Protein AF-A0A354HIW6-F1 (afdb_monomer)

pLDDT: mean 81.3, std 19.52, range [22.81, 98.44]

Structure (mmCIF, N/CA/C/O backbone):
data_AF-A0A354HIW6-F1
#
_entry.id   AF-A0A354HIW6-F1
#
loop_
_atom_site.group_PDB
_atom_site.id
_atom_site.type_symbol
_atom_site.label_atom_id
_atom_site.label_alt_id
_atom_site.label_comp_id
_atom_site.label_asym_id
_atom_site.label_entity_id
_atom_site.label_seq_id
_atom_site.pdbx_PDB_ins_code
_atom_site.Cartn_x
_atom_site.Cartn_y
_atom_site.Cartn_z
_atom_site.occupancy
_atom_site.B_iso_or_equiv
_atom_site.auth_seq_id
_atom_site.auth_comp_id
_atom_site.auth_asym_id
_atom_site.auth_atom_id
_atom_site.pdbx_PDB_model_num
ATOM 1 N N . MET A 1 1 ? -2.807 -27.601 -12.037 1.00 82.12 1 MET A N 1
ATOM 2 C CA . MET A 1 1 ? -4.104 -27.522 -11.342 1.00 82.12 1 MET A CA 1
ATOM 3 C C . MET A 1 1 ? -4.166 -28.672 -10.361 1.00 82.12 1 MET A C 1
ATOM 5 O O . MET A 1 1 ? -3.609 -29.729 -10.651 1.00 82.12 1 MET A O 1
ATOM 9 N N . TYR A 1 2 ? -4.798 -28.492 -9.203 1.00 88.25 2 TYR A N 1
ATOM 10 C CA . TYR A 1 2 ? -5.094 -29.610 -8.312 1.00 88.25 2 TYR A CA 1
ATOM 11 C C . TYR A 1 2 ? -6.017 -30.601 -9.028 1.00 88.25 2 TYR A C 1
ATOM 13 O O . TYR A 1 2 ? -6.973 -30.191 -9.684 1.00 88.25 2 TYR A O 1
ATOM 21 N N . ASN A 1 3 ? -5.717 -31.896 -8.933 1.00 87.88 3 ASN A N 1
ATOM 22 C CA . ASN A 1 3 ? -6.466 -32.913 -9.663 1.00 87.88 3 ASN A CA 1
ATOM 23 C C . ASN A 1 3 ? -7.862 -33.093 -9.043 1.00 87.88 3 ASN A C 1
ATOM 25 O O . ASN A 1 3 ? -7.980 -33.545 -7.904 1.00 87.88 3 ASN A O 1
ATOM 29 N N . VAL A 1 4 ? -8.900 -32.736 -9.797 1.00 88.31 4 VAL A N 1
ATOM 30 C CA . VAL A 1 4 ? -10.314 -32.773 -9.395 1.00 88.31 4 VAL A CA 1
ATOM 31 C C . VAL A 1 4 ? -11.139 -33.516 -10.446 1.00 88.31 4 VAL A C 1
ATOM 33 O O . VAL A 1 4 ? -10.808 -33.503 -11.631 1.00 88.31 4 VAL A O 1
ATOM 36 N N . GLY A 1 5 ? -12.213 -34.186 -10.026 1.00 86.19 5 GLY A N 1
ATOM 37 C CA . GLY A 1 5 ? -13.107 -34.899 -10.943 1.00 86.19 5 GLY A CA 1
ATOM 38 C C . GLY A 1 5 ? -13.992 -33.950 -11.758 1.00 86.19 5 GLY A C 1
ATOM 39 O O . GLY A 1 5 ? -14.263 -32.831 -11.327 1.00 86.19 5 GLY A O 1
ATOM 40 N N . GLN A 1 6 ? -14.518 -34.411 -12.898 1.00 86.62 6 GLN A N 1
ATOM 41 C CA . GLN A 1 6 ? -15.406 -33.597 -13.746 1.00 86.62 6 GLN A CA 1
ATOM 42 C C . GLN A 1 6 ? -16.621 -33.052 -12.970 1.00 86.62 6 GLN A C 1
ATOM 44 O O . GLN A 1 6 ? -16.954 -31.880 -13.116 1.00 86.62 6 GLN A O 1
ATOM 49 N N . ASP A 1 7 ? -17.195 -33.846 -12.058 1.00 88.44 7 ASP A N 1
ATOM 50 C CA . ASP A 1 7 ? -18.322 -33.434 -11.206 1.00 88.44 7 ASP A CA 1
ATOM 51 C C . ASP A 1 7 ? -18.025 -32.173 -10.365 1.00 88.44 7 ASP A C 1
ATOM 53 O O . ASP A 1 7 ? -18.939 -31.423 -10.033 1.00 88.44 7 ASP A O 1
ATOM 57 N N . TYR A 1 8 ? -16.755 -31.919 -10.014 1.00 90.38 8 TYR A N 1
ATOM 58 C CA . TYR A 1 8 ? -16.333 -30.703 -9.304 1.00 90.38 8 TYR A CA 1
ATOM 59 C C . TYR A 1 8 ? -16.372 -29.480 -10.225 1.00 90.38 8 TYR A C 1
ATOM 61 O O . TYR A 1 8 ? -16.868 -28.425 -9.834 1.00 90.38 8 TYR A O 1
ATOM 69 N N . ILE A 1 9 ? -15.886 -29.632 -11.460 1.00 86.12 9 ILE A N 1
ATOM 70 C CA . ILE A 1 9 ? -15.882 -28.575 -12.479 1.00 86.12 9 ILE A CA 1
ATOM 71 C C . ILE A 1 9 ? -17.327 -28.211 -12.851 1.00 86.12 9 ILE A C 1
ATOM 73 O O . ILE A 1 9 ? -17.685 -27.032 -12.878 1.00 86.12 9 ILE A O 1
ATOM 77 N N . ASP A 1 10 ? -18.182 -29.216 -13.038 1.00 84.94 10 ASP A N 1
ATOM 78 C CA . ASP A 1 10 ? -19.601 -29.027 -13.349 1.00 84.94 10 ASP A CA 1
ATOM 79 C C . ASP A 1 10 ? -20.354 -28.374 -12.172 1.00 84.94 10 ASP A C 1
ATOM 81 O O . ASP A 1 10 ? -21.164 -27.465 -12.373 1.00 84.94 10 ASP A O 1
ATOM 85 N N . ALA A 1 11 ? -20.043 -28.758 -10.926 1.00 87.12 11 ALA A N 1
ATOM 86 C CA . ALA A 1 11 ? -20.603 -28.127 -9.728 1.00 87.12 11 ALA A CA 1
ATOM 87 C C . ALA A 1 11 ? -20.135 -26.672 -9.534 1.00 87.12 11 ALA A C 1
ATOM 89 O O . ALA A 1 11 ? -20.919 -25.836 -9.079 1.00 87.12 11 ALA A O 1
ATOM 90 N N . LEU A 1 12 ? -18.896 -26.331 -9.916 1.00 85.38 12 LEU A N 1
ATOM 91 C CA . LEU A 1 12 ? -18.417 -24.945 -9.932 1.00 85.38 12 LEU A CA 1
ATOM 92 C C . LEU A 1 12 ? -19.183 -24.079 -10.944 1.00 85.38 12 LEU A C 1
ATOM 94 O O . LEU A 1 12 ? -19.452 -22.913 -10.646 1.00 85.38 12 LEU A O 1
ATOM 98 N N . ALA A 1 13 ? -19.547 -24.626 -12.106 1.00 78.69 13 ALA A N 1
ATOM 99 C CA . ALA A 1 13 ? -20.352 -23.936 -13.119 1.00 78.69 13 ALA A CA 1
ATOM 100 C C . ALA A 1 13 ? -21.853 -23.830 -12.753 1.00 78.69 13 ALA A C 1
ATOM 102 O O . ALA A 1 13 ? -22.614 -23.114 -13.411 1.00 78.69 13 ALA A O 1
ATOM 103 N N . GLY A 1 14 ? -22.296 -24.526 -11.700 1.00 77.88 14 GLY A N 1
ATOM 104 C CA . GLY A 1 14 ? -23.670 -24.495 -11.206 1.00 77.88 14 GLY A CA 1
ATOM 105 C C . GLY A 1 14 ? -24.097 -23.135 -10.636 1.00 77.88 14 GLY A C 1
ATOM 106 O O . GLY A 1 14 ? -23.315 -22.403 -10.032 1.00 77.88 14 GLY A O 1
ATOM 107 N N . LYS A 1 15 ? -25.394 -22.812 -10.758 1.00 75.56 15 LYS A N 1
ATOM 108 C CA . LYS A 1 15 ? -25.994 -21.572 -10.209 1.00 75.56 15 LYS A CA 1
ATOM 109 C C . LYS A 1 15 ? -25.964 -21.488 -8.678 1.00 75.56 15 LYS A C 1
ATOM 111 O O . LYS A 1 15 ? -26.132 -20.409 -8.118 1.00 75.56 15 LYS A O 1
ATOM 116 N N . THR A 1 16 ? -25.820 -22.628 -8.016 1.00 80.38 16 THR A N 1
ATOM 117 C CA . THR A 1 16 ? -25.779 -22.782 -6.562 1.00 80.38 16 THR A CA 1
ATOM 118 C C . THR A 1 16 ? -24.662 -23.751 -6.229 1.00 80.38 16 THR A C 1
ATOM 120 O O . THR A 1 16 ? -24.646 -24.862 -6.755 1.00 80.38 16 THR A O 1
ATOM 123 N N . ARG A 1 17 ? -23.753 -23.345 -5.344 1.00 86.50 17 ARG A N 1
ATOM 124 C CA . ARG A 1 17 ? -22.632 -24.166 -4.886 1.00 86.50 17 ARG A CA 1
ATOM 125 C C . ARG A 1 17 ? -22.911 -24.621 -3.460 1.00 86.50 17 ARG A C 1
ATOM 127 O O . ARG A 1 17 ? -23.225 -23.791 -2.611 1.00 86.50 17 ARG A O 1
ATOM 134 N N . ASN A 1 18 ? -22.811 -25.923 -3.211 1.00 91.06 18 ASN A N 1
ATOM 135 C CA . ASN A 1 18 ? -22.802 -26.470 -1.859 1.00 91.06 18 ASN A CA 1
ATOM 136 C C . ASN A 1 18 ? -21.343 -26.600 -1.415 1.00 91.06 18 ASN A C 1
ATOM 138 O O . ASN A 1 18 ? -20.736 -27.667 -1.542 1.00 91.06 18 ASN A O 1
ATOM 142 N N . ASP A 1 19 ? -20.764 -25.469 -1.013 1.00 93.31 19 ASP A N 1
ATOM 143 C CA . ASP A 1 19 ? -19.377 -25.377 -0.580 1.00 93.31 19 ASP A CA 1
ATOM 144 C C . ASP A 1 19 ? -19.242 -25.109 0.916 1.00 93.31 19 ASP A C 1
ATOM 146 O O . ASP A 1 19 ? -20.124 -24.530 1.553 1.00 93.31 19 ASP A O 1
ATOM 150 N N . ARG A 1 20 ? -18.120 -25.556 1.478 1.00 94.62 20 ARG A N 1
ATOM 151 C CA . ARG A 1 20 ? -17.728 -25.285 2.861 1.00 94.62 20 ARG A CA 1
ATOM 152 C C . ARG A 1 20 ? -16.213 -25.168 2.985 1.00 94.62 20 ARG A C 1
ATOM 154 O O . ARG A 1 20 ? -15.459 -25.685 2.157 1.00 94.62 20 ARG A O 1
ATOM 161 N N . ILE A 1 21 ? -15.760 -24.548 4.063 1.00 96.31 21 ILE A N 1
ATOM 162 C CA . ILE A 1 21 ? -14.355 -24.474 4.447 1.00 96.31 21 ILE A CA 1
ATOM 163 C C . ILE A 1 21 ? -14.143 -25.217 5.768 1.00 96.31 21 ILE A C 1
ATOM 165 O O . ILE A 1 21 ? -14.962 -25.147 6.687 1.00 96.31 21 ILE A O 1
ATOM 169 N N . ALA A 1 22 ? -13.027 -25.932 5.881 1.00 96.69 22 ALA A N 1
ATOM 170 C CA . ALA A 1 22 ? -12.549 -26.412 7.171 1.00 96.69 22 ALA A CA 1
ATOM 171 C C . ALA A 1 22 ? -11.024 -26.340 7.248 1.00 96.69 22 ALA A C 1
ATOM 173 O O . ALA A 1 22 ? -10.322 -26.461 6.242 1.00 96.69 22 ALA A O 1
ATOM 174 N N . GLY A 1 23 ? -10.512 -26.156 8.455 1.00 96.25 23 GLY A N 1
ATOM 175 C CA . GLY A 1 23 ? -9.087 -26.103 8.715 1.00 96.25 23 GLY A CA 1
ATOM 176 C C . GLY A 1 23 ? -8.765 -26.045 10.197 1.00 96.25 23 GLY A C 1
ATOM 177 O O . GLY A 1 23 ? -9.619 -26.264 11.060 1.00 96.25 23 GLY A O 1
ATOM 178 N N . THR A 1 24 ? -7.501 -25.798 10.506 1.00 96.88 24 THR A N 1
ATOM 179 C CA . THR A 1 24 ? -6.998 -25.794 11.879 1.00 96.88 24 THR A CA 1
ATOM 180 C C . THR A 1 24 ? -5.851 -24.805 12.022 1.00 96.88 24 THR A C 1
ATOM 182 O O . THR A 1 24 ? -4.907 -24.835 11.234 1.00 96.88 24 THR A O 1
ATOM 185 N N . LEU A 1 25 ? -5.932 -23.963 13.051 1.00 96.25 25 LEU A N 1
ATOM 186 C CA . LEU A 1 25 ? -4.812 -23.207 13.603 1.00 96.25 25 LEU A CA 1
ATOM 187 C C . LEU A 1 25 ? -4.129 -24.089 14.660 1.00 96.25 25 LEU A C 1
ATOM 189 O O . LEU A 1 25 ? -4.703 -24.352 15.716 1.00 96.25 25 LEU A O 1
ATOM 193 N N . ALA A 1 26 ? -2.929 -24.573 14.360 1.00 96.00 26 ALA A N 1
ATOM 194 C CA . ALA A 1 26 ? -2.064 -25.297 15.282 1.00 96.00 26 ALA A CA 1
ATOM 195 C C . ALA A 1 26 ? -1.118 -24.317 15.991 1.00 96.00 26 ALA A C 1
ATOM 197 O O . ALA A 1 26 ? -0.508 -23.460 15.349 1.00 96.00 26 ALA A O 1
ATOM 198 N N . LEU A 1 27 ? -0.996 -24.452 17.310 1.00 94.19 27 LEU A N 1
ATOM 199 C CA . LEU A 1 27 ? -0.186 -23.598 18.179 1.00 94.19 27 LEU A CA 1
ATOM 200 C C . LEU A 1 27 ? 1.089 -24.331 18.621 1.00 94.19 27 LEU A C 1
ATOM 202 O O . LEU A 1 27 ? 1.083 -25.552 18.791 1.00 94.19 27 LEU A O 1
ATOM 206 N N . ALA A 1 28 ? 2.166 -23.591 18.900 1.00 89.69 28 ALA A N 1
ATOM 207 C CA . ALA A 1 28 ? 3.450 -24.166 19.319 1.00 89.69 28 ALA A CA 1
ATOM 208 C C . ALA A 1 28 ? 3.383 -24.995 20.619 1.00 89.69 28 ALA A C 1
ATOM 210 O O . ALA A 1 28 ? 4.178 -25.911 20.821 1.00 89.69 28 ALA A O 1
ATOM 211 N N . ASN A 1 29 ? 2.403 -24.726 21.488 1.00 87.88 29 ASN A N 1
ATOM 212 C CA . ASN A 1 29 ? 2.159 -25.493 22.715 1.00 87.88 29 ASN A CA 1
ATOM 213 C C . ASN A 1 29 ? 1.439 -26.845 22.486 1.00 87.88 29 ASN A C 1
ATOM 215 O O . ASN A 1 29 ? 1.084 -27.515 23.455 1.00 87.88 29 ASN A O 1
ATOM 219 N N . GLY A 1 30 ? 1.196 -27.239 21.230 1.00 87.06 30 GLY A N 1
ATOM 220 C CA . GLY A 1 30 ? 0.445 -28.444 20.858 1.00 87.06 30 GLY A CA 1
ATOM 221 C C . GLY A 1 30 ? -1.079 -28.276 20.887 1.00 87.06 30 GLY A C 1
ATOM 222 O O . GLY A 1 30 ? -1.805 -29.217 20.569 1.00 87.06 30 GLY A O 1
ATOM 223 N N . GLY A 1 31 ? -1.580 -27.092 21.250 1.00 91.12 31 GLY A N 1
ATOM 224 C CA . GLY A 1 31 ? -2.989 -26.731 21.131 1.00 91.12 31 GLY A CA 1
ATOM 225 C C . GLY A 1 31 ? -3.427 -26.616 19.669 1.00 91.12 31 GLY A C 1
ATOM 226 O O . GLY A 1 31 ? -2.636 -26.288 18.785 1.00 91.12 31 GLY A O 1
ATOM 227 N N . SER A 1 32 ? -4.707 -26.875 19.407 1.00 93.31 32 SER A N 1
ATOM 228 C CA . SER A 1 32 ? -5.295 -26.750 18.072 1.00 93.31 32 SER A CA 1
ATOM 229 C C . SER A 1 32 ? -6.685 -26.130 18.142 1.00 93.31 32 SER A C 1
ATOM 231 O O . SER A 1 32 ? -7.466 -26.416 19.050 1.00 93.31 32 SER A O 1
ATOM 233 N N . ILE A 1 33 ? -6.976 -25.257 17.185 1.00 94.25 33 ILE A N 1
ATOM 234 C CA . ILE A 1 33 ? -8.216 -24.492 17.080 1.00 94.25 33 ILE A CA 1
ATOM 235 C C . ILE A 1 33 ? -8.831 -24.790 15.715 1.00 94.25 33 ILE A C 1
ATOM 237 O O . ILE A 1 33 ? -8.216 -24.523 14.682 1.00 94.25 33 ILE A O 1
ATOM 241 N N . ALA A 1 34 ? -10.042 -25.345 15.700 1.00 95.56 34 ALA A N 1
ATOM 242 C CA . ALA A 1 34 ? -10.767 -25.614 14.463 1.00 95.56 34 ALA A CA 1
ATOM 243 C C . ALA A 1 34 ? -11.278 -24.310 13.826 1.00 95.56 34 ALA A C 1
ATOM 245 O O . ALA A 1 34 ? -11.829 -23.446 14.511 1.00 95.56 34 ALA A O 1
ATOM 246 N N . ILE A 1 35 ? -11.133 -24.196 12.506 1.00 96.31 35 ILE A N 1
ATOM 247 C CA . ILE A 1 35 ? -11.689 -23.105 11.697 1.00 96.31 35 ILE A CA 1
ATOM 248 C C . ILE A 1 35 ? -12.720 -23.726 10.750 1.00 96.31 35 ILE A C 1
ATOM 250 O O . ILE A 1 35 ? -12.399 -24.669 10.024 1.00 96.31 35 ILE A O 1
ATOM 254 N N . THR A 1 36 ? -13.952 -23.223 10.769 1.00 96.00 36 THR A N 1
ATOM 255 C CA . THR A 1 36 ? -15.097 -23.721 9.987 1.00 96.00 36 THR A CA 1
ATOM 256 C C . THR A 1 36 ? -15.968 -22.552 9.520 1.00 96.00 36 THR A C 1
ATOM 258 O O . THR A 1 36 ? -15.803 -21.425 9.983 1.00 96.00 36 THR A O 1
ATOM 261 N N . ASP A 1 37 ? -16.942 -22.797 8.640 1.00 94.50 37 ASP A N 1
ATOM 262 C CA . ASP A 1 37 ? -17.950 -21.786 8.273 1.00 94.50 37 ASP A CA 1
ATOM 263 C C . ASP A 1 37 ? -18.703 -21.170 9.467 1.00 94.50 37 ASP A C 1
ATOM 265 O O . ASP A 1 37 ? -19.170 -20.039 9.364 1.00 94.50 37 ASP A O 1
ATOM 269 N N . GLU A 1 38 ? -18.835 -21.888 10.587 1.00 94.56 38 GLU A N 1
ATOM 270 C CA . GLU A 1 38 ? -19.590 -21.416 11.757 1.00 94.56 38 GLU A CA 1
ATOM 271 C C . GLU A 1 38 ? -18.852 -20.324 12.540 1.00 94.56 38 GLU A C 1
ATOM 273 O O . GLU A 1 38 ? -19.495 -19.449 13.122 1.00 94.56 38 GLU A O 1
ATOM 278 N N . ASN A 1 39 ? -17.513 -20.362 12.557 1.00 94.38 39 ASN A N 1
ATOM 279 C CA . ASN A 1 39 ? -16.692 -19.375 13.258 1.00 94.38 39 ASN A CA 1
ATOM 280 C C . ASN A 1 39 ? -15.923 -18.424 12.329 1.00 94.38 39 ASN A C 1
ATOM 282 O O . ASN A 1 39 ? -15.437 -17.400 12.807 1.00 94.38 39 ASN A O 1
ATOM 286 N N . LEU A 1 40 ? -15.841 -18.682 11.023 1.00 95.38 40 LEU A N 1
ATOM 287 C CA . LEU A 1 40 ? -15.231 -17.753 10.074 1.00 95.38 40 LEU A CA 1
ATOM 288 C C . LEU A 1 40 ? -16.047 -16.450 9.957 1.00 95.38 40 LEU A C 1
ATOM 290 O O . LEU A 1 40 ? -17.259 -16.453 9.743 1.00 95.38 40 LEU A O 1
ATOM 294 N N . VAL A 1 41 ? -15.370 -15.304 10.028 1.00 94.00 41 VAL A N 1
ATOM 295 C CA . VAL A 1 41 ? -15.965 -14.008 9.690 1.00 94.00 41 VAL A CA 1
ATOM 296 C C . VAL A 1 41 ? -16.218 -13.973 8.184 1.00 94.00 41 VAL A C 1
ATOM 298 O O . VAL A 1 41 ? -15.313 -14.197 7.377 1.00 94.00 41 VAL A O 1
ATOM 301 N N . ARG A 1 42 ? -17.458 -13.664 7.805 1.00 90.81 42 ARG A N 1
ATOM 302 C CA . ARG A 1 42 ? -17.892 -13.556 6.410 1.00 90.81 42 ARG A CA 1
ATOM 303 C C . ARG A 1 42 ? -16.961 -12.646 5.591 1.00 90.81 42 ARG A C 1
ATOM 305 O O . ARG A 1 42 ? -16.549 -11.593 6.071 1.00 90.81 42 ARG A O 1
ATOM 312 N N . ASP A 1 43 ? -16.669 -13.063 4.360 1.00 89.25 43 ASP A N 1
ATOM 313 C CA . ASP A 1 43 ? -15.872 -12.332 3.363 1.00 89.25 43 ASP A CA 1
ATOM 314 C C . ASP A 1 43 ? -14.421 -12.002 3.808 1.00 89.25 43 ASP A C 1
ATOM 316 O O . ASP A 1 43 ? -13.770 -11.152 3.206 1.00 89.25 43 ASP A O 1
ATOM 320 N N . SER A 1 44 ? -13.892 -12.684 4.840 1.00 93.94 44 SER A N 1
ATOM 321 C CA . SER A 1 44 ? -12.530 -12.456 5.368 1.00 93.94 44 SER A CA 1
ATOM 322 C C . SER A 1 44 ? -11.440 -13.382 4.814 1.00 93.94 44 SER A C 1
ATOM 324 O O . SER A 1 44 ? -10.267 -13.024 4.874 1.00 93.94 44 SER A O 1
ATOM 326 N N . LEU A 1 45 ? -11.803 -14.571 4.316 1.00 96.94 45 LEU A N 1
ATOM 327 C CA . LEU A 1 45 ? -10.845 -15.578 3.855 1.00 96.94 45 LEU A CA 1
ATOM 328 C C . LEU A 1 45 ? -10.396 -15.298 2.415 1.00 96.94 45 LEU A C 1
ATOM 330 O O . LEU A 1 45 ? -11.189 -15.435 1.477 1.00 96.94 45 LEU A O 1
ATOM 334 N N . SER A 1 46 ? -9.112 -14.983 2.248 1.00 97.19 46 SER A N 1
ATOM 335 C CA . SER A 1 46 ? -8.450 -14.856 0.951 1.00 97.19 46 SER A CA 1
ATOM 336 C C . SER A 1 46 ? -7.083 -15.544 0.906 1.00 97.19 46 SER A C 1
ATOM 338 O O . SER A 1 46 ? -6.393 -15.693 1.917 1.00 97.19 46 SER A O 1
ATOM 340 N N . LEU A 1 47 ? -6.705 -15.986 -0.294 1.00 97.00 47 LEU A N 1
ATOM 341 C CA . LEU A 1 47 ? -5.420 -16.594 -0.626 1.00 97.00 47 LEU A CA 1
ATOM 342 C C . LEU A 1 47 ? -4.855 -15.895 -1.865 1.00 97.00 47 LEU A C 1
ATOM 344 O O . LEU A 1 47 ? -5.438 -15.995 -2.944 1.00 97.00 47 LEU A O 1
ATOM 348 N N . SER A 1 48 ? -3.710 -15.232 -1.720 1.00 96.31 48 SER A N 1
ATOM 349 C CA . SER A 1 48 ? -2.993 -14.591 -2.825 1.00 96.31 48 SER A CA 1
ATOM 350 C C . SER A 1 48 ? -1.682 -15.310 -3.136 1.00 96.31 48 SER A C 1
ATOM 352 O O . SER A 1 48 ? -0.905 -15.591 -2.216 1.00 96.31 48 SER A O 1
ATOM 354 N N . LYS A 1 49 ? -1.409 -15.551 -4.422 1.00 94.25 49 LYS A N 1
ATOM 355 C CA . LYS A 1 49 ? -0.134 -16.083 -4.927 1.00 94.25 49 LYS A CA 1
ATOM 356 C C . LYS A 1 49 ? 0.360 -15.267 -6.125 1.00 94.25 49 LYS A C 1
ATOM 358 O O . LYS A 1 49 ? -0.446 -14.779 -6.914 1.00 94.25 49 LYS A O 1
ATOM 363 N N . GLU A 1 50 ? 1.677 -15.154 -6.273 1.00 93.88 50 GLU A N 1
ATOM 364 C CA . GLU A 1 50 ? 2.326 -14.420 -7.364 1.00 93.88 50 GLU A CA 1
ATOM 365 C C . GLU A 1 50 ? 3.633 -15.107 -7.785 1.00 93.88 50 GLU A C 1
ATOM 367 O O . GLU A 1 50 ? 4.533 -15.278 -6.969 1.00 93.88 50 GLU A O 1
ATOM 372 N N . LEU A 1 51 ? 3.774 -15.423 -9.070 1.00 89.31 51 LEU A N 1
ATOM 373 C CA . LEU A 1 51 ? 5.046 -15.710 -9.730 1.00 89.31 51 LEU A CA 1
ATOM 374 C C . LEU A 1 51 ? 5.768 -14.402 -10.040 1.00 89.31 51 LEU A C 1
ATOM 376 O O . LEU A 1 51 ? 6.828 -14.118 -9.491 1.00 89.31 51 LEU A O 1
ATOM 380 N N . CYS A 1 52 ? 5.169 -13.567 -10.880 1.00 81.81 52 CYS A N 1
ATOM 381 C CA . CYS A 1 52 ? 5.670 -12.247 -11.226 1.00 81.81 52 CYS A CA 1
ATOM 382 C C . CYS A 1 52 ? 4.538 -11.223 -11.123 1.00 81.81 52 CYS A C 1
ATOM 384 O O . CYS A 1 52 ? 3.366 -11.556 -11.313 1.00 81.81 52 CYS A O 1
ATOM 386 N N . GLY A 1 53 ? 4.904 -9.991 -10.769 1.00 73.56 53 GLY A N 1
ATOM 387 C CA . GLY A 1 53 ? 3.960 -8.907 -10.529 1.00 73.56 53 GLY A CA 1
ATOM 388 C C . GLY A 1 53 ? 3.427 -8.308 -11.830 1.00 73.56 53 GLY A C 1
ATOM 389 O O . GLY A 1 53 ? 2.980 -9.007 -12.742 1.00 73.56 53 GLY A O 1
ATOM 390 N N . GLU A 1 54 ? 3.462 -6.981 -11.924 1.00 72.38 54 GLU A N 1
ATOM 391 C CA . GLU A 1 54 ? 2.994 -6.272 -13.124 1.00 72.38 54 GLU A CA 1
ATOM 392 C C . GLU A 1 54 ? 3.953 -6.440 -14.312 1.00 72.38 54 GLU A C 1
ATOM 394 O O . GLU A 1 54 ? 3.506 -6.488 -15.453 1.00 72.38 54 GLU A O 1
ATOM 399 N N . GLN A 1 55 ? 5.253 -6.598 -14.040 1.00 81.06 55 GLN A N 1
ATOM 400 C CA . GLN A 1 55 ? 6.277 -6.878 -15.045 1.00 81.06 55 GLN A CA 1
ATOM 401 C C . GLN A 1 55 ? 6.560 -8.378 -15.136 1.00 81.06 55 GLN A C 1
ATOM 403 O O . GLN A 1 55 ? 6.760 -9.049 -14.118 1.00 81.06 55 GLN A O 1
ATOM 408 N N . TYR A 1 56 ? 6.614 -8.897 -16.364 1.00 86.94 56 TYR A N 1
ATOM 409 C CA . TYR A 1 56 ? 7.025 -10.274 -16.614 1.00 86.94 56 TYR A CA 1
ATOM 410 C C . TYR A 1 56 ? 8.493 -10.456 -16.228 1.00 86.94 56 TYR A C 1
ATOM 412 O O . TYR A 1 56 ? 9.376 -9.755 -16.717 1.00 86.94 56 TYR A O 1
ATOM 420 N N . ARG A 1 57 ? 8.744 -11.417 -15.346 1.00 88.38 57 ARG A N 1
ATOM 421 C CA . ARG A 1 57 ? 10.069 -11.785 -14.851 1.00 88.38 57 ARG A CA 1
ATOM 422 C C . ARG A 1 57 ? 10.066 -13.280 -14.568 1.00 88.38 57 ARG A C 1
ATOM 424 O O . ARG A 1 57 ? 9.044 -13.779 -14.104 1.00 88.38 57 ARG A O 1
ATOM 431 N N . VAL A 1 58 ? 11.171 -13.974 -14.824 1.00 89.62 58 VAL A N 1
ATOM 432 C CA . VAL A 1 58 ? 11.422 -15.356 -14.366 1.00 89.62 58 VAL A CA 1
ATOM 433 C C . VAL A 1 58 ? 12.369 -15.365 -13.161 1.00 89.62 58 VAL A C 1
ATOM 435 O O . VAL A 1 58 ? 12.937 -14.332 -12.798 1.00 89.62 58 VAL A O 1
ATOM 438 N N . GLY A 1 59 ? 12.566 -16.524 -12.536 1.00 89.94 59 GLY A N 1
ATOM 439 C CA . GLY A 1 59 ? 13.531 -16.695 -11.449 1.00 89.94 59 GLY A CA 1
ATOM 440 C C . GLY A 1 59 ? 13.114 -16.072 -10.123 1.00 89.94 59 GLY A C 1
ATOM 441 O O . GLY A 1 59 ? 13.950 -15.754 -9.280 1.00 89.94 59 GLY A O 1
ATOM 442 N N . THR A 1 60 ? 11.820 -15.843 -9.932 1.00 92.12 60 THR A N 1
ATOM 443 C CA . THR A 1 60 ? 11.276 -15.314 -8.684 1.00 92.12 60 THR A CA 1
ATOM 444 C C . THR A 1 60 ? 10.950 -16.437 -7.700 1.00 92.12 60 THR A C 1
ATOM 446 O O . THR A 1 60 ? 10.719 -17.591 -8.072 1.00 92.12 60 THR A O 1
ATOM 449 N N . PHE A 1 61 ? 10.918 -16.069 -6.420 1.00 93.25 61 PHE A N 1
ATOM 450 C CA . PHE A 1 61 ? 10.440 -16.908 -5.328 1.00 93.25 61 PHE A CA 1
ATOM 451 C C . PHE A 1 61 ? 9.684 -16.029 -4.328 1.00 93.25 61 PHE A C 1
ATOM 453 O O . PHE A 1 61 ? 10.233 -15.614 -3.305 1.00 93.25 61 PHE A O 1
ATOM 460 N N . ASN A 1 62 ? 8.438 -15.684 -4.651 1.00 91.62 62 ASN A N 1
ATOM 461 C CA . ASN A 1 62 ? 7.568 -14.938 -3.742 1.00 91.62 62 ASN A CA 1
ATOM 462 C C . ASN A 1 62 ? 6.883 -15.890 -2.745 1.00 91.62 62 ASN A C 1
ATOM 464 O O . ASN A 1 62 ? 6.778 -17.091 -2.989 1.00 91.62 62 ASN A O 1
ATOM 468 N N . THR A 1 63 ? 6.387 -15.348 -1.634 1.00 92.88 63 THR A N 1
ATOM 469 C CA . THR A 1 63 ? 5.592 -16.089 -0.645 1.00 92.88 63 THR A CA 1
ATOM 470 C C . THR A 1 63 ? 4.097 -15.912 -0.901 1.00 92.88 63 THR A C 1
ATOM 472 O O . THR A 1 63 ? 3.597 -14.794 -1.041 1.00 92.88 63 THR A O 1
ATOM 475 N N . ALA A 1 64 ? 3.351 -17.014 -0.921 1.00 93.75 64 ALA A N 1
ATOM 476 C CA . ALA A 1 64 ? 1.896 -16.985 -0.867 1.00 93.75 64 ALA A CA 1
ATOM 477 C C . ALA A 1 64 ? 1.420 -16.429 0.483 1.00 93.75 64 ALA A C 1
ATOM 479 O O . ALA A 1 64 ? 2.024 -16.707 1.522 1.00 93.75 64 ALA A O 1
ATOM 480 N N . CYS A 1 65 ? 0.309 -15.689 0.481 1.00 96.19 65 CYS A N 1
ATOM 481 C CA . CYS A 1 65 ? -0.294 -15.118 1.685 1.00 96.19 65 CYS A CA 1
ATOM 482 C C . CYS A 1 65 ? -1.737 -15.605 1.857 1.00 96.19 65 CYS A C 1
ATOM 484 O O . CYS A 1 65 ? -2.557 -15.485 0.946 1.00 96.19 65 CYS A O 1
ATOM 486 N N . LEU A 1 66 ? -2.039 -16.127 3.045 1.00 97.31 66 LEU A N 1
ATOM 487 C CA . LEU A 1 66 ? -3.373 -16.492 3.504 1.00 97.31 66 LEU A CA 1
ATOM 488 C C . LEU A 1 66 ? -3.826 -15.461 4.544 1.00 97.31 66 LEU A C 1
ATOM 490 O O . LEU A 1 66 ? -3.145 -15.241 5.549 1.00 97.31 66 LEU A O 1
ATOM 494 N N . LYS A 1 67 ? -4.990 -14.852 4.325 1.00 97.81 67 LYS A N 1
ATOM 495 C CA . LYS A 1 67 ? -5.635 -13.941 5.276 1.00 97.81 67 LYS A CA 1
ATOM 496 C C . LYS A 1 67 ? -6.995 -14.505 5.642 1.00 97.81 67 LYS A C 1
ATOM 498 O O . LYS A 1 67 ? -7.708 -14.986 4.767 1.00 97.81 67 LYS A O 1
ATOM 503 N N . LEU A 1 68 ? -7.343 -14.473 6.923 1.00 96.56 68 LEU A N 1
ATOM 504 C CA . LEU A 1 68 ? -8.669 -14.861 7.405 1.00 96.56 68 LEU A CA 1
ATOM 505 C C . LEU A 1 68 ? -8.957 -14.246 8.767 1.00 96.56 68 LEU A C 1
ATOM 507 O O . LEU A 1 68 ? -8.041 -13.973 9.541 1.00 96.56 68 LEU A O 1
ATOM 511 N N . SER A 1 69 ? -10.235 -14.092 9.089 1.00 95.62 69 SER A N 1
ATOM 512 C CA . SER A 1 69 ? -10.676 -13.673 10.416 1.00 95.62 69 SER A CA 1
ATOM 513 C C . SER A 1 69 ? -11.702 -14.659 10.949 1.00 95.62 69 SER A C 1
ATOM 515 O O . SER A 1 69 ? -12.595 -15.074 10.215 1.00 95.62 69 SER A O 1
ATOM 517 N N . PHE A 1 70 ? -11.614 -15.034 12.222 1.00 95.12 70 PHE A N 1
ATOM 518 C CA . PHE A 1 70 ? -12.577 -15.951 12.837 1.00 95.12 70 PHE A CA 1
ATOM 519 C C . PHE A 1 70 ? -12.857 -15.607 14.303 1.00 95.12 70 PHE A C 1
ATOM 521 O O . PHE A 1 70 ? -12.073 -14.923 14.970 1.00 95.12 70 PHE A O 1
ATOM 528 N N . PHE A 1 71 ? -14.018 -16.048 14.777 1.00 93.88 71 PHE A N 1
ATOM 529 C CA . PHE A 1 71 ? -14.486 -15.873 16.142 1.00 93.88 71 PHE A CA 1
ATOM 530 C C . PHE A 1 71 ? -13.874 -16.924 17.069 1.00 93.88 71 PHE A C 1
ATOM 532 O O . PHE A 1 71 ? -13.904 -18.118 16.772 1.00 93.88 71 PHE A O 1
ATOM 539 N N . ILE A 1 72 ? -13.350 -16.478 18.209 1.00 89.75 72 ILE A N 1
ATOM 540 C CA . ILE A 1 72 ? -12.798 -17.350 19.245 1.00 89.75 72 ILE A CA 1
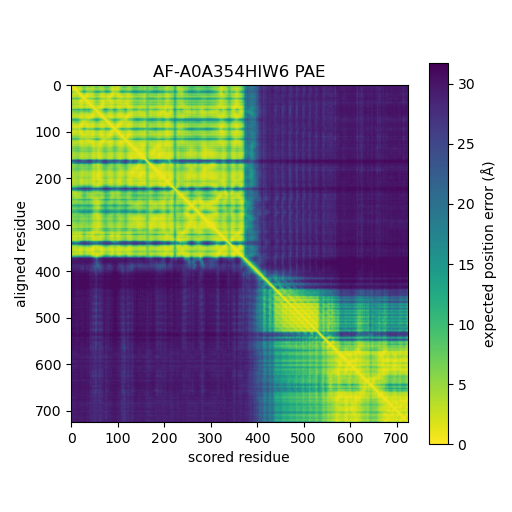ATOM 541 C C . ILE A 1 72 ? -12.938 -16.730 20.638 1.00 89.75 72 ILE A C 1
ATOM 543 O O . ILE A 1 72 ? -12.749 -15.524 20.831 1.00 89.75 72 ILE A O 1
ATOM 547 N N . ASP A 1 73 ? -13.270 -17.575 21.611 1.00 84.50 73 ASP A N 1
ATOM 548 C CA . ASP A 1 73 ? -13.266 -17.219 23.025 1.00 84.50 73 ASP A CA 1
ATOM 549 C C . ASP A 1 73 ? -11.828 -17.050 23.532 1.00 84.50 73 ASP A C 1
ATOM 551 O O . ASP A 1 73 ? -10.934 -17.806 23.167 1.00 84.50 73 ASP A O 1
ATOM 555 N N . ASP A 1 74 ? -11.610 -16.027 24.360 1.00 80.62 74 ASP A N 1
ATOM 556 C CA . ASP A 1 74 ? -10.289 -15.612 24.856 1.00 80.62 74 ASP A CA 1
ATOM 557 C C . ASP A 1 74 ? -9.204 -15.452 23.766 1.00 80.62 74 ASP A C 1
ATOM 559 O O . ASP A 1 74 ? -8.076 -15.933 23.872 1.00 80.62 74 ASP A O 1
ATOM 563 N N . ALA A 1 75 ? -9.521 -14.692 22.711 1.00 78.00 75 ALA A N 1
ATOM 564 C CA . ALA A 1 75 ? -8.565 -14.340 21.655 1.00 78.00 75 ALA A CA 1
ATOM 565 C C . ALA A 1 75 ? -7.257 -13.684 22.166 1.00 78.00 75 ALA A C 1
ATOM 567 O O . ALA A 1 75 ? -6.259 -13.665 21.442 1.00 78.00 75 ALA A O 1
ATOM 568 N N . LEU A 1 76 ? -7.256 -13.116 23.382 1.00 77.19 76 LEU A N 1
ATOM 569 C CA . LEU A 1 76 ? -6.093 -12.480 24.012 1.00 77.19 76 LEU A CA 1
ATOM 570 C C . LEU A 1 76 ? -5.154 -13.488 24.693 1.00 77.19 76 LEU A C 1
ATOM 572 O O . LEU A 1 76 ? -3.949 -13.253 24.684 1.00 77.19 76 LEU A O 1
ATOM 576 N N . GLY A 1 77 ? -5.670 -14.595 25.236 1.00 80.81 77 GLY A N 1
ATOM 577 C CA . GLY A 1 77 ? -4.869 -15.654 25.863 1.00 80.81 77 GLY A CA 1
ATOM 578 C C . GLY A 1 77 ? -4.091 -16.550 24.887 1.00 80.81 77 GLY A C 1
ATOM 579 O O . GLY A 1 77 ? -3.249 -17.339 25.313 1.00 80.81 77 GLY A O 1
ATOM 580 N N . ILE A 1 78 ? -4.350 -16.441 23.579 1.00 84.88 78 ILE A N 1
ATOM 581 C CA . ILE A 1 78 ? -3.727 -17.275 22.540 1.00 84.88 78 ILE A CA 1
ATOM 582 C C . ILE A 1 78 ? -2.386 -16.678 22.103 1.00 84.88 78 ILE A C 1
ATOM 584 O O . ILE A 1 78 ? -2.352 -15.618 21.472 1.00 84.88 78 ILE A O 1
ATOM 588 N N . ASP A 1 79 ? -1.293 -17.395 22.360 1.00 88.75 79 ASP A N 1
ATOM 589 C CA . ASP A 1 79 ? 0.009 -17.144 21.734 1.00 88.75 79 ASP A CA 1
ATOM 590 C C . ASP A 1 79 ? 0.012 -17.657 20.281 1.00 88.75 79 ASP A C 1
ATOM 592 O O . ASP A 1 79 ? -0.469 -18.755 20.002 1.00 88.75 79 ASP A O 1
ATOM 596 N N . LEU A 1 80 ? 0.533 -16.845 19.358 1.00 91.62 80 LEU A N 1
ATOM 597 C CA . LEU A 1 80 ? 0.656 -17.158 17.927 1.00 91.62 80 LEU A CA 1
ATOM 598 C C . LEU A 1 80 ? 2.108 -17.383 17.482 1.00 91.62 80 LEU A C 1
ATOM 600 O O . LEU A 1 80 ? 2.354 -17.599 16.296 1.00 91.62 80 LEU A O 1
ATOM 604 N N . THR A 1 81 ? 3.065 -17.337 18.409 1.00 89.50 81 THR A N 1
ATOM 605 C CA . THR A 1 81 ? 4.469 -17.660 18.137 1.00 89.50 81 THR A CA 1
ATOM 606 C C . THR A 1 81 ? 4.572 -19.082 17.578 1.00 89.50 81 THR A C 1
ATOM 608 O O . THR A 1 81 ? 3.983 -20.012 18.130 1.00 89.50 81 THR A O 1
ATOM 611 N N . ASP A 1 82 ? 5.265 -19.231 16.444 1.00 89.25 82 ASP A N 1
ATOM 612 C CA . ASP A 1 82 ? 5.409 -20.473 15.666 1.00 89.25 82 ASP A CA 1
ATOM 613 C C . ASP A 1 82 ? 4.087 -21.198 15.312 1.00 89.25 82 ASP A C 1
ATOM 615 O O . ASP A 1 82 ? 4.081 -22.388 14.985 1.00 89.25 82 ASP A O 1
ATOM 619 N N . ALA A 1 83 ? 2.950 -20.492 15.338 1.00 94.81 83 ALA A N 1
ATOM 620 C CA . ALA A 1 83 ? 1.664 -21.060 14.956 1.00 94.81 83 ALA A CA 1
ATOM 621 C C . ALA A 1 83 ? 1.555 -21.265 13.435 1.00 94.81 83 ALA A C 1
ATOM 623 O O . ALA A 1 83 ? 2.156 -20.550 12.628 1.00 94.81 83 ALA A O 1
ATOM 624 N N . SER A 1 84 ? 0.739 -22.234 13.021 1.00 95.25 84 SER A N 1
ATOM 625 C CA . SER A 1 84 ? 0.467 -22.513 11.608 1.00 95.25 84 SER A CA 1
ATOM 626 C C . SER A 1 84 ? -1.011 -22.781 11.356 1.00 95.25 84 SER A C 1
ATOM 628 O O . SER A 1 84 ? -1.726 -23.287 12.215 1.00 95.25 84 SER A O 1
ATOM 630 N N . VAL A 1 85 ? -1.480 -22.431 10.164 1.00 96.88 85 VAL A N 1
ATOM 631 C CA . VAL A 1 85 ? -2.854 -22.614 9.705 1.00 96.88 85 VAL A CA 1
ATOM 632 C C . VAL A 1 85 ? -2.851 -23.540 8.500 1.00 96.88 85 VAL A C 1
ATOM 634 O O . VAL A 1 85 ? -2.183 -23.269 7.506 1.00 96.88 85 VAL A O 1
ATOM 637 N N . THR A 1 86 ? -3.632 -24.615 8.573 1.00 96.94 86 THR A N 1
ATOM 638 C CA . THR A 1 86 ? -3.895 -25.514 7.439 1.00 96.94 86 THR A CA 1
ATOM 639 C C . THR A 1 86 ? -5.367 -25.415 7.065 1.00 96.94 86 THR A C 1
ATOM 641 O O . THR A 1 86 ? -6.218 -25.634 7.926 1.00 96.94 86 THR A O 1
ATOM 644 N N . MET A 1 87 ? -5.681 -25.106 5.804 1.00 95.94 87 MET A N 1
ATOM 645 C CA . MET A 1 87 ? -7.064 -24.961 5.321 1.00 95.94 87 MET A CA 1
ATOM 646 C C . MET A 1 87 ? -7.358 -25.888 4.135 1.00 95.94 87 MET A C 1
ATOM 648 O O . MET A 1 87 ? -6.480 -26.233 3.341 1.00 95.94 87 MET A O 1
ATOM 652 N N . SER A 1 88 ? -8.621 -26.273 3.981 1.00 96.75 88 SER A N 1
ATOM 653 C CA . SER A 1 88 ? -9.143 -27.002 2.824 1.00 96.75 88 SER A CA 1
ATOM 654 C C . SER A 1 88 ? -10.528 -26.491 2.440 1.00 96.75 88 SER A C 1
ATOM 656 O O . SER A 1 88 ? -11.384 -26.265 3.299 1.00 96.75 88 SER A O 1
ATOM 658 N N . TYR A 1 89 ? -10.736 -26.337 1.137 1.00 96.56 89 TYR A N 1
ATOM 659 C CA . TYR A 1 89 ? -12.034 -26.082 0.526 1.00 96.56 89 TYR A CA 1
ATOM 660 C C . TYR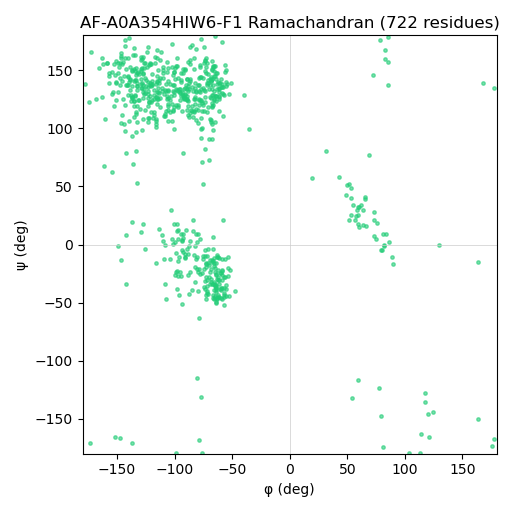 A 1 89 ? -12.709 -27.407 0.187 1.00 96.56 89 TYR A C 1
ATOM 662 O O . TYR A 1 89 ? -12.047 -28.350 -0.246 1.00 96.56 89 TYR A O 1
ATOM 670 N N . PHE A 1 90 ? -14.020 -27.475 0.371 1.00 95.62 90 PHE A N 1
ATOM 671 C CA . PHE A 1 90 ? -14.821 -28.646 0.052 1.00 95.62 90 PHE A CA 1
ATOM 672 C C . PHE A 1 90 ? -15.999 -28.216 -0.815 1.00 95.62 90 PHE A C 1
ATOM 674 O O . PHE A 1 90 ? -16.668 -27.229 -0.509 1.00 95.62 90 PHE A O 1
ATOM 681 N N . LEU A 1 91 ? -16.259 -28.972 -1.879 1.00 94.38 91 LEU A N 1
ATOM 682 C CA . LEU A 1 91 ? -17.418 -28.791 -2.748 1.00 94.38 91 LEU A CA 1
ATOM 683 C C . LEU A 1 91 ? -18.155 -30.122 -2.859 1.00 94.38 91 LEU A C 1
ATOM 685 O O . LEU A 1 91 ? -17.542 -31.144 -3.167 1.00 94.38 91 LEU A O 1
ATOM 689 N N . THR A 1 92 ? -19.466 -30.105 -2.632 1.00 93.50 92 THR A N 1
ATOM 690 C CA . THR A 1 92 ? -20.335 -31.275 -2.807 1.00 93.50 92 THR A CA 1
ATOM 691 C C . THR A 1 92 ? -21.168 -31.115 -4.083 1.00 93.50 92 THR A C 1
ATOM 693 O O . THR A 1 92 ? -22.102 -30.308 -4.086 1.00 93.50 92 THR A O 1
ATOM 696 N N . PRO A 1 93 ? -20.867 -31.853 -5.170 1.00 89.62 93 PRO A N 1
ATOM 697 C CA . PRO A 1 93 ? -21.721 -31.903 -6.355 1.00 89.62 93 PRO A CA 1
ATOM 698 C C . PRO A 1 93 ? -23.070 -32.565 -6.043 1.00 89.62 93 PRO A C 1
ATOM 700 O O . PRO A 1 93 ? -23.161 -33.418 -5.166 1.00 89.62 93 PRO A O 1
ATOM 703 N N . GLU A 1 94 ? -24.119 -32.223 -6.795 1.00 84.25 94 GLU A N 1
ATOM 704 C CA . GLU A 1 94 ? -25.498 -32.673 -6.518 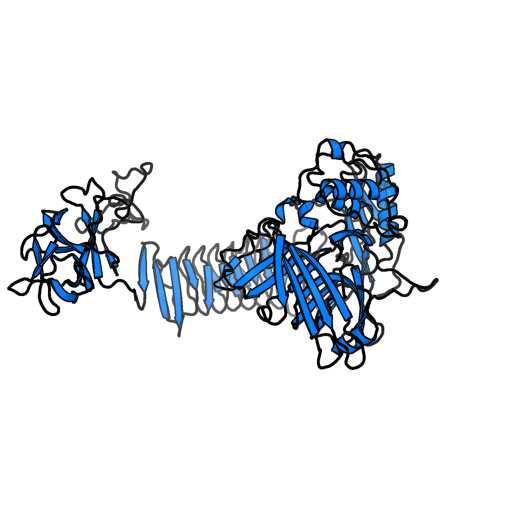1.00 84.25 94 GLU A CA 1
ATOM 705 C C . GLU A 1 94 ? -25.670 -34.206 -6.516 1.00 84.25 94 GLU A C 1
ATOM 707 O O . GLU A 1 94 ? -26.500 -34.731 -5.778 1.00 84.25 94 GLU A O 1
ATOM 712 N N . ASN A 1 95 ? -24.872 -34.926 -7.314 1.00 85.44 95 ASN A N 1
ATOM 713 C CA . ASN A 1 95 ? -24.964 -36.381 -7.489 1.00 85.44 95 ASN A CA 1
ATOM 714 C C . ASN A 1 95 ? -23.628 -37.122 -7.256 1.00 85.44 95 ASN A C 1
ATOM 716 O O . ASN A 1 95 ? -23.487 -38.268 -7.683 1.00 85.44 95 ASN A O 1
ATOM 720 N N . ALA A 1 96 ? -22.650 -36.496 -6.591 1.00 87.44 96 ALA A N 1
ATOM 721 C CA . ALA A 1 96 ? -21.341 -37.100 -6.324 1.00 87.44 96 ALA A CA 1
ATOM 722 C C . ALA A 1 96 ? -20.883 -36.876 -4.874 1.00 87.44 96 ALA A C 1
ATOM 724 O O . ALA A 1 96 ? -21.474 -36.103 -4.123 1.00 87.44 96 ALA A O 1
ATOM 725 N N . ALA A 1 97 ? -19.823 -37.578 -4.470 1.00 89.94 97 ALA A N 1
ATOM 726 C CA . ALA A 1 97 ? -19.207 -37.374 -3.164 1.00 89.94 97 ALA A CA 1
ATOM 727 C C . ALA A 1 97 ? -18.553 -35.985 -3.062 1.00 89.94 97 ALA A C 1
ATOM 729 O O . ALA A 1 97 ? -18.097 -35.422 -4.059 1.00 89.94 97 ALA A O 1
ATOM 730 N N . GLU A 1 98 ? -18.474 -35.459 -1.839 1.00 93.44 98 GLU A N 1
ATOM 731 C CA . GLU A 1 98 ? -17.740 -34.230 -1.540 1.00 93.44 98 GLU A CA 1
ATOM 732 C C . GLU A 1 98 ? -16.266 -34.362 -1.951 1.00 93.44 98 GLU A C 1
ATOM 734 O O . GLU A 1 98 ? -15.590 -35.325 -1.582 1.00 93.44 98 GLU A O 1
ATOM 739 N N . GLN A 1 99 ? -15.766 -33.386 -2.710 1.00 94.19 99 GLN A N 1
ATOM 740 C CA . GLN A 1 99 ? -14.370 -33.316 -3.131 1.00 94.19 99 GLN A CA 1
ATOM 741 C C . GLN A 1 99 ? -13.635 -32.238 -2.332 1.00 94.19 99 GLN A C 1
ATOM 743 O O . GLN A 1 99 ? -14.111 -31.109 -2.196 1.00 94.19 99 GLN A O 1
ATOM 748 N N . GLN A 1 100 ? -12.463 -32.603 -1.810 1.00 94.81 100 GLN A N 1
ATOM 749 C CA . GLN A 1 100 ? -11.591 -31.733 -1.026 1.00 94.81 100 GLN A CA 1
ATOM 750 C C . GLN A 1 100 ? -10.479 -31.155 -1.905 1.00 94.81 100 GLN A C 1
ATOM 752 O O . GLN A 1 100 ? -9.785 -31.892 -2.601 1.00 94.81 100 GLN A O 1
ATOM 757 N N . VAL A 1 101 ? -10.256 -29.848 -1.795 1.00 95.88 101 VAL A N 1
ATOM 758 C CA . VAL A 1 101 ? -9.115 -29.135 -2.373 1.00 95.88 101 VAL A CA 1
ATOM 759 C C . VAL A 1 101 ? -8.311 -28.507 -1.229 1.00 95.88 101 VAL A C 1
ATOM 761 O O . VAL A 1 101 ? -8.781 -27.551 -0.601 1.00 95.88 101 VAL A O 1
ATOM 764 N N . PRO A 1 102 ? -7.107 -29.017 -0.915 1.00 95.62 102 PRO A N 1
ATOM 765 C CA . PRO A 1 102 ? -6.218 -28.387 0.052 1.00 95.62 102 PRO A CA 1
ATOM 766 C C . PRO A 1 102 ? -5.815 -26.983 -0.414 1.00 95.62 102 PRO A C 1
ATOM 768 O O . PRO A 1 102 ? -5.415 -26.798 -1.564 1.00 95.62 102 PRO A O 1
ATOM 771 N N . LEU A 1 103 ? -5.883 -25.997 0.482 1.00 95.50 103 LEU A N 1
ATOM 772 C CA . LEU A 1 103 ? -5.337 -24.657 0.221 1.00 95.50 103 LEU A CA 1
ATOM 773 C C . LEU A 1 103 ? -3.846 -24.578 0.583 1.00 95.50 103 LEU A C 1
ATOM 775 O O . LEU A 1 103 ? -3.119 -23.754 0.034 1.00 95.50 103 LEU A O 1
ATOM 779 N N . GLY A 1 104 ? -3.399 -25.467 1.473 1.00 93.50 104 GLY A N 1
ATOM 780 C CA . GLY A 1 104 ? -2.027 -25.585 1.955 1.00 93.50 104 GLY A CA 1
ATOM 781 C C . GLY A 1 104 ? -1.876 -25.239 3.435 1.00 93.50 104 GLY A C 1
ATOM 782 O O . GLY A 1 104 ? -2.855 -24.908 4.116 1.00 93.50 104 GLY A O 1
ATOM 783 N N . THR A 1 105 ? -0.633 -25.319 3.911 1.00 95.06 105 THR A N 1
ATOM 784 C CA . THR A 1 105 ? -0.234 -24.937 5.271 1.00 95.06 105 THR A CA 1
ATOM 785 C C . THR A 1 105 ? 0.607 -23.665 5.243 1.00 95.06 105 THR A C 1
ATOM 787 O O . THR A 1 105 ? 1.585 -23.564 4.500 1.00 95.06 105 THR A O 1
ATOM 790 N N . PHE A 1 106 ? 0.221 -22.707 6.082 1.00 96.94 106 PHE A N 1
ATOM 791 C CA . PHE A 1 106 ? 0.792 -21.368 6.182 1.00 96.94 106 PHE A CA 1
ATOM 792 C C . PHE A 1 106 ? 1.245 -21.105 7.623 1.00 96.94 106 PHE A C 1
ATOM 794 O O . PHE A 1 106 ? 0.579 -21.508 8.572 1.00 96.94 106 PHE A O 1
ATOM 801 N N . PHE A 1 107 ? 2.366 -20.422 7.804 1.00 95.12 107 PHE A N 1
ATOM 802 C CA . PHE A 1 107 ? 2.941 -20.026 9.085 1.00 95.12 107 PHE A CA 1
ATOM 803 C C . PHE A 1 107 ? 2.445 -18.624 9.444 1.00 95.12 107 PHE A C 1
ATOM 805 O O . PHE A 1 107 ? 2.483 -17.715 8.613 1.00 95.12 107 PHE A O 1
ATOM 812 N N . VAL A 1 108 ? 1.920 -18.464 10.656 1.00 95.69 108 VAL A N 1
ATOM 813 C CA . VAL A 1 108 ? 1.281 -17.225 11.114 1.00 95.69 108 VAL A CA 1
ATOM 814 C C . VAL A 1 108 ? 2.340 -16.167 11.405 1.00 95.69 108 VAL A C 1
ATOM 816 O O . VAL A 1 108 ? 3.305 -16.436 12.114 1.00 95.69 108 VAL A O 1
ATOM 819 N N . ASP A 1 109 ? 2.134 -14.948 10.910 1.00 93.69 109 ASP A N 1
ATOM 820 C CA . ASP A 1 109 ? 2.917 -13.788 11.329 1.00 93.69 109 ASP A CA 1
ATOM 821 C C . ASP A 1 109 ? 2.265 -13.171 12.585 1.00 93.69 109 ASP A C 1
ATOM 823 O O . ASP A 1 109 ? 1.144 -12.652 12.498 1.00 93.69 109 ASP A O 1
ATOM 827 N N . PRO A 1 110 ? 2.910 -13.220 13.768 1.00 86.94 110 PRO A N 1
ATOM 828 C CA . PRO A 1 110 ? 2.320 -12.735 15.015 1.00 86.94 110 PRO A CA 1
ATOM 829 C C . PRO A 1 110 ? 2.303 -11.201 15.134 1.00 86.94 110 PRO A C 1
ATOM 831 O O . PRO A 1 110 ? 1.631 -10.684 16.026 1.00 86.94 110 PRO A O 1
ATOM 834 N N . ILE A 1 111 ? 3.020 -10.474 14.266 1.00 87.12 111 ILE A N 1
ATOM 835 C CA . ILE A 1 111 ? 3.066 -9.004 14.230 1.00 87.12 111 ILE A CA 1
ATOM 836 C C . ILE A 1 111 ? 1.929 -8.471 13.350 1.00 87.12 111 ILE A C 1
ATOM 838 O O . ILE A 1 111 ? 1.250 -7.515 13.724 1.00 87.12 111 ILE A O 1
ATOM 842 N N . LEU A 1 112 ? 1.693 -9.105 12.197 1.00 88.69 112 LEU A N 1
ATOM 843 C CA . LEU A 1 112 ? 0.607 -8.747 11.279 1.00 88.69 112 LEU A CA 1
ATOM 844 C C . LEU A 1 112 ? -0.761 -9.298 11.723 1.00 88.69 112 LEU A C 1
ATOM 846 O O . LEU A 1 112 ? -1.796 -8.741 11.349 1.00 88.69 112 LEU A O 1
ATOM 850 N N . SER A 1 113 ? -0.791 -10.364 12.531 1.00 88.69 113 SER A N 1
ATOM 851 C CA . SER A 1 113 ? -2.033 -10.963 13.039 1.00 88.69 113 SER A CA 1
ATOM 852 C C . SER A 1 113 ? -2.591 -10.212 14.256 1.00 88.69 113 SER A C 1
ATOM 854 O O . SER A 1 113 ? -2.079 -10.309 15.374 1.00 88.69 113 SER A O 1
ATOM 856 N N . ILE A 1 114 ? -3.690 -9.480 14.054 1.00 89.25 114 ILE A N 1
ATOM 857 C CA . ILE A 1 114 ? -4.273 -8.564 15.046 1.00 89.25 114 ILE A CA 1
ATOM 858 C C . ILE A 1 114 ? -5.570 -9.084 15.683 1.00 89.25 114 ILE A C 1
ATOM 860 O O . ILE A 1 114 ? -6.394 -9.758 15.061 1.00 89.25 114 ILE A O 1
ATOM 864 N N . ARG A 1 115 ? -5.795 -8.712 16.947 1.00 87.31 115 ARG A N 1
ATOM 865 C CA . ARG A 1 115 ? -6.946 -9.129 17.769 1.00 87.31 115 ARG A CA 1
ATOM 866 C C . ARG A 1 115 ? -7.933 -7.978 17.950 1.00 87.31 115 ARG A C 1
ATOM 868 O O . ARG A 1 115 ? -7.524 -6.850 18.217 1.00 87.31 115 ARG A O 1
ATOM 875 N N . ARG A 1 116 ? -9.240 -8.247 17.859 1.00 83.44 116 ARG A N 1
ATOM 876 C CA . ARG A 1 116 ? -10.294 -7.253 18.137 1.00 83.44 116 ARG A CA 1
ATOM 877 C C . ARG A 1 116 ? -11.499 -7.914 18.803 1.00 83.44 116 ARG A C 1
ATOM 879 O O . ARG A 1 116 ? -12.323 -8.522 18.127 1.00 83.44 116 ARG A O 1
ATOM 886 N N . LYS A 1 117 ? -11.647 -7.731 20.123 1.00 84.44 117 LYS A N 1
ATOM 887 C CA . LYS A 1 117 ? -12.625 -8.475 20.946 1.00 84.44 117 LYS A CA 1
ATOM 888 C C . LYS A 1 117 ? -12.415 -9.989 20.740 1.00 84.44 117 LYS A C 1
ATOM 890 O O . LYS A 1 117 ? -11.273 -10.429 20.744 1.00 84.44 117 LYS A O 1
ATOM 895 N N . ASN A 1 118 ? -13.480 -10.746 20.490 1.00 86.00 118 ASN A N 1
ATOM 896 C CA . ASN A 1 118 ? -13.462 -12.188 20.235 1.00 86.00 118 ASN A CA 1
ATOM 897 C C . ASN A 1 118 ? -13.151 -12.530 18.760 1.00 86.00 118 ASN A C 1
ATOM 899 O O . ASN A 1 118 ? -13.547 -13.591 18.295 1.00 86.00 118 ASN A O 1
ATOM 903 N N . ILE A 1 119 ? -12.523 -11.628 17.992 1.00 89.88 119 ILE A N 1
ATOM 904 C CA . ILE A 1 119 ? -12.107 -11.882 16.603 1.00 89.88 119 ILE A CA 1
ATOM 905 C C . ILE A 1 119 ? -10.585 -11.901 16.534 1.00 89.88 119 ILE A C 1
ATOM 907 O O . ILE A 1 119 ? -9.924 -10.922 16.905 1.00 89.88 119 ILE A O 1
ATOM 911 N N . LEU A 1 120 ? -10.052 -12.993 15.992 1.00 93.12 120 LEU A N 1
ATOM 912 C CA . LEU A 1 120 ? -8.652 -13.138 15.631 1.00 93.12 120 LEU A CA 1
ATOM 913 C C . LEU A 1 120 ? -8.515 -12.960 14.115 1.00 93.12 120 LEU A C 1
ATOM 915 O O . LEU A 1 120 ? -9.146 -13.689 13.352 1.00 93.12 120 LEU A O 1
ATOM 919 N N . ASN A 1 121 ? -7.727 -11.975 13.683 1.00 94.25 121 ASN A N 1
ATOM 920 C CA . ASN A 1 121 ? -7.404 -11.750 12.275 1.00 94.25 121 ASN A CA 1
ATOM 921 C C . ASN A 1 121 ? -6.007 -12.322 12.045 1.00 94.25 121 ASN A C 1
ATOM 923 O O . ASN A 1 121 ? -5.044 -11.836 12.637 1.00 94.25 121 ASN A O 1
ATOM 927 N N . ILE A 1 122 ? -5.915 -13.364 11.230 1.00 95.44 122 ILE A N 1
ATOM 928 C CA . ILE A 1 122 ? -4.672 -14.045 10.889 1.00 95.44 122 ILE A CA 1
ATOM 929 C C . ILE A 1 122 ? -4.157 -13.515 9.556 1.00 95.44 122 ILE A C 1
ATOM 931 O O . ILE A 1 122 ? -4.889 -13.473 8.565 1.00 95.44 122 ILE A O 1
ATOM 935 N N . VAL A 1 123 ? -2.870 -13.182 9.539 1.00 96.62 123 VAL A N 1
ATOM 936 C CA . VAL A 1 123 ? -2.061 -13.063 8.327 1.00 96.62 123 VAL A CA 1
ATOM 937 C C . VAL A 1 123 ? -0.991 -14.144 8.418 1.00 96.62 123 VAL A C 1
ATOM 939 O O . VAL A 1 123 ? -0.235 -14.194 9.388 1.00 96.62 123 VAL A O 1
ATOM 942 N N . ALA A 1 124 ? -0.959 -15.039 7.439 1.00 96.19 124 ALA A N 1
ATOM 943 C CA . ALA A 1 124 ? -0.034 -16.162 7.395 1.00 96.19 124 ALA A CA 1
ATOM 944 C C . ALA A 1 124 ? 0.599 -16.285 6.004 1.00 96.19 124 ALA A C 1
ATOM 946 O O . ALA A 1 124 ? -0.002 -15.903 4.999 1.00 96.19 124 ALA A O 1
ATOM 947 N N . PHE A 1 125 ? 1.808 -16.833 5.945 1.00 96.75 125 PHE A N 1
ATOM 948 C CA . PHE A 1 125 ? 2.580 -17.000 4.714 1.00 96.75 125 PHE A CA 1
ATOM 949 C C . PHE A 1 125 ? 3.007 -18.454 4.523 1.00 96.75 125 PHE A C 1
ATOM 951 O O . PHE A 1 125 ? 3.079 -19.209 5.486 1.00 96.75 125 PHE A O 1
ATOM 958 N N . ASP A 1 126 ? 3.282 -18.878 3.295 1.00 95.62 126 ASP A N 1
ATOM 959 C CA . ASP A 1 126 ? 3.748 -20.245 3.040 1.00 95.62 126 ASP A CA 1
ATOM 960 C C . ASP A 1 126 ? 5.137 -20.552 3.651 1.00 95.62 126 ASP A C 1
ATOM 962 O O . ASP A 1 126 ? 5.788 -19.712 4.278 1.00 95.62 126 ASP A O 1
ATOM 966 N N . ALA A 1 127 ? 5.622 -21.785 3.464 1.00 94.00 127 ALA A N 1
ATOM 967 C CA . ALA A 1 127 ? 6.941 -22.214 3.942 1.00 94.00 127 ALA A CA 1
ATOM 968 C C . ALA A 1 127 ? 8.117 -21.380 3.389 1.00 94.00 127 ALA A C 1
ATOM 970 O O . ALA A 1 127 ? 9.229 -21.476 3.913 1.00 94.00 127 ALA A O 1
ATOM 971 N N . GLY A 1 128 ? 7.888 -20.544 2.374 1.00 92.06 128 GLY A N 1
ATOM 972 C CA . GLY A 1 128 ? 8.883 -19.703 1.740 1.00 92.06 128 GLY A CA 1
ATOM 973 C C . GLY A 1 128 ? 9.482 -18.693 2.711 1.00 92.06 128 GLY A C 1
ATOM 974 O O . GLY A 1 128 ? 10.655 -18.366 2.562 1.00 92.06 128 GLY A O 1
ATOM 975 N N . VAL A 1 129 ? 8.768 -18.247 3.755 1.00 91.94 129 VAL A N 1
ATOM 976 C CA . VAL A 1 129 ? 9.338 -17.329 4.771 1.00 91.94 129 VAL A CA 1
ATOM 977 C C . VAL A 1 129 ? 10.565 -17.900 5.489 1.00 91.94 129 VAL A C 1
ATOM 979 O O . VAL A 1 129 ? 11.411 -17.145 5.958 1.00 91.94 129 VAL A O 1
ATOM 982 N N . LYS A 1 130 ? 10.725 -19.230 5.522 1.00 91.44 130 LYS A N 1
ATOM 983 C CA . LYS A 1 130 ? 11.889 -19.898 6.130 1.00 91.44 130 LYS A CA 1
ATOM 984 C C . LYS A 1 130 ? 13.193 -19.688 5.345 1.00 91.44 130 LYS A C 1
ATOM 986 O O . LYS A 1 130 ? 14.266 -19.966 5.883 1.00 91.44 130 LYS A O 1
ATOM 991 N N . PHE A 1 131 ? 13.107 -19.196 4.107 1.00 93.50 131 PHE A N 1
ATOM 992 C CA . PHE A 1 131 ? 14.246 -18.875 3.243 1.00 93.50 131 PHE A CA 1
ATOM 993 C C . PHE A 1 131 ? 14.779 -17.441 3.427 1.00 93.50 131 PHE A C 1
ATOM 995 O O . PHE A 1 131 ? 15.868 -17.145 2.935 1.00 93.50 131 PHE A O 1
ATOM 1002 N N . ASP A 1 132 ? 14.093 -16.585 4.201 1.00 91.88 132 ASP A N 1
ATOM 1003 C CA . ASP A 1 132 ? 14.552 -15.237 4.596 1.00 91.88 132 ASP A CA 1
ATOM 1004 C C . ASP A 1 132 ? 15.634 -15.311 5.697 1.00 91.88 132 ASP A C 1
ATOM 1006 O O . ASP A 1 132 ? 15.518 -14.726 6.775 1.00 91.88 132 ASP A O 1
ATOM 1010 N N . ARG A 1 133 ? 16.679 -16.107 5.462 1.00 89.50 133 ARG A N 1
ATOM 1011 C CA . ARG A 1 133 ? 17.778 -16.360 6.401 1.00 89.50 133 ARG A CA 1
ATOM 1012 C C . ARG A 1 133 ? 19.101 -16.282 5.659 1.00 89.50 133 ARG A C 1
ATOM 1014 O O . ARG A 1 133 ? 19.195 -16.770 4.534 1.00 89.50 133 ARG A O 1
ATOM 1021 N N . GLU A 1 134 ? 20.110 -15.703 6.302 1.00 93.81 134 GLU A N 1
ATOM 1022 C CA . GLU A 1 134 ? 21.455 -15.582 5.735 1.00 93.81 134 GLU A CA 1
ATOM 1023 C C . GLU A 1 134 ? 22.077 -16.958 5.448 1.00 93.81 134 GLU A C 1
ATOM 1025 O O . GLU A 1 134 ? 21.950 -17.895 6.248 1.00 93.81 134 GLU A O 1
ATOM 1030 N N . VAL A 1 135 ? 22.761 -17.081 4.307 1.00 92.31 135 VAL A N 1
ATOM 1031 C CA . VAL A 1 135 ? 23.470 -18.314 3.943 1.00 92.31 135 VAL A CA 1
ATOM 1032 C C . VAL A 1 135 ? 24.690 -18.526 4.839 1.00 92.31 135 VAL A C 1
ATOM 1034 O O . VAL A 1 135 ? 25.482 -17.615 5.072 1.00 92.31 135 VAL A O 1
ATOM 1037 N N . SER A 1 136 ? 24.857 -19.751 5.337 1.00 94.31 136 SER A N 1
ATOM 1038 C CA . SER A 1 136 ? 26.015 -20.113 6.163 1.00 94.31 136 SER A CA 1
ATOM 1039 C C . SER A 1 136 ? 27.295 -20.256 5.332 1.00 94.31 136 SER A C 1
ATOM 1041 O O . SER A 1 136 ? 27.239 -20.594 4.150 1.00 94.31 136 SER A O 1
ATOM 1043 N N . ASP A 1 137 ? 28.464 -20.101 5.961 1.00 92.75 137 ASP A N 1
ATOM 1044 C CA . ASP A 1 137 ? 29.761 -20.339 5.303 1.00 92.75 137 ASP A CA 1
ATOM 1045 C C . ASP A 1 137 ? 29.858 -21.751 4.696 1.00 92.75 137 ASP A C 1
ATOM 1047 O O . ASP A 1 137 ? 30.408 -21.928 3.614 1.00 92.75 137 ASP A O 1
ATOM 1051 N N . ASN A 1 138 ? 29.247 -22.752 5.342 1.00 94.00 138 ASN A N 1
ATOM 1052 C CA . ASN A 1 138 ? 29.164 -24.119 4.820 1.00 94.00 138 ASN A CA 1
ATOM 1053 C C . ASN A 1 138 ? 28.272 -24.235 3.574 1.00 94.00 138 ASN A C 1
ATOM 1055 O O . ASN A 1 138 ? 28.496 -25.113 2.751 1.00 94.00 138 ASN A O 1
ATOM 1059 N N . PHE A 1 139 ? 27.249 -23.390 3.425 1.00 93.81 139 PHE A N 1
ATOM 1060 C CA . PHE A 1 139 ? 26.453 -23.343 2.197 1.00 93.81 139 PHE A CA 1
ATOM 1061 C C . PHE A 1 139 ? 27.256 -22.711 1.050 1.00 93.81 139 PHE A C 1
ATOM 1063 O O . PHE A 1 139 ? 27.181 -23.178 -0.081 1.00 93.81 139 PHE A O 1
ATOM 1070 N N . ARG A 1 140 ? 28.099 -21.714 1.350 1.00 93.50 140 ARG A N 1
ATOM 1071 C CA . ARG A 1 140 ? 28.978 -21.057 0.365 1.00 93.50 140 ARG A CA 1
ATOM 1072 C C . ARG A 1 140 ? 30.064 -21.967 -0.218 1.00 93.50 140 ARG A C 1
ATOM 1074 O O . ARG A 1 140 ? 30.643 -21.621 -1.240 1.00 93.50 140 ARG A O 1
ATOM 1081 N N . THR A 1 141 ? 30.355 -23.117 0.393 1.00 94.12 141 THR A N 1
ATOM 1082 C CA . THR A 1 141 ? 31.288 -24.112 -0.173 1.00 94.12 141 THR A CA 1
ATOM 1083 C C . THR A 1 141 ? 30.617 -25.110 -1.120 1.00 94.12 141 THR A C 1
ATOM 1085 O O . THR A 1 141 ? 31.298 -25.983 -1.659 1.00 94.12 141 THR A O 1
ATOM 1088 N N . ILE A 1 142 ? 29.299 -25.011 -1.328 1.00 93.69 142 ILE A N 1
ATOM 1089 C CA . ILE A 1 142 ? 28.558 -25.919 -2.202 1.00 93.69 142 ILE A CA 1
ATOM 1090 C C . ILE A 1 142 ? 28.772 -25.522 -3.665 1.00 93.69 142 ILE A C 1
ATOM 1092 O O . ILE A 1 142 ? 28.470 -24.403 -4.082 1.00 93.69 142 ILE A O 1
ATOM 1096 N N . THR A 1 143 ? 29.234 -26.499 -4.441 1.00 95.50 143 THR A N 1
ATOM 1097 C CA . THR A 1 143 ? 29.281 -26.473 -5.903 1.00 95.50 143 THR A CA 1
ATOM 1098 C C . THR A 1 143 ? 28.511 -27.689 -6.413 1.00 95.50 143 THR A C 1
ATOM 1100 O O . THR A 1 143 ? 28.712 -28.796 -5.909 1.00 95.50 143 THR A O 1
ATOM 1103 N N . GLY A 1 144 ? 27.614 -27.492 -7.376 1.00 93.06 144 GLY A N 1
ATOM 1104 C CA . GLY A 1 144 ? 26.711 -28.533 -7.869 1.00 93.06 144 GLY A CA 1
ATOM 1105 C C . GLY A 1 144 ? 25.718 -28.004 -8.900 1.00 93.06 144 GLY A C 1
ATOM 1106 O O . GLY A 1 144 ? 25.814 -26.853 -9.317 1.00 93.06 144 GLY A O 1
ATOM 1107 N N . THR A 1 145 ? 24.760 -28.830 -9.313 1.00 92.25 145 THR A N 1
ATOM 1108 C CA . THR A 1 145 ? 23.679 -28.392 -10.214 1.00 92.25 145 THR A CA 1
ATOM 1109 C C . THR A 1 145 ? 22.664 -27.492 -9.491 1.00 92.25 145 THR A C 1
ATOM 1111 O O . THR A 1 145 ? 22.565 -27.561 -8.257 1.00 92.25 145 THR A O 1
ATOM 1114 N N . PRO A 1 146 ? 21.844 -26.690 -10.205 1.00 91.56 146 PRO A N 1
ATOM 1115 C CA . PRO A 1 146 ? 20.731 -25.941 -9.614 1.00 91.56 146 PRO A CA 1
ATOM 1116 C C . PRO A 1 146 ? 19.851 -26.799 -8.691 1.00 91.56 146 PRO A C 1
ATOM 1118 O O . PRO A 1 146 ? 19.496 -26.373 -7.591 1.00 91.56 146 PRO A O 1
ATOM 1121 N N . ALA A 1 147 ? 19.589 -28.055 -9.074 1.00 88.62 147 ALA A N 1
ATOM 1122 C CA . ALA A 1 147 ? 18.869 -29.029 -8.253 1.00 88.62 147 ALA A CA 1
ATOM 1123 C C . ALA A 1 147 ? 19.524 -29.268 -6.880 1.00 88.62 147 ALA A C 1
ATOM 1125 O O . ALA A 1 147 ? 18.853 -29.310 -5.844 1.00 88.62 147 ALA A O 1
ATOM 1126 N N . GLN A 1 148 ? 20.849 -29.427 -6.868 1.00 90.81 148 GLN A N 1
ATOM 1127 C CA . GLN A 1 148 ? 21.633 -29.711 -5.668 1.00 90.81 148 GLN A CA 1
ATOM 1128 C C . GLN A 1 148 ? 21.715 -28.484 -4.752 1.00 90.81 148 GLN A C 1
ATOM 1130 O O . GLN A 1 148 ? 21.555 -28.629 -3.539 1.00 90.81 148 GLN A O 1
ATOM 1135 N N . ILE A 1 149 ? 21.874 -27.280 -5.316 1.00 92.31 149 ILE A N 1
ATOM 1136 C CA . ILE A 1 149 ? 21.860 -26.021 -4.554 1.00 92.31 149 ILE A CA 1
ATOM 1137 C C . ILE A 1 149 ? 20.478 -25.778 -3.926 1.00 92.31 149 ILE A C 1
ATOM 1139 O O . ILE A 1 149 ? 20.398 -25.500 -2.727 1.00 92.31 149 ILE A O 1
ATOM 1143 N N . ILE A 1 150 ? 19.386 -25.960 -4.680 1.00 91.81 150 ILE A N 1
ATOM 1144 C CA . ILE A 1 150 ? 18.015 -25.835 -4.151 1.00 91.81 150 ILE A CA 1
ATOM 1145 C C . ILE A 1 150 ? 17.758 -26.868 -3.043 1.00 91.81 150 ILE A C 1
ATOM 1147 O O . ILE A 1 150 ? 17.238 -26.513 -1.982 1.00 91.81 150 ILE A O 1
ATOM 1151 N N . SER A 1 151 ? 18.148 -28.133 -3.236 1.00 90.81 151 SER A N 1
ATOM 1152 C CA . SER A 1 151 ? 17.960 -29.186 -2.226 1.00 90.81 151 SER A CA 1
ATOM 1153 C C . SER A 1 151 ? 18.763 -28.918 -0.944 1.00 90.81 151 SER A C 1
ATOM 1155 O O . SER A 1 151 ? 18.261 -29.116 0.169 1.00 90.81 151 SER A O 1
ATOM 1157 N N . ALA A 1 152 ? 19.979 -28.376 -1.075 1.00 92.44 152 ALA A N 1
ATOM 1158 C CA . ALA A 1 152 ? 20.755 -27.903 0.064 1.00 92.44 152 ALA A CA 1
ATOM 1159 C C . ALA A 1 152 ? 20.053 -26.736 0.781 1.00 92.44 152 ALA A C 1
ATOM 1161 O O . ALA A 1 152 ? 19.904 -26.782 2.002 1.00 92.44 152 ALA A O 1
ATOM 1162 N N . ALA A 1 153 ? 19.560 -25.731 0.050 1.00 93.12 153 ALA A N 1
ATOM 1163 C CA . ALA A 1 153 ? 18.855 -24.585 0.630 1.00 93.12 153 ALA A CA 1
ATOM 1164 C C . ALA A 1 153 ? 17.603 -25.027 1.410 1.00 93.12 153 ALA A C 1
ATOM 1166 O O . ALA A 1 153 ? 17.428 -24.647 2.567 1.00 93.12 153 ALA A O 1
ATOM 1167 N N . CYS A 1 154 ? 16.794 -25.923 0.833 1.00 92.94 154 CYS A N 1
ATOM 1168 C CA . CYS A 1 154 ? 15.644 -26.543 1.502 1.00 92.94 154 CYS A CA 1
ATOM 1169 C C . CYS A 1 154 ? 16.044 -27.231 2.821 1.00 92.94 154 CYS A C 1
ATOM 1171 O O . CYS A 1 154 ? 15.400 -27.027 3.854 1.00 92.94 154 CYS A O 1
ATOM 1173 N N . SER A 1 155 ? 17.155 -27.976 2.805 1.00 92.75 155 SER A N 1
ATOM 1174 C CA . SER A 1 155 ? 17.694 -28.672 3.981 1.00 92.75 155 SER A CA 1
ATOM 1175 C C . SER A 1 155 ? 18.105 -27.705 5.101 1.00 92.75 155 SER A C 1
ATOM 1177 O O . SER A 1 155 ? 17.764 -27.938 6.260 1.00 92.75 155 SER A O 1
ATOM 1179 N N . TYR A 1 156 ? 18.775 -26.590 4.778 1.00 93.69 156 TYR A N 1
ATOM 1180 C CA . TYR A 1 156 ? 19.126 -25.545 5.756 1.00 93.69 156 TYR A CA 1
ATOM 1181 C C . TYR A 1 156 ? 17.898 -24.785 6.292 1.00 93.69 156 TYR A C 1
ATOM 1183 O O . TYR A 1 156 ? 17.879 -24.370 7.455 1.00 93.69 156 TYR A O 1
ATOM 1191 N N . CYS A 1 157 ? 16.858 -24.621 5.472 1.00 92.44 157 CYS A N 1
ATOM 1192 C CA . CYS A 1 157 ? 15.618 -23.936 5.840 1.00 92.44 157 CYS A CA 1
ATOM 1193 C C . CYS A 1 157 ? 14.604 -24.816 6.591 1.00 92.44 157 CYS A C 1
ATOM 1195 O O . CYS A 1 157 ? 13.617 -24.289 7.106 1.00 92.44 157 CYS A O 1
ATOM 1197 N N . GLY A 1 158 ? 14.822 -26.133 6.686 1.00 90.69 158 GLY A N 1
ATOM 1198 C CA . GLY A 1 158 ? 13.853 -27.054 7.292 1.00 90.69 158 GLY A CA 1
ATOM 1199 C C . GLY A 1 158 ? 12.550 -27.133 6.488 1.00 90.69 158 GLY A C 1
ATOM 1200 O O . GLY A 1 158 ? 11.454 -27.114 7.059 1.00 90.69 158 GLY A O 1
ATOM 1201 N N . VAL A 1 159 ? 12.682 -27.158 5.161 1.00 90.56 159 VAL A N 1
ATOM 1202 C CA . VAL A 1 159 ? 11.597 -27.311 4.186 1.00 90.56 159 VAL A CA 1
ATOM 1203 C C . VAL A 1 159 ? 11.868 -28.569 3.372 1.00 90.56 159 VAL A C 1
ATOM 1205 O O . VAL A 1 159 ? 13.007 -28.838 2.999 1.00 90.56 159 VAL A O 1
ATOM 1208 N N . THR A 1 160 ? 10.832 -29.361 3.107 1.00 84.62 160 THR A N 1
ATOM 1209 C CA . THR A 1 160 ? 10.972 -30.574 2.299 1.00 84.62 160 THR A CA 1
ATOM 1210 C C . THR A 1 160 ? 11.324 -30.195 0.861 1.00 84.62 160 THR A C 1
ATOM 1212 O O . THR A 1 160 ? 10.540 -29.529 0.185 1.00 84.62 160 THR A O 1
ATOM 1215 N N . SER A 1 161 ? 12.471 -30.662 0.367 1.00 68.56 161 SER A N 1
ATOM 1216 C CA . SER A 1 161 ? 12.770 -30.707 -1.067 1.00 68.56 161 SER A CA 1
ATOM 1217 C C . SER A 1 161 ? 12.011 -31.874 -1.709 1.00 68.56 161 SER A C 1
ATOM 1219 O O . SER A 1 161 ? 12.588 -32.906 -2.052 1.00 68.56 161 SER A O 1
ATOM 1221 N N . ALA A 1 162 ? 10.685 -31.749 -1.824 1.00 53.88 162 ALA A N 1
ATOM 1222 C CA . ALA A 1 162 ? 9.898 -32.727 -2.566 1.00 53.88 162 ALA A CA 1
ATOM 1223 C C . ALA A 1 162 ? 10.040 -32.434 -4.056 1.00 53.88 162 ALA A C 1
ATOM 1225 O O . ALA A 1 162 ? 9.677 -31.352 -4.495 1.00 53.88 162 ALA A O 1
ATOM 1226 N N . VAL A 1 163 ? 10.561 -33.417 -4.795 1.00 51.97 163 VAL A N 1
ATOM 1227 C CA . VAL A 1 163 ? 10.463 -33.556 -6.256 1.00 51.97 163 VAL A CA 1
ATOM 1228 C C . VAL A 1 163 ? 10.407 -32.209 -6.989 1.00 51.97 163 VAL A C 1
ATOM 1230 O O . VAL A 1 163 ? 9.350 -31.777 -7.456 1.00 51.97 163 VAL A O 1
ATOM 1233 N N . LEU A 1 164 ? 11.591 -31.603 -7.168 1.00 52.97 164 LEU A N 1
ATOM 1234 C CA . LEU A 1 164 ? 11.869 -30.846 -8.396 1.00 52.97 164 LEU A CA 1
ATOM 1235 C C . LEU A 1 164 ? 11.261 -31.662 -9.545 1.00 52.97 164 LEU A C 1
ATOM 1237 O O . LEU A 1 164 ? 11.453 -32.886 -9.546 1.00 52.97 164 LEU A O 1
ATOM 1241 N N . PRO A 1 165 ? 10.435 -31.055 -10.413 1.00 51.72 165 PRO A N 1
ATOM 1242 C CA . PRO A 1 165 ? 9.555 -31.821 -11.278 1.00 51.72 165 PRO A CA 1
ATOM 1243 C C . PRO A 1 165 ? 10.377 -32.800 -12.115 1.00 51.72 165 PRO A C 1
ATOM 1245 O O . PRO A 1 165 ? 11.539 -32.541 -12.417 1.00 51.72 165 PRO A O 1
ATOM 1248 N N . ALA A 1 166 ? 9.759 -33.899 -12.553 1.00 46.62 166 ALA A N 1
ATOM 1249 C CA . ALA A 1 166 ? 10.404 -34.825 -13.491 1.00 46.62 166 ALA A CA 1
ATOM 1250 C C . ALA A 1 166 ? 10.876 -34.132 -14.794 1.00 46.62 166 ALA A C 1
ATOM 1252 O O . ALA A 1 166 ? 11.641 -34.716 -15.547 1.00 46.62 166 ALA A O 1
ATOM 1253 N N . SER A 1 167 ? 10.423 -32.894 -15.023 1.00 54.31 167 SER A N 1
ATOM 1254 C CA . SER A 1 167 ? 10.815 -31.984 -16.092 1.00 54.31 167 SER A CA 1
ATOM 1255 C C . SER A 1 167 ? 11.957 -31.014 -15.746 1.00 54.31 167 SER A C 1
ATOM 1257 O O . SER A 1 167 ? 12.176 -30.098 -16.527 1.00 54.31 167 SER A O 1
ATOM 1259 N N . LEU A 1 168 ? 12.671 -31.109 -14.610 1.00 62.69 168 LEU A N 1
ATOM 1260 C CA . LEU A 1 168 ? 13.855 -30.247 -14.417 1.00 62.69 168 LEU A CA 1
ATOM 1261 C C . LEU A 1 168 ? 14.926 -30.579 -15.464 1.00 62.69 168 LEU A C 1
ATOM 1263 O O . LEU A 1 168 ? 15.506 -29.670 -16.038 1.00 62.69 168 LEU A O 1
ATOM 1267 N N . ASP A 1 169 ? 15.093 -31.861 -15.783 1.00 65.50 169 ASP A N 1
ATOM 1268 C CA . ASP A 1 169 ? 15.940 -32.356 -16.876 1.00 65.50 169 ASP A CA 1
ATOM 1269 C C . ASP A 1 169 ? 15.442 -31.885 -18.271 1.00 65.50 169 ASP A C 1
ATOM 1271 O O . ASP A 1 169 ? 16.139 -32.041 -19.269 1.00 65.50 169 ASP A O 1
ATOM 1275 N N . GLU A 1 170 ? 14.234 -31.305 -18.354 1.00 74.12 170 GLU A N 1
ATOM 1276 C CA . GLU A 1 170 ? 13.644 -30.689 -19.557 1.00 74.12 170 GLU A CA 1
ATOM 1277 C C . GLU A 1 170 ? 13.744 -29.146 -19.542 1.00 74.12 170 GLU A C 1
ATOM 1279 O O . GLU A 1 170 ? 13.257 -28.491 -20.464 1.00 74.12 170 GLU A O 1
ATOM 1284 N N . MET A 1 171 ? 14.332 -28.552 -18.497 1.00 87.44 171 MET A N 1
ATOM 1285 C CA . MET A 1 171 ? 14.556 -27.109 -18.350 1.00 87.44 171 MET A CA 1
ATOM 1286 C C . MET A 1 171 ? 16.015 -26.760 -18.693 1.00 87.44 171 MET A C 1
ATOM 1288 O O . MET A 1 171 ? 16.906 -27.581 -18.452 1.00 87.44 171 MET A O 1
ATOM 1292 N N . PRO A 1 172 ? 16.284 -25.561 -19.245 1.00 91.06 172 PRO A N 1
ATOM 1293 C CA . PRO A 1 172 ? 17.618 -25.183 -19.696 1.00 91.06 172 PRO A CA 1
ATOM 1294 C C . PRO A 1 172 ? 18.569 -25.102 -18.508 1.00 91.06 172 PRO A C 1
ATOM 1296 O O . PRO A 1 172 ? 18.144 -24.823 -17.387 1.00 91.06 172 PRO A O 1
ATOM 1299 N N . ASN A 1 173 ? 19.861 -25.307 -18.735 1.00 92.69 173 ASN A N 1
ATOM 1300 C CA . ASN A 1 173 ? 20.907 -25.200 -17.720 1.00 92.69 173 ASN A CA 1
ATOM 1301 C C . ASN A 1 173 ? 20.692 -26.115 -16.492 1.00 92.69 173 ASN A C 1
ATOM 1303 O O . ASN A 1 173 ? 21.239 -25.852 -15.421 1.00 92.69 173 ASN A O 1
ATOM 1307 N N . SER A 1 174 ? 19.902 -27.187 -16.596 1.00 89.06 174 SER A N 1
ATOM 1308 C CA . SER A 1 174 ? 19.599 -28.094 -15.475 1.00 89.06 174 SER A CA 1
ATOM 1309 C C . SER A 1 174 ? 20.830 -28.844 -14.946 1.00 89.06 174 SER A C 1
ATOM 1311 O O . SER A 1 174 ? 20.982 -29.013 -13.732 1.00 89.06 174 SER A O 1
ATOM 1313 N N . ASP A 1 175 ? 21.739 -29.210 -15.852 1.00 89.56 175 ASP A N 1
ATOM 1314 C CA . ASP A 1 175 ? 22.969 -29.962 -15.581 1.00 89.56 175 ASP A CA 1
ATOM 1315 C C . ASP A 1 175 ? 24.211 -29.079 -15.345 1.00 89.56 175 ASP A C 1
ATOM 1317 O O . ASP A 1 175 ? 25.287 -29.591 -15.005 1.00 89.56 175 ASP A O 1
ATOM 1321 N N . ILE A 1 176 ? 24.106 -27.751 -15.494 1.00 92.00 176 ILE A N 1
ATOM 1322 C CA . ILE A 1 176 ? 25.261 -26.861 -15.320 1.00 92.00 176 ILE A CA 1
ATOM 1323 C C . ILE A 1 176 ? 25.766 -26.921 -13.873 1.00 92.00 176 ILE A C 1
ATOM 1325 O O . ILE A 1 176 ? 25.020 -26.750 -12.912 1.00 92.00 176 ILE A O 1
ATOM 1329 N N . THR A 1 177 ? 27.061 -27.163 -13.689 1.00 94.94 177 THR A N 1
ATOM 1330 C CA . THR A 1 177 ? 27.675 -27.135 -12.354 1.00 94.94 177 THR A CA 1
ATOM 1331 C C . THR A 1 177 ? 28.062 -25.703 -11.997 1.00 94.94 177 THR A C 1
ATOM 1333 O O . THR A 1 177 ? 28.890 -25.119 -12.694 1.00 94.94 177 THR A O 1
ATOM 1336 N N . VAL A 1 178 ? 27.488 -25.170 -10.918 1.00 94.38 178 VAL A N 1
ATOM 1337 C CA . VAL A 1 178 ? 27.610 -23.777 -10.447 1.00 94.38 178 VAL A CA 1
ATOM 1338 C C . VAL A 1 178 ? 27.995 -23.700 -8.968 1.00 94.38 178 VAL A C 1
ATOM 1340 O O . VAL A 1 178 ? 27.846 -24.680 -8.233 1.00 94.38 178 VAL A O 1
ATOM 1343 N N . SER A 1 179 ? 28.497 -22.544 -8.520 1.00 94.25 179 SER A N 1
ATOM 1344 C CA . SER A 1 179 ? 28.996 -22.341 -7.152 1.00 94.25 179 SER A CA 1
ATOM 1345 C C . SER A 1 179 ? 28.159 -21.347 -6.339 1.00 94.25 179 SER A C 1
ATOM 1347 O O . SER A 1 179 ? 27.864 -20.242 -6.786 1.00 94.25 179 SER A O 1
ATOM 1349 N N . ALA A 1 180 ? 27.838 -21.700 -5.090 1.00 93.31 180 ALA A N 1
ATOM 1350 C CA . ALA A 1 180 ? 27.146 -20.825 -4.137 1.00 93.31 180 ALA A CA 1
ATOM 1351 C C . ALA A 1 180 ? 28.085 -19.852 -3.380 1.00 93.31 180 ALA A C 1
ATOM 1353 O O . ALA A 1 180 ? 27.687 -19.248 -2.378 1.00 93.31 180 ALA A O 1
ATOM 1354 N N . ALA A 1 181 ? 29.344 -19.717 -3.812 1.00 93.00 181 ALA A N 1
ATOM 1355 C CA . ALA A 1 181 ? 30.378 -18.982 -3.081 1.00 93.00 181 ALA A CA 1
ATOM 1356 C C . ALA A 1 181 ? 30.216 -17.450 -3.100 1.00 93.00 181 ALA A C 1
ATOM 1358 O O . ALA A 1 181 ? 30.664 -16.779 -2.162 1.00 93.00 181 ALA A O 1
ATOM 1359 N N . ASP A 1 182 ? 29.592 -16.885 -4.139 1.00 92.31 182 ASP A N 1
ATOM 1360 C CA . ASP A 1 182 ? 29.531 -15.435 -4.351 1.00 92.31 182 ASP A CA 1
ATOM 1361 C C . ASP A 1 182 ? 28.767 -14.698 -3.228 1.00 92.31 182 ASP A C 1
ATOM 1363 O O . ASP A 1 182 ? 27.718 -15.123 -2.735 1.00 92.31 182 ASP A O 1
ATOM 1367 N N . LYS A 1 183 ? 29.310 -13.551 -2.805 1.00 90.06 183 LYS A N 1
ATOM 1368 C CA . LYS A 1 183 ? 28.796 -12.744 -1.687 1.00 90.06 183 LYS A CA 1
ATOM 1369 C C . LYS A 1 183 ? 27.478 -12.023 -1.991 1.00 90.06 183 LYS A C 1
ATOM 1371 O O . LYS A 1 183 ? 26.821 -11.583 -1.051 1.00 90.06 183 LYS A O 1
ATOM 1376 N N . GLN A 1 184 ? 27.089 -11.907 -3.259 1.00 90.25 184 GLN A N 1
ATOM 1377 C CA . GLN A 1 184 ? 25.789 -11.382 -3.685 1.00 90.25 184 GLN A CA 1
ATOM 1378 C C . GLN A 1 184 ? 24.638 -12.327 -3.326 1.00 90.25 184 GLN A C 1
ATOM 1380 O O . GLN A 1 184 ? 23.515 -11.869 -3.146 1.00 90.25 184 GLN A O 1
ATOM 1385 N N . ILE A 1 185 ? 24.913 -13.624 -3.154 1.00 91.81 185 ILE A N 1
ATOM 1386 C CA . ILE A 1 185 ? 23.970 -14.572 -2.558 1.00 91.81 185 ILE A CA 1
ATOM 1387 C C . ILE A 1 185 ? 23.982 -14.314 -1.047 1.00 91.81 185 ILE A C 1
ATOM 1389 O O . ILE A 1 185 ? 24.920 -14.721 -0.357 1.00 91.81 185 ILE A O 1
ATOM 1393 N N . GLN A 1 186 ? 22.991 -13.585 -0.528 1.00 93.81 186 GLN A N 1
ATOM 1394 C CA . GLN A 1 186 ? 22.920 -13.211 0.889 1.00 93.81 186 GLN A CA 1
ATOM 1395 C C . GLN A 1 186 ? 22.039 -14.189 1.665 1.00 93.81 186 GLN A C 1
ATOM 1397 O O . GLN A 1 186 ? 22.431 -14.642 2.740 1.00 93.81 186 GLN A O 1
ATOM 1402 N N . THR A 1 187 ? 20.890 -14.563 1.103 1.00 95.88 187 THR A N 1
ATOM 1403 C CA . THR A 1 187 ? 19.888 -15.441 1.715 1.00 95.88 187 THR A CA 1
ATOM 1404 C C . THR A 1 187 ? 19.687 -16.749 0.948 1.00 95.88 187 THR A C 1
ATOM 1406 O O . THR A 1 187 ? 20.014 -16.863 -0.236 1.00 95.88 187 THR A O 1
ATOM 1409 N N . TYR A 1 188 ? 19.107 -17.758 1.608 1.00 94.12 188 TYR A N 1
ATOM 1410 C CA . TYR A 1 188 ? 18.705 -18.992 0.920 1.00 94.12 188 TYR A CA 1
ATOM 1411 C C . TYR A 1 188 ? 17.608 -18.739 -0.130 1.00 94.12 188 TYR A C 1
ATOM 1413 O O . TYR A 1 188 ? 17.527 -19.493 -1.100 1.00 94.12 188 TYR A O 1
ATOM 1421 N N . ARG A 1 189 ? 16.793 -17.677 0.017 1.00 94.94 189 ARG A N 1
ATOM 1422 C CA . ARG A 1 189 ? 15.850 -17.242 -1.027 1.00 94.94 189 ARG A CA 1
ATOM 1423 C C . ARG A 1 189 ? 16.602 -16.805 -2.278 1.00 94.94 189 ARG A C 1
ATOM 1425 O O . ARG A 1 189 ? 16.238 -17.254 -3.360 1.00 94.94 189 ARG A O 1
ATOM 1432 N N . ASP A 1 190 ? 17.656 -16.003 -2.131 1.00 93.50 190 ASP A N 1
ATOM 1433 C CA . ASP A 1 190 ? 18.465 -15.533 -3.262 1.00 93.50 190 ASP A CA 1
ATOM 1434 C C . ASP A 1 190 ? 19.056 -16.729 -4.014 1.00 93.50 190 ASP A C 1
ATOM 1436 O O . ASP A 1 190 ? 18.933 -16.812 -5.229 1.00 93.50 190 ASP A O 1
ATOM 1440 N N . ALA A 1 191 ? 19.630 -17.703 -3.296 1.00 92.56 191 ALA A N 1
ATOM 1441 C CA . ALA A 1 191 ? 20.196 -18.909 -3.904 1.00 92.56 191 ALA A CA 1
ATOM 1442 C C . ALA A 1 191 ? 19.164 -19.679 -4.751 1.00 92.56 191 ALA A C 1
ATOM 1444 O O . ALA A 1 191 ? 19.464 -20.088 -5.873 1.00 92.56 191 ALA A O 1
ATOM 1445 N N . VAL A 1 192 ? 17.935 -19.834 -4.243 1.00 93.50 192 VAL A N 1
ATOM 1446 C CA . VAL A 1 192 ? 16.822 -20.454 -4.979 1.00 93.50 192 VAL A CA 1
ATOM 1447 C C . VAL A 1 192 ? 16.396 -19.605 -6.181 1.00 93.50 192 VAL A C 1
ATOM 1449 O O . VAL A 1 192 ? 16.191 -20.157 -7.258 1.00 93.50 192 VAL A O 1
ATOM 1452 N N . MET A 1 193 ? 16.285 -18.282 -6.028 1.00 94.19 193 MET A N 1
ATOM 1453 C CA . MET A 1 193 ? 15.917 -17.362 -7.113 1.00 94.19 193 MET A CA 1
ATOM 1454 C C . MET A 1 193 ? 16.941 -17.375 -8.250 1.00 94.19 193 MET A C 1
ATOM 1456 O O . MET A 1 193 ? 16.567 -17.496 -9.414 1.00 94.19 193 MET A O 1
ATOM 1460 N N . TRP A 1 194 ? 18.234 -17.331 -7.928 1.00 94.81 194 TRP A N 1
ATOM 1461 C CA . TRP A 1 194 ? 19.309 -17.405 -8.917 1.00 94.81 194 TRP A CA 1
ATOM 1462 C C . TRP A 1 194 ? 19.345 -18.752 -9.642 1.00 94.81 194 TRP A C 1
ATOM 1464 O O . TRP A 1 194 ? 19.584 -18.776 -10.851 1.00 94.81 194 TRP A O 1
ATOM 1474 N N . CYS A 1 195 ? 19.037 -19.856 -8.950 1.00 92.69 195 CYS A N 1
ATOM 1475 C CA . CYS A 1 195 ? 18.840 -21.154 -9.598 1.00 92.69 195 CYS A CA 1
ATOM 1476 C C . CYS A 1 195 ? 17.630 -21.117 -10.542 1.00 92.69 195 CYS A C 1
ATOM 1478 O O . CYS A 1 195 ? 17.765 -21.465 -11.709 1.00 92.69 195 CYS A O 1
ATOM 1480 N N . ALA A 1 196 ? 16.469 -20.648 -10.073 1.00 92.12 196 ALA A N 1
ATOM 1481 C CA . ALA A 1 196 ? 15.238 -20.573 -10.863 1.00 92.12 196 ALA A CA 1
ATOM 1482 C C . ALA A 1 196 ? 15.366 -19.656 -12.098 1.00 92.12 196 ALA A C 1
ATOM 1484 O O . ALA A 1 196 ? 14.788 -19.949 -13.142 1.00 92.12 196 ALA A O 1
ATOM 1485 N N . ALA A 1 197 ? 16.143 -18.571 -11.999 1.00 93.00 197 ALA A N 1
ATOM 1486 C CA . ALA A 1 197 ? 16.441 -17.675 -13.116 1.00 93.00 197 ALA A CA 1
ATOM 1487 C C . ALA A 1 197 ? 17.271 -18.381 -14.196 1.00 93.00 197 ALA A C 1
ATOM 1489 O O . ALA A 1 197 ? 16.926 -18.309 -15.376 1.00 93.00 197 ALA A O 1
ATOM 1490 N N . LEU A 1 198 ? 18.329 -19.086 -13.771 1.00 92.56 198 LEU A N 1
ATOM 1491 C CA . LEU A 1 198 ? 19.255 -19.821 -14.636 1.00 92.56 198 LEU A CA 1
ATOM 1492 C C . LEU A 1 198 ? 18.545 -20.894 -15.469 1.00 92.56 198 LEU A C 1
ATOM 1494 O O . LEU A 1 198 ? 18.867 -21.065 -16.641 1.00 92.56 198 LEU A O 1
ATOM 1498 N N . VAL A 1 199 ? 17.546 -21.557 -14.881 1.00 92.19 199 VAL A N 1
ATOM 1499 C CA . VAL A 1 199 ? 16.778 -22.628 -15.537 1.00 92.19 199 VAL A CA 1
ATOM 1500 C C . VAL A 1 199 ? 15.435 -22.180 -16.128 1.00 92.19 199 VAL A C 1
ATOM 1502 O O . VAL A 1 199 ? 14.568 -23.005 -16.394 1.00 92.19 199 VAL A O 1
ATOM 1505 N N . CYS A 1 200 ? 15.230 -20.873 -16.324 1.00 92.00 200 CYS A N 1
ATOM 1506 C CA . CYS A 1 200 ? 14.018 -20.311 -16.938 1.00 92.00 200 CYS A CA 1
ATOM 1507 C C . CYS A 1 200 ? 12.698 -20.800 -16.289 1.00 92.00 200 CYS A C 1
ATOM 1509 O O . CYS A 1 200 ? 11.776 -21.295 -16.944 1.00 92.00 200 CYS A O 1
ATOM 1511 N N . GLY A 1 201 ? 12.608 -20.676 -14.963 1.00 90.25 201 GLY A N 1
ATOM 1512 C CA . GLY A 1 201 ? 11.447 -21.117 -14.193 1.00 90.25 201 GLY A CA 1
ATOM 1513 C C . GLY A 1 201 ? 11.149 -20.265 -12.967 1.00 90.25 201 GLY A C 1
ATOM 1514 O O . GLY A 1 201 ? 11.676 -19.168 -12.783 1.00 90.25 201 GLY A O 1
ATOM 1515 N N . TYR A 1 202 ? 10.282 -20.795 -12.112 1.00 90.56 202 TYR A N 1
ATOM 1516 C CA . TYR A 1 202 ? 9.798 -20.147 -10.897 1.00 90.56 202 TYR A CA 1
ATOM 1517 C C . TYR A 1 202 ? 9.873 -21.095 -9.710 1.00 90.56 202 TYR A C 1
ATOM 1519 O O . TYR A 1 202 ? 9.494 -22.258 -9.840 1.00 90.56 202 TYR A O 1
ATOM 1527 N N . ALA A 1 203 ? 10.287 -20.602 -8.544 1.00 91.50 203 ALA A N 1
ATOM 1528 C CA . ALA A 1 203 ? 10.202 -21.368 -7.306 1.00 91.50 203 ALA A CA 1
ATOM 1529 C C . ALA A 1 203 ? 8.917 -21.012 -6.545 1.00 91.50 203 ALA A C 1
ATOM 1531 O O . ALA A 1 203 ? 8.611 -19.838 -6.330 1.00 91.50 203 ALA A O 1
ATOM 1532 N N . VAL A 1 204 ? 8.169 -22.031 -6.123 1.00 91.81 204 VAL A N 1
ATOM 1533 C CA . VAL A 1 204 ? 6.893 -21.892 -5.406 1.00 91.81 204 VAL A CA 1
ATOM 1534 C C . VAL A 1 204 ? 6.795 -22.898 -4.266 1.00 91.81 204 VAL A C 1
ATOM 1536 O O . VAL A 1 204 ? 7.364 -23.986 -4.337 1.00 91.81 204 VAL A O 1
ATOM 1539 N N . ILE A 1 205 ? 6.028 -22.572 -3.223 1.00 92.25 205 ILE A N 1
ATOM 1540 C CA . ILE A 1 205 ? 5.640 -23.562 -2.215 1.00 92.25 205 ILE A CA 1
ATOM 1541 C C . ILE A 1 205 ? 4.330 -24.242 -2.623 1.00 92.25 205 ILE A C 1
ATOM 1543 O O . ILE A 1 205 ? 3.318 -23.592 -2.910 1.00 92.25 205 ILE A O 1
ATOM 1547 N N . GLY A 1 206 ? 4.358 -25.573 -2.635 1.00 89.00 206 GLY A N 1
ATOM 1548 C CA . GLY A 1 206 ? 3.210 -26.425 -2.908 1.00 89.00 206 GLY A CA 1
ATOM 1549 C C . GLY A 1 206 ? 2.217 -26.498 -1.747 1.00 89.00 206 GLY A C 1
ATOM 1550 O O . GLY A 1 206 ? 2.473 -26.074 -0.618 1.00 89.00 206 GLY A O 1
ATOM 1551 N N . ARG A 1 207 ? 1.049 -27.090 -2.020 1.00 89.25 207 ARG A N 1
ATOM 1552 C CA . ARG A 1 207 ? -0.018 -27.318 -1.024 1.00 89.25 207 ARG A CA 1
ATOM 1553 C C . ARG A 1 207 ? 0.397 -28.277 0.108 1.00 89.25 207 ARG A C 1
ATOM 1555 O O . ARG A 1 207 ? -0.258 -28.317 1.140 1.00 89.25 207 ARG A O 1
ATOM 1562 N N . ASP A 1 208 ? 1.471 -29.032 -0.082 1.00 89.19 208 ASP A N 1
ATOM 1563 C CA . ASP A 1 208 ? 2.114 -29.939 0.876 1.00 89.19 208 ASP A CA 1
ATOM 1564 C C . ASP A 1 208 ? 3.260 -29.278 1.678 1.00 89.19 208 ASP A C 1
ATOM 1566 O O . ASP A 1 208 ? 3.956 -29.951 2.439 1.00 89.19 208 ASP A O 1
ATOM 1570 N N . SER A 1 209 ? 3.463 -27.965 1.507 1.00 90.31 209 SER A N 1
ATOM 1571 C CA . SER A 1 209 ? 4.572 -27.182 2.068 1.00 90.31 209 SER A CA 1
ATOM 1572 C C . SER A 1 209 ? 5.977 -27.566 1.585 1.00 90.31 209 SER A C 1
ATOM 1574 O O . SER A 1 209 ? 6.959 -27.150 2.208 1.00 90.31 209 SER A O 1
ATOM 1576 N N . ALA A 1 210 ? 6.102 -28.299 0.477 1.00 90.69 210 ALA A N 1
ATOM 1577 C CA . ALA A 1 210 ? 7.379 -28.506 -0.195 1.00 90.69 210 ALA A CA 1
ATOM 1578 C C . ALA A 1 210 ? 7.690 -27.387 -1.201 1.00 90.69 210 ALA A C 1
ATOM 1580 O O . ALA A 1 210 ? 6.791 -26.680 -1.662 1.00 90.69 210 ALA A O 1
ATOM 1581 N N . LEU A 1 211 ? 8.970 -27.225 -1.545 1.00 91.12 211 LEU A N 1
ATOM 1582 C CA . LEU A 1 211 ? 9.399 -26.308 -2.601 1.00 91.12 211 LEU A CA 1
ATOM 1583 C C . LEU A 1 211 ? 9.398 -27.024 -3.952 1.00 91.12 211 LEU A C 1
ATOM 1585 O O . LEU A 1 211 ? 10.108 -28.012 -4.127 1.00 91.12 211 LEU A O 1
ATOM 1589 N N . TYR A 1 212 ? 8.660 -26.464 -4.905 1.00 87.75 212 TYR A N 1
ATOM 1590 C CA . TYR A 1 212 ? 8.644 -26.880 -6.301 1.00 87.75 212 TYR A CA 1
ATOM 1591 C C . TYR A 1 212 ? 9.304 -25.830 -7.180 1.00 87.75 212 TYR A C 1
ATOM 1593 O O . TYR A 1 212 ? 9.215 -24.629 -6.916 1.00 87.75 212 TYR A O 1
ATOM 1601 N N . LEU A 1 213 ? 9.900 -26.300 -8.269 1.00 87.06 213 LEU A N 1
ATOM 1602 C CA . LEU A 1 213 ? 10.198 -25.462 -9.415 1.00 87.06 213 LEU A CA 1
ATOM 1603 C C . LEU A 1 213 ? 9.133 -25.716 -10.488 1.00 87.06 213 LEU A C 1
ATOM 1605 O O . LEU A 1 213 ? 8.774 -26.868 -10.721 1.00 87.06 213 LEU A O 1
ATOM 1609 N N . ILE A 1 214 ? 8.634 -24.666 -11.133 1.00 85.75 214 ILE A N 1
ATOM 1610 C CA . ILE A 1 214 ? 7.738 -24.778 -12.289 1.00 85.75 214 ILE A CA 1
ATOM 1611 C C . ILE A 1 214 ? 8.373 -24.100 -13.517 1.00 85.75 214 ILE A C 1
ATOM 1613 O O . ILE A 1 214 ? 9.000 -23.045 -13.361 1.00 85.75 214 ILE A O 1
ATOM 1617 N N . PRO A 1 215 ? 8.234 -24.675 -14.726 1.00 87.75 215 PRO A N 1
ATOM 1618 C CA . PRO A 1 215 ? 8.647 -24.037 -15.975 1.00 87.75 215 PRO A CA 1
ATOM 1619 C C . PRO A 1 215 ? 8.019 -22.657 -16.190 1.00 87.75 215 PRO A C 1
ATOM 1621 O O . PRO A 1 215 ? 6.882 -22.417 -15.780 1.00 87.75 215 PRO A O 1
ATOM 1624 N N . ALA A 1 216 ? 8.720 -21.766 -16.898 1.00 87.12 216 ALA A N 1
ATOM 1625 C CA . ALA A 1 216 ? 8.118 -20.526 -17.394 1.00 87.12 216 ALA A CA 1
ATOM 1626 C C . ALA A 1 216 ? 7.154 -20.751 -18.578 1.00 87.12 216 ALA A C 1
ATOM 1628 O O . ALA A 1 216 ? 6.315 -19.893 -18.853 1.00 87.12 216 ALA A O 1
ATOM 1629 N N . ILE A 1 217 ? 7.259 -21.900 -19.259 1.00 85.81 217 ILE A N 1
ATOM 1630 C CA . ILE A 1 217 ? 6.478 -22.252 -20.451 1.00 85.81 217 ILE A CA 1
ATOM 1631 C C . ILE A 1 217 ? 5.284 -23.167 -20.131 1.00 85.81 217 ILE A C 1
ATOM 1633 O O . ILE A 1 217 ? 5.315 -23.952 -19.184 1.00 85.81 217 ILE A O 1
ATOM 1637 N N . TYR A 1 218 ? 4.235 -23.120 -20.959 1.00 83.12 218 TYR A N 1
ATOM 1638 C CA . TYR A 1 218 ? 3.160 -24.121 -20.930 1.00 83.12 218 TYR A CA 1
ATOM 1639 C C . TYR A 1 218 ? 3.589 -25.418 -21.637 1.00 83.12 218 TYR A C 1
ATOM 1641 O O . TYR A 1 218 ? 4.369 -25.400 -22.589 1.00 83.12 218 TYR A O 1
ATOM 1649 N N . SER A 1 219 ? 3.017 -26.554 -21.237 1.00 78.25 219 SER A N 1
ATOM 1650 C CA . SER A 1 219 ? 3.190 -27.813 -21.971 1.00 78.25 219 SER A CA 1
ATOM 1651 C C . SER A 1 219 ? 2.407 -27.806 -23.292 1.00 78.25 219 SER A C 1
ATOM 1653 O O . SER A 1 219 ? 1.312 -27.245 -23.388 1.00 78.25 219 SER A O 1
ATOM 1655 N N . VAL A 1 220 ? 2.934 -28.485 -24.312 1.00 75.25 220 VAL A N 1
ATOM 1656 C CA . VAL A 1 220 ? 2.295 -28.639 -25.630 1.00 75.25 220 VAL A CA 1
ATOM 1657 C C . VAL A 1 220 ? 2.078 -30.108 -25.992 1.00 75.25 220 VAL A C 1
ATOM 1659 O O . VAL A 1 220 ? 2.763 -31.000 -25.502 1.00 75.25 220 VAL A O 1
ATOM 1662 N N . SER A 1 221 ? 1.100 -30.365 -26.859 1.00 69.12 221 SER A N 1
ATOM 1663 C CA . SER A 1 221 ? 0.700 -31.700 -27.309 1.00 69.12 221 SER A CA 1
ATOM 1664 C C . SER A 1 221 ? 0.625 -31.776 -28.835 1.00 69.12 221 SER A C 1
ATOM 1666 O O . SER A 1 221 ? 0.165 -30.845 -29.491 1.00 69.12 221 SER A O 1
ATOM 1668 N N . GLY A 1 222 ? 1.036 -32.910 -29.407 1.00 51.53 222 GLY A N 1
ATOM 1669 C CA . GLY A 1 222 ? 1.032 -33.130 -30.857 1.00 51.53 222 GLY A CA 1
ATOM 1670 C C . GLY A 1 222 ? 2.258 -32.559 -31.585 1.00 51.53 222 GLY A C 1
ATOM 1671 O O . GLY A 1 222 ? 2.976 -31.717 -31.064 1.00 51.53 222 GLY A O 1
ATOM 1672 N N . GLY A 1 223 ? 2.513 -33.078 -32.793 1.00 54.84 223 GLY A N 1
ATOM 1673 C CA . GLY A 1 223 ? 3.693 -32.748 -33.605 1.00 54.84 223 GLY A CA 1
ATOM 1674 C C . GLY A 1 223 ? 3.573 -31.425 -34.370 1.00 54.84 223 GLY A C 1
ATOM 1675 O O . GLY A 1 223 ? 3.490 -30.363 -33.777 1.00 54.84 223 GLY A O 1
ATOM 1676 N N . VAL A 1 224 ? 3.547 -31.487 -35.710 1.00 38.91 224 VAL A N 1
ATOM 1677 C CA . VAL A 1 224 ? 3.715 -30.352 -36.663 1.00 38.91 224 VAL A CA 1
ATOM 1678 C C . VAL A 1 224 ? 2.767 -29.143 -36.452 1.00 38.91 224 VAL A C 1
ATOM 1680 O O . VAL A 1 224 ? 2.965 -28.088 -37.050 1.00 38.91 224 VAL A O 1
ATOM 1683 N N . ARG A 1 225 ? 1.743 -29.263 -35.601 1.00 49.00 225 ARG A N 1
ATOM 1684 C CA . ARG A 1 225 ? 0.990 -28.136 -35.027 1.00 49.00 225 ARG A CA 1
ATOM 1685 C C . ARG A 1 225 ? 0.757 -28.405 -33.533 1.00 49.00 225 ARG A C 1
ATOM 1687 O O . ARG A 1 225 ? -0.219 -29.092 -33.227 1.00 49.00 225 ARG A O 1
ATOM 1694 N N . PRO A 1 226 ? 1.622 -27.917 -32.627 1.00 59.22 226 PRO A N 1
ATOM 1695 C CA . PRO A 1 226 ? 1.457 -28.145 -31.197 1.00 59.22 226 PRO A CA 1
ATOM 1696 C C . PRO A 1 226 ? 0.194 -27.449 -30.669 1.00 59.22 226 PRO A C 1
ATOM 1698 O O . PRO A 1 226 ? 0.025 -26.240 -30.830 1.00 59.22 226 PRO A O 1
ATOM 1701 N N . SER A 1 227 ? -0.693 -28.205 -30.024 1.00 61.97 227 SER A N 1
ATOM 1702 C CA . SER A 1 227 ? -1.812 -27.677 -29.238 1.00 61.97 227 SER A CA 1
ATOM 1703 C C . SER A 1 227 ? -1.395 -27.503 -27.780 1.00 61.97 227 SER A C 1
ATOM 1705 O O . SER A 1 227 ? -0.932 -28.454 -27.147 1.00 61.97 227 SER A O 1
ATOM 1707 N N . ILE A 1 228 ? -1.574 -26.297 -27.239 1.00 76.19 228 ILE A N 1
ATOM 1708 C CA . ILE A 1 228 ? -1.267 -25.986 -25.837 1.00 76.19 228 ILE A CA 1
ATOM 1709 C C . ILE A 1 228 ? -2.132 -26.858 -24.921 1.00 76.19 228 ILE A C 1
ATOM 1711 O O . ILE A 1 228 ? -3.345 -26.953 -25.113 1.00 76.19 228 ILE A O 1
ATOM 1715 N N . ILE A 1 229 ? -1.510 -27.493 -23.928 1.00 79.31 229 ILE A N 1
ATOM 1716 C CA . ILE A 1 229 ? -2.213 -28.274 -22.912 1.00 79.31 229 ILE A CA 1
ATOM 1717 C C . ILE A 1 229 ? -2.768 -27.292 -21.880 1.00 79.31 229 ILE A C 1
ATOM 1719 O O . ILE A 1 229 ? -2.036 -26.734 -21.068 1.00 79.31 229 ILE A O 1
ATOM 1723 N N . THR A 1 230 ? -4.075 -27.053 -21.937 1.00 82.31 230 THR A N 1
ATOM 1724 C CA . THR A 1 230 ? -4.769 -26.129 -21.035 1.00 82.31 230 THR A CA 1
ATOM 1725 C C . THR A 1 230 ? -5.252 -26.872 -19.795 1.00 82.31 230 THR A C 1
ATOM 1727 O O . THR A 1 230 ? -6.017 -27.829 -19.923 1.00 82.31 230 THR A O 1
ATOM 1730 N N . SER A 1 231 ? -4.883 -26.399 -18.607 1.00 85.56 231 SER A N 1
ATOM 1731 C CA . SER A 1 231 ? -5.353 -26.923 -17.323 1.00 85.56 231 SER A CA 1
ATOM 1732 C C . SER A 1 231 ? -6.874 -26.834 -17.171 1.00 85.56 231 SER A C 1
ATOM 1734 O O . SER A 1 231 ? -7.496 -27.752 -16.644 1.00 85.56 231 SER A O 1
ATOM 1736 N N . ARG A 1 232 ? -7.485 -25.734 -17.639 1.00 85.50 232 ARG A N 1
ATOM 1737 C CA . ARG A 1 232 ? -8.942 -25.526 -17.612 1.00 85.50 232 ARG A CA 1
ATOM 1738 C C . ARG A 1 232 ? -9.398 -24.563 -18.712 1.00 85.50 232 ARG A C 1
ATOM 1740 O O . ARG A 1 232 ? -8.690 -23.623 -19.072 1.00 85.50 232 ARG A O 1
ATOM 1747 N N . THR A 1 233 ? -10.616 -24.775 -19.213 1.00 87.12 233 THR A N 1
ATOM 1748 C CA . THR A 1 233 ? -11.344 -23.785 -20.024 1.00 87.12 233 THR A CA 1
ATOM 1749 C C . THR A 1 233 ? -12.257 -22.953 -19.126 1.00 87.12 233 THR A C 1
ATOM 1751 O O . THR A 1 233 ? -13.008 -23.512 -18.332 1.00 87.12 233 THR A O 1
ATOM 1754 N N . VAL A 1 234 ? -12.205 -21.631 -19.273 1.00 87.25 234 VAL A N 1
ATOM 1755 C CA . VAL A 1 234 ? -13.052 -20.655 -18.581 1.00 87.25 234 VAL A CA 1
ATOM 1756 C C . VAL A 1 234 ? -13.971 -19.994 -19.609 1.00 87.25 234 VAL A C 1
ATOM 1758 O O . VAL A 1 234 ? -13.524 -19.338 -20.556 1.00 87.25 234 VAL A O 1
ATOM 1761 N N . THR A 1 235 ? -15.275 -20.168 -19.441 1.00 85.81 235 THR A N 1
ATOM 1762 C CA . THR A 1 235 ? -16.296 -19.655 -20.364 1.00 85.81 235 THR A CA 1
ATOM 1763 C C . THR A 1 235 ? -16.666 -18.199 -20.067 1.00 85.81 235 THR A C 1
ATOM 1765 O O . THR A 1 235 ? -16.256 -17.605 -19.070 1.00 85.81 235 THR A O 1
ATOM 1768 N N . ALA A 1 236 ? -17.460 -17.573 -20.938 1.00 83.44 236 ALA A N 1
ATOM 1769 C CA . ALA A 1 236 ? -18.033 -16.249 -20.673 1.00 83.44 236 ALA A CA 1
ATOM 1770 C C . ALA A 1 236 ? -19.015 -16.227 -19.483 1.00 83.44 236 ALA A C 1
ATOM 1772 O O . ALA A 1 236 ? -19.166 -15.187 -18.858 1.00 83.44 236 ALA A O 1
ATOM 1773 N N . ALA A 1 237 ? -19.661 -17.351 -19.148 1.00 83.06 237 ALA A N 1
ATOM 1774 C CA . ALA A 1 237 ? -20.638 -17.416 -18.055 1.00 83.06 237 ALA A CA 1
ATOM 1775 C C . ALA A 1 237 ? -19.990 -17.429 -16.657 1.00 83.06 237 ALA A C 1
ATOM 1777 O O . ALA A 1 237 ? -20.620 -17.038 -15.678 1.00 83.06 237 ALA A O 1
ATOM 1778 N N . GLU A 1 238 ? -18.734 -17.869 -16.567 1.00 83.25 238 GLU A N 1
ATOM 1779 C CA . GLU A 1 238 ? -17.965 -17.963 -15.318 1.00 83.25 238 GLU A CA 1
ATOM 1780 C C . GLU A 1 238 ? -17.153 -16.689 -15.020 1.00 83.25 238 GLU A C 1
ATOM 1782 O O . GLU A 1 238 ? -16.578 -16.569 -13.937 1.00 83.25 238 GLU A O 1
ATOM 1787 N N . ARG A 1 239 ? -17.096 -15.749 -15.975 1.00 87.06 239 ARG A N 1
ATOM 1788 C CA . ARG A 1 239 ? -16.341 -14.490 -15.905 1.00 87.06 239 ARG A CA 1
ATOM 1789 C C . ARG A 1 239 ? -17.256 -13.322 -15.555 1.00 87.06 239 ARG A C 1
ATOM 1791 O O . ARG A 1 239 ? -18.274 -13.111 -16.204 1.00 87.06 239 ARG A O 1
ATOM 1798 N N . GLN A 1 240 ? -16.848 -12.518 -14.579 1.00 87.50 240 GLN A N 1
ATOM 1799 C CA . GLN A 1 240 ? -17.443 -11.206 -14.314 1.00 87.50 240 GLN A CA 1
ATOM 1800 C C . GLN A 1 240 ? -16.818 -10.126 -15.207 1.00 87.50 240 GLN A C 1
ATOM 1802 O O . GLN A 1 240 ? -17.510 -9.232 -15.688 1.00 87.50 240 GLN A O 1
ATOM 1807 N N . SER A 1 241 ? -15.505 -10.208 -15.420 1.00 89.12 241 SER A N 1
ATOM 1808 C CA . SER A 1 241 ? -14.726 -9.266 -16.221 1.00 89.12 241 SER A CA 1
ATOM 1809 C C . SER A 1 241 ? -13.602 -9.994 -16.948 1.00 89.12 241 SER A C 1
ATOM 1811 O O . SER A 1 241 ? -13.138 -11.051 -16.513 1.00 89.12 241 SER A O 1
ATOM 1813 N N . VAL A 1 242 ? -13.148 -9.430 -18.063 1.00 89.00 242 VAL A N 1
ATOM 1814 C CA . VAL A 1 242 ? -11.933 -9.863 -18.749 1.00 89.00 242 VAL A CA 1
ATOM 1815 C C . VAL A 1 242 ? -11.350 -8.689 -19.534 1.00 89.00 242 VAL A C 1
ATOM 1817 O O . VAL A 1 242 ? -12.056 -8.011 -20.276 1.00 89.00 242 VAL A O 1
ATOM 1820 N N . TYR A 1 243 ? -10.053 -8.476 -19.370 1.00 88.88 243 TYR A N 1
ATOM 1821 C CA . TYR A 1 243 ? -9.234 -7.528 -20.111 1.00 88.88 243 TYR A CA 1
ATOM 1822 C C . TYR A 1 243 ? -8.092 -8.318 -20.742 1.00 88.88 243 TYR A C 1
ATOM 1824 O O . TYR A 1 243 ? -7.509 -9.185 -20.086 1.00 88.88 243 TYR A O 1
ATOM 1832 N N . VAL A 1 244 ? -7.791 -8.050 -22.009 1.00 86.69 244 VAL A N 1
ATOM 1833 C CA . VAL A 1 244 ? -6.740 -8.746 -22.760 1.00 86.69 244 VAL A CA 1
ATOM 1834 C C . VAL A 1 244 ? -5.883 -7.739 -23.513 1.00 86.69 244 VAL A C 1
ATOM 1836 O O . VAL A 1 244 ? -6.401 -6.726 -23.974 1.00 86.69 244 VAL A O 1
ATOM 1839 N N . THR A 1 245 ? -4.586 -8.009 -23.647 1.00 84.88 245 THR A N 1
ATOM 1840 C CA . THR A 1 245 ? -3.711 -7.234 -24.538 1.00 84.88 245 THR A CA 1
ATOM 1841 C C . THR A 1 245 ? -3.989 -7.588 -25.997 1.00 84.88 245 THR A C 1
ATOM 1843 O O . THR A 1 245 ? -4.341 -8.731 -26.306 1.00 84.88 245 THR A O 1
ATOM 1846 N N . ASP A 1 246 ? -3.800 -6.635 -26.911 1.00 79.31 246 ASP A N 1
ATOM 1847 C CA . ASP A 1 246 ? -4.030 -6.841 -28.349 1.00 79.31 246 ASP A CA 1
ATOM 1848 C C . ASP A 1 246 ? -3.068 -7.871 -28.960 1.00 79.31 246 ASP A C 1
ATOM 1850 O O . ASP A 1 246 ? -3.464 -8.672 -29.815 1.00 79.31 246 ASP A O 1
ATOM 1854 N N . THR A 1 247 ? -1.826 -7.904 -28.472 1.00 82.25 247 THR A N 1
ATOM 1855 C CA . THR A 1 247 ? -0.759 -8.806 -28.919 1.00 82.25 247 THR A CA 1
ATOM 1856 C C . THR A 1 247 ? -0.454 -9.918 -27.910 1.00 82.25 247 THR A C 1
ATOM 1858 O O . THR A 1 247 ? -0.722 -9.813 -26.709 1.00 82.25 247 THR A O 1
ATOM 1861 N N . ARG A 1 248 ? 0.121 -11.011 -28.423 1.00 85.75 248 ARG A N 1
ATOM 1862 C CA . ARG A 1 248 ? 0.875 -12.033 -27.683 1.00 85.75 248 ARG A CA 1
ATOM 1863 C C . ARG A 1 248 ? 2.351 -11.646 -27.726 1.00 85.75 248 ARG A C 1
ATOM 1865 O O . ARG A 1 248 ? 2.874 -11.430 -28.815 1.00 85.75 248 ARG A O 1
ATOM 1872 N N . ALA A 1 249 ? 3.014 -11.587 -26.581 1.00 87.56 249 ALA A N 1
ATOM 1873 C CA . ALA A 1 249 ? 4.453 -11.379 -26.510 1.00 87.56 249 ALA A CA 1
ATOM 1874 C C . ALA A 1 249 ? 5.190 -12.721 -26.621 1.00 87.56 249 ALA A C 1
ATOM 1876 O O . ALA A 1 249 ? 4.752 -13.704 -26.019 1.00 87.56 249 ALA A O 1
ATOM 1877 N N . TYR A 1 250 ? 6.308 -12.745 -27.346 1.00 88.44 250 TYR A N 1
ATOM 1878 C CA . TYR A 1 250 ? 7.307 -13.819 -27.296 1.00 88.44 250 TYR A CA 1
ATOM 1879 C C . TYR A 1 250 ? 8.703 -13.209 -27.191 1.00 88.44 250 TYR A C 1
ATOM 1881 O O . TYR A 1 250 ? 8.970 -12.170 -27.801 1.00 88.44 250 TYR A O 1
ATOM 1889 N N . ILE A 1 251 ? 9.592 -13.815 -26.405 1.00 88.00 251 ILE A N 1
ATOM 1890 C CA . ILE A 1 251 ? 10.940 -13.275 -26.199 1.00 88.00 251 ILE A CA 1
ATOM 1891 C C . ILE A 1 251 ? 11.759 -13.541 -27.463 1.00 88.00 251 ILE A C 1
ATOM 1893 O O . ILE A 1 251 ? 12.012 -14.687 -27.818 1.00 88.00 251 ILE A O 1
ATOM 1897 N N . LYS A 1 252 ? 12.157 -12.470 -28.155 1.00 84.94 252 LYS A N 1
ATOM 1898 C CA . LYS A 1 252 ? 13.008 -12.547 -29.353 1.00 84.94 252 LYS A CA 1
ATOM 1899 C C . LYS A 1 252 ? 14.422 -12.047 -29.087 1.00 84.94 252 LYS A C 1
ATOM 1901 O O . LYS A 1 252 ? 15.367 -12.557 -29.684 1.00 84.94 252 LYS A O 1
ATOM 1906 N N . TYR A 1 253 ? 14.553 -11.049 -28.218 1.00 85.06 253 TYR A N 1
ATOM 1907 C CA . TYR A 1 253 ? 15.827 -10.444 -27.859 1.00 85.06 253 TYR A CA 1
ATOM 1908 C C . TYR A 1 253 ? 16.095 -10.699 -26.380 1.00 85.06 253 TYR A C 1
ATOM 1910 O O . TYR A 1 253 ? 15.254 -10.387 -25.536 1.00 85.06 253 TYR A O 1
ATOM 1918 N N . LEU A 1 254 ? 17.265 -11.246 -26.070 1.00 85.31 254 LEU A N 1
ATOM 1919 C CA . LEU A 1 254 ? 17.743 -11.424 -24.705 1.00 85.31 254 LEU A CA 1
ATOM 1920 C C . LEU A 1 254 ? 18.985 -10.560 -24.511 1.00 85.31 254 LEU A C 1
ATOM 1922 O O . LEU A 1 254 ? 19.945 -10.697 -25.260 1.00 85.31 254 LEU A O 1
ATOM 1926 N N . THR A 1 255 ? 19.000 -9.718 -23.486 1.00 88.44 255 THR A N 1
ATOM 1927 C CA . THR A 1 255 ? 20.214 -9.034 -23.031 1.00 88.44 255 THR A CA 1
ATOM 1928 C C . THR A 1 255 ? 20.670 -9.686 -21.731 1.00 88.44 255 THR A C 1
ATOM 1930 O O . THR A 1 255 ? 19.925 -9.704 -20.751 1.00 88.44 255 THR A O 1
ATOM 1933 N N . ALA A 1 256 ? 21.875 -10.251 -21.719 1.00 84.31 256 ALA A N 1
ATOM 1934 C CA . ALA A 1 256 ? 22.406 -11.001 -20.583 1.00 84.31 256 ALA A CA 1
ATOM 1935 C C . ALA A 1 256 ? 23.925 -10.821 -20.451 1.00 84.31 256 ALA A C 1
ATOM 1937 O O . ALA A 1 256 ? 24.596 -10.356 -21.375 1.00 84.31 256 ALA A O 1
ATOM 1938 N N . TYR A 1 257 ? 24.465 -11.184 -19.290 1.00 85.50 257 TYR A N 1
ATOM 1939 C CA . TYR A 1 257 ? 25.894 -11.075 -19.006 1.00 85.50 257 TYR A CA 1
ATOM 1940 C C . TYR A 1 257 ? 26.659 -12.327 -19.448 1.00 85.50 257 TYR A C 1
ATOM 1942 O O . TYR A 1 257 ? 26.214 -13.449 -19.194 1.00 85.50 257 TYR A O 1
ATOM 1950 N N . ALA A 1 258 ? 27.839 -12.125 -20.030 1.00 79.75 258 ALA A N 1
ATOM 1951 C CA . ALA A 1 258 ? 28.869 -13.143 -20.205 1.00 79.75 258 ALA A CA 1
ATOM 1952 C C . ALA A 1 258 ? 30.148 -12.652 -19.514 1.00 79.75 258 ALA A C 1
ATOM 1954 O O . ALA A 1 258 ? 30.755 -11.671 -19.935 1.00 79.75 258 ALA A O 1
ATOM 1955 N N . GLY A 1 259 ? 30.513 -13.268 -18.385 1.00 78.50 259 GLY A N 1
ATOM 1956 C CA . GLY A 1 259 ? 31.547 -12.710 -17.509 1.00 78.50 259 GLY A CA 1
ATOM 1957 C C . GLY A 1 259 ? 31.168 -11.309 -17.004 1.00 78.50 259 GLY A C 1
ATOM 1958 O O . GLY A 1 259 ? 30.195 -11.153 -16.259 1.00 78.50 259 GLY A O 1
ATOM 1959 N N . ASP A 1 260 ? 31.943 -10.288 -17.374 1.00 80.38 260 ASP A N 1
ATOM 1960 C CA . ASP A 1 260 ? 31.652 -8.870 -17.093 1.00 80.38 260 ASP A CA 1
ATOM 1961 C C . ASP A 1 260 ? 30.982 -8.126 -18.266 1.00 80.38 260 ASP A C 1
ATOM 1963 O O . ASP A 1 260 ? 30.410 -7.055 -18.045 1.00 80.38 260 ASP A O 1
ATOM 1967 N N . ASP A 1 261 ? 30.987 -8.694 -19.475 1.00 75.12 261 ASP A N 1
ATOM 1968 C CA . ASP A 1 261 ? 30.417 -8.071 -20.671 1.00 75.12 261 ASP A CA 1
ATOM 1969 C C . ASP A 1 261 ? 28.901 -8.298 -20.784 1.00 75.12 261 ASP A C 1
ATOM 1971 O O . ASP A 1 261 ? 28.350 -9.300 -20.320 1.00 75.12 261 ASP A O 1
ATOM 1975 N N . VAL A 1 262 ? 28.208 -7.347 -21.420 1.00 87.62 262 VAL A N 1
ATOM 1976 C CA . VAL A 1 262 ? 26.761 -7.402 -21.683 1.00 87.62 262 VAL A CA 1
ATOM 1977 C C . VAL A 1 262 ? 26.532 -7.696 -23.161 1.00 87.62 262 VAL A C 1
ATOM 1979 O O . VAL A 1 262 ? 26.859 -6.879 -24.022 1.00 87.62 262 VAL A O 1
ATOM 1982 N N . ILE A 1 263 ? 25.928 -8.847 -23.450 1.00 77.94 263 ILE A N 1
ATOM 1983 C CA . ILE A 1 263 ? 25.693 -9.351 -24.806 1.00 77.94 263 ILE A CA 1
ATOM 1984 C C . ILE A 1 263 ? 24.188 -9.362 -25.095 1.00 77.94 263 ILE A C 1
ATOM 1986 O O . ILE A 1 263 ? 23.368 -9.629 -24.214 1.00 77.94 263 ILE A O 1
ATOM 1990 N N . SER A 1 264 ? 23.818 -9.043 -26.339 1.00 84.38 264 SER A N 1
ATOM 1991 C CA . SER A 1 264 ? 22.443 -9.167 -26.834 1.00 84.38 264 SER A CA 1
ATOM 1992 C C . SER A 1 264 ? 22.326 -10.333 -27.813 1.00 84.38 264 SER A C 1
ATOM 1994 O O . SER A 1 264 ? 22.865 -10.285 -28.917 1.00 84.38 264 SER A O 1
ATOM 1996 N N . TYR A 1 265 ? 21.595 -11.360 -27.395 1.00 81.25 265 TYR A N 1
ATOM 1997 C CA . TYR A 1 265 ? 21.281 -12.574 -28.137 1.00 81.25 265 TYR A CA 1
ATOM 1998 C C . TYR A 1 265 ? 19.948 -12.385 -28.874 1.00 81.25 265 TYR A C 1
ATOM 2000 O O . TYR A 1 265 ? 19.051 -11.677 -28.400 1.00 81.25 265 TYR A O 1
ATOM 2008 N N . VAL A 1 266 ? 19.805 -13.006 -30.045 1.00 83.38 266 VAL A N 1
ATOM 2009 C CA . VAL A 1 266 ? 18.620 -12.858 -30.903 1.00 83.38 266 VAL A CA 1
ATOM 2010 C C . VAL A 1 266 ? 18.153 -14.228 -31.366 1.00 83.38 266 VAL A C 1
ATOM 2012 O O . VAL A 1 266 ? 18.876 -14.911 -32.088 1.00 83.38 266 VAL A O 1
ATOM 2015 N N . SER A 1 267 ? 16.927 -14.607 -31.009 1.00 83.75 267 SER A N 1
ATOM 2016 C CA . SER A 1 267 ? 16.358 -15.875 -31.457 1.00 83.75 267 SER A CA 1
ATOM 2017 C C . SER A 1 267 ? 16.095 -15.858 -32.970 1.00 83.75 267 SER A C 1
ATOM 2019 O O . SER A 1 267 ? 15.614 -14.874 -33.556 1.00 83.75 267 SER A O 1
ATOM 2021 N N . SER A 1 268 ? 16.369 -17.003 -33.600 1.00 78.25 268 SER A N 1
ATOM 2022 C CA . SER A 1 268 ? 16.019 -17.276 -34.997 1.00 78.25 268 SER A CA 1
ATOM 2023 C C . SER A 1 268 ? 14.506 -17.446 -35.219 1.00 78.25 268 SER A C 1
ATOM 2025 O O . SER A 1 268 ? 14.023 -17.299 -36.349 1.00 78.25 268 SER A O 1
ATOM 2027 N N . PHE A 1 269 ? 13.734 -17.694 -34.154 1.00 80.44 269 PHE A N 1
ATOM 2028 C CA . PHE A 1 269 ? 12.291 -17.877 -34.211 1.00 80.44 269 PHE A CA 1
ATOM 2029 C C . PHE A 1 269 ? 11.581 -16.635 -34.761 1.00 80.44 269 PHE A C 1
ATOM 2031 O O . PHE A 1 269 ? 11.904 -15.472 -34.485 1.00 80.44 269 PHE A O 1
ATOM 2038 N N . THR A 1 270 ? 10.584 -16.901 -35.600 1.00 76.31 270 THR A N 1
ATOM 2039 C CA . THR A 1 270 ? 9.724 -15.889 -36.206 1.00 76.31 270 THR A CA 1
ATOM 2040 C C . THR A 1 270 ? 8.298 -16.415 -36.208 1.00 76.31 270 THR A C 1
ATOM 2042 O O . THR A 1 270 ? 7.947 -17.304 -36.992 1.00 76.31 270 THR A O 1
ATOM 2045 N N . ALA A 1 271 ? 7.478 -15.856 -35.320 1.00 78.88 271 ALA A N 1
ATOM 2046 C CA . ALA A 1 271 ? 6.074 -16.211 -35.208 1.00 78.88 271 ALA A CA 1
ATOM 2047 C C . ALA A 1 271 ? 5.332 -15.985 -36.540 1.00 78.88 271 ALA A C 1
ATOM 2049 O O . ALA A 1 271 ? 5.491 -14.960 -37.200 1.00 78.88 271 ALA A O 1
ATOM 2050 N N . GLN A 1 272 ? 4.499 -16.955 -36.924 1.00 77.25 272 GLN A N 1
ATOM 2051 C CA . GLN A 1 272 ? 3.605 -16.866 -38.091 1.00 77.25 272 GLN A CA 1
ATOM 2052 C C . GLN A 1 272 ? 2.229 -16.268 -37.732 1.00 77.25 272 GLN A C 1
ATOM 2054 O O . GLN A 1 272 ? 1.375 -16.096 -38.600 1.00 77.25 272 GLN A O 1
ATOM 2059 N N . ASP A 1 273 ? 1.991 -15.998 -36.446 1.00 73.19 273 ASP A N 1
ATOM 2060 C CA . ASP A 1 273 ? 0.767 -15.390 -35.930 1.00 73.19 273 ASP A CA 1
ATOM 2061 C C . ASP A 1 273 ? 0.834 -13.864 -36.085 1.00 73.19 273 ASP A C 1
ATOM 2063 O O . ASP A 1 273 ? 1.711 -13.214 -35.522 1.00 73.19 273 ASP A O 1
ATOM 2067 N N . ALA A 1 274 ? -0.119 -13.284 -36.817 1.00 73.81 274 ALA A N 1
ATOM 2068 C CA . ALA A 1 274 ? -0.209 -11.840 -37.036 1.00 73.81 274 ALA A CA 1
ATOM 2069 C C . ALA A 1 274 ? -0.509 -11.030 -35.758 1.00 73.81 274 ALA A C 1
ATOM 2071 O O . ALA A 1 274 ? -0.409 -9.807 -35.783 1.00 73.81 274 ALA A O 1
ATOM 2072 N N . GLN A 1 275 ? -0.894 -11.687 -34.657 1.00 77.94 275 GLN A N 1
ATOM 2073 C CA . GLN A 1 275 ? -1.050 -11.066 -33.339 1.00 77.94 275 GLN A CA 1
ATOM 2074 C C . GLN A 1 275 ? 0.121 -11.359 -32.387 1.00 77.94 275 GLN A C 1
ATOM 2076 O O . GLN A 1 275 ? 0.050 -10.974 -31.220 1.00 77.94 275 GLN A O 1
ATOM 2081 N N . ALA A 1 276 ? 1.185 -12.028 -32.838 1.00 83.75 276 ALA A N 1
ATOM 2082 C CA . ALA A 1 276 ? 2.406 -12.191 -32.058 1.00 83.75 276 ALA A CA 1
ATOM 2083 C C . ALA A 1 276 ? 3.374 -11.028 -32.317 1.00 83.75 276 ALA A C 1
ATOM 2085 O O . ALA A 1 276 ? 3.636 -10.663 -33.462 1.00 83.75 276 ALA A O 1
ATOM 2086 N N . SER A 1 277 ? 3.930 -10.466 -31.247 1.00 88.44 277 SER A N 1
ATOM 2087 C CA . SER A 1 277 ? 4.885 -9.361 -31.281 1.00 88.44 277 SER A CA 1
ATOM 2088 C C . SER A 1 277 ? 6.161 -9.758 -30.535 1.00 88.44 277 SER A C 1
ATOM 2090 O O . SER A 1 277 ? 6.062 -10.352 -29.457 1.00 88.44 277 SER A O 1
ATOM 2092 N N . PRO A 1 278 ? 7.355 -9.454 -31.077 1.00 87.38 278 PRO A N 1
ATOM 2093 C CA . PRO A 1 278 ? 8.604 -9.717 -30.377 1.00 87.38 278 PRO A CA 1
ATOM 2094 C C . PRO A 1 278 ? 8.705 -8.852 -29.117 1.00 87.38 278 PRO A C 1
ATOM 2096 O O . PRO A 1 278 ? 8.265 -7.701 -29.103 1.00 87.38 278 PRO A O 1
ATOM 2099 N N . ALA A 1 279 ? 9.311 -9.413 -28.080 1.00 87.12 279 ALA A N 1
ATOM 2100 C CA . ALA A 1 279 ? 9.643 -8.763 -26.822 1.00 87.12 279 ALA A CA 1
ATOM 2101 C C . ALA A 1 279 ? 11.152 -8.848 -26.553 1.00 87.12 279 ALA A C 1
ATOM 2103 O O . ALA A 1 279 ? 11.829 -9.777 -27.014 1.00 87.12 279 ALA A O 1
ATOM 2104 N N . SER A 1 280 ? 11.648 -7.886 -25.778 1.00 85.69 280 SER A N 1
ATOM 2105 C CA . SER A 1 280 ? 12.994 -7.912 -25.205 1.00 85.69 280 SER A CA 1
ATOM 2106 C C . SER A 1 280 ? 12.923 -8.376 -23.756 1.00 85.69 280 SER A C 1
ATOM 2108 O O . SER A 1 280 ? 12.007 -8.002 -23.026 1.00 85.69 280 SER A O 1
ATOM 2110 N N . TYR A 1 281 ? 13.909 -9.153 -23.323 1.00 87.25 281 TYR A N 1
ATOM 2111 C CA . TYR A 1 281 ? 14.058 -9.571 -21.935 1.00 87.25 281 TYR A CA 1
ATOM 2112 C C . TYR A 1 281 ? 15.491 -9.333 -21.455 1.00 87.25 281 TYR A C 1
ATOM 2114 O O . TYR A 1 281 ? 16.436 -9.446 -22.236 1.00 87.25 281 TYR A O 1
ATOM 2122 N N . VAL A 1 282 ? 15.658 -8.995 -20.176 1.00 88.75 282 VAL A N 1
ATOM 2123 C CA . VAL A 1 282 ? 16.970 -8.727 -19.570 1.00 88.75 282 VAL A CA 1
ATOM 2124 C C . VAL A 1 282 ? 17.198 -9.698 -18.416 1.00 88.75 282 VAL A C 1
ATOM 2126 O O . VAL A 1 282 ? 16.412 -9.728 -17.467 1.00 88.75 282 VAL A O 1
ATOM 2129 N N . LEU A 1 283 ? 18.281 -10.474 -18.480 1.00 86.31 283 LEU A N 1
ATOM 2130 C CA . LEU A 1 283 ? 18.756 -11.277 -17.355 1.00 86.31 283 LEU A CA 1
ATOM 2131 C C . LEU A 1 283 ? 19.771 -10.474 -16.533 1.00 86.31 283 LEU A C 1
ATOM 2133 O O . LEU A 1 283 ? 20.780 -9.989 -17.046 1.00 86.31 283 LEU A O 1
ATOM 2137 N N . GLU A 1 284 ? 19.505 -10.354 -15.232 1.00 87.81 284 GLU A N 1
ATOM 2138 C CA . GLU A 1 284 ? 20.466 -9.828 -14.259 1.00 87.81 284 GLU A CA 1
ATOM 2139 C C . GLU A 1 284 ? 21.703 -10.742 -14.186 1.00 87.81 284 GLU A C 1
ATOM 2141 O O . GLU A 1 284 ? 21.590 -11.960 -14.345 1.00 87.81 284 GLU A O 1
ATOM 2146 N N . LYS A 1 285 ? 22.887 -10.168 -13.919 1.00 89.75 285 LYS A N 1
ATOM 2147 C CA . LYS A 1 285 ? 24.138 -10.931 -13.785 1.00 89.75 285 LYS A CA 1
ATOM 2148 C C . LYS A 1 285 ? 23.997 -11.986 -12.686 1.00 89.75 285 LYS A C 1
ATOM 2150 O O . LYS A 1 285 ? 23.928 -11.644 -11.508 1.00 89.75 285 LYS A O 1
ATOM 2155 N N . ASN A 1 286 ? 23.968 -13.259 -13.072 1.00 91.75 286 ASN A N 1
ATOM 2156 C CA . ASN A 1 286 ? 23.718 -14.350 -12.139 1.00 91.75 286 ASN A CA 1
ATOM 2157 C C . ASN A 1 286 ? 24.997 -14.692 -11.342 1.00 91.75 286 ASN A C 1
ATOM 2159 O O . ASN A 1 286 ? 25.966 -15.167 -11.938 1.00 91.75 286 ASN A O 1
ATOM 2163 N N . PRO A 1 287 ? 25.024 -14.506 -10.008 1.00 93.31 287 PRO A N 1
ATOM 2164 C CA . PRO A 1 287 ? 26.209 -14.761 -9.191 1.00 93.31 287 PRO A CA 1
ATOM 2165 C C . PRO A 1 287 ? 26.589 -16.249 -9.101 1.00 93.31 287 PRO A C 1
ATOM 2167 O O . PRO A 1 287 ? 27.716 -16.557 -8.728 1.00 93.31 287 PRO A O 1
ATOM 2170 N N . LEU A 1 288 ? 25.697 -17.175 -9.479 1.00 93.50 288 LEU A N 1
ATOM 2171 C CA . LEU A 1 288 ? 26.018 -18.606 -9.585 1.00 93.50 288 LEU A CA 1
ATOM 2172 C C . LEU A 1 288 ? 26.986 -18.924 -10.737 1.00 93.50 288 LEU A C 1
ATOM 2174 O O . LEU A 1 288 ? 27.635 -19.965 -10.703 1.00 93.50 288 LEU A O 1
ATOM 2178 N N . LEU A 1 289 ? 27.090 -18.036 -11.734 1.00 93.44 289 LEU A N 1
ATOM 2179 C CA . LEU A 1 289 ? 28.002 -18.155 -12.877 1.00 93.44 289 LEU A CA 1
ATOM 2180 C C . LEU A 1 289 ? 29.336 -17.413 -12.652 1.00 93.44 289 LEU A C 1
ATOM 2182 O O . LEU A 1 289 ? 30.124 -17.268 -13.580 1.00 93.44 289 LEU A O 1
ATOM 2186 N N . ALA A 1 290 ? 29.615 -16.916 -11.441 1.00 90.88 290 ALA A N 1
ATOM 2187 C CA . ALA A 1 290 ? 30.798 -16.090 -11.173 1.00 90.88 290 ALA A CA 1
ATOM 2188 C C . ALA A 1 290 ? 32.148 -16.826 -11.334 1.00 90.88 290 ALA A C 1
ATOM 2190 O O . ALA A 1 290 ? 33.183 -16.173 -11.463 1.00 90.88 290 ALA A O 1
ATOM 2191 N N . ASP A 1 291 ? 32.154 -18.163 -11.324 1.00 89.69 291 ASP A N 1
ATOM 2192 C CA . ASP A 1 291 ? 33.327 -19.010 -11.578 1.00 89.69 291 ASP A CA 1
ATOM 2193 C C . ASP A 1 291 ? 33.415 -19.527 -13.028 1.00 89.69 291 ASP A C 1
ATOM 2195 O O . ASP A 1 291 ? 34.313 -20.311 -13.351 1.00 89.69 291 ASP A O 1
ATOM 2199 N N . LYS A 1 292 ? 32.506 -19.082 -13.906 1.00 92.12 292 LYS A N 1
ATOM 2200 C CA . LYS A 1 292 ? 32.412 -19.502 -15.307 1.00 92.12 292 LYS A CA 1
ATOM 2201 C C . LYS A 1 292 ? 33.215 -18.632 -16.254 1.00 92.12 292 LYS A C 1
ATOM 2203 O O . LYS A 1 292 ? 33.402 -17.435 -16.049 1.00 92.12 292 LYS A O 1
ATOM 2208 N N . THR A 1 293 ? 33.675 -19.261 -17.330 1.00 92.56 293 THR A N 1
ATOM 2209 C CA . THR A 1 293 ? 34.232 -18.551 -18.482 1.00 92.56 293 THR A CA 1
ATOM 2210 C C . THR A 1 293 ? 33.132 -17.832 -19.265 1.00 92.56 293 THR A C 1
ATOM 2212 O O . THR A 1 293 ? 31.971 -18.239 -19.236 1.00 92.56 293 THR A O 1
ATOM 2215 N N . GLU A 1 294 ? 33.501 -16.787 -20.010 1.00 88.50 294 GLU A N 1
ATOM 2216 C CA . GLU A 1 294 ? 32.583 -16.049 -20.894 1.00 88.50 294 GLU A CA 1
ATOM 2217 C C . GLU A 1 294 ? 31.844 -17.000 -21.851 1.00 88.50 294 GLU A C 1
ATOM 2219 O O . GLU A 1 294 ? 30.621 -16.957 -21.924 1.00 88.50 294 GLU A O 1
ATOM 2224 N N . ALA A 1 295 ? 32.557 -17.953 -22.461 1.00 86.44 295 ALA A N 1
ATOM 2225 C CA . ALA A 1 295 ? 31.981 -18.956 -23.361 1.00 86.44 295 ALA A CA 1
ATOM 2226 C C . ALA A 1 295 ? 30.991 -19.928 -22.678 1.00 86.44 295 ALA A C 1
ATOM 2228 O O . ALA A 1 295 ? 30.018 -20.347 -23.300 1.00 86.44 295 ALA A O 1
ATOM 2229 N N . GLU A 1 296 ? 31.203 -20.290 -21.405 1.00 92.06 296 GLU A N 1
ATOM 2230 C CA . GLU A 1 296 ? 30.211 -21.061 -20.632 1.00 92.06 296 GLU A CA 1
ATOM 2231 C C . GLU A 1 296 ? 28.965 -20.221 -20.310 1.00 92.06 296 GLU A C 1
ATOM 2233 O O . GLU A 1 296 ? 27.859 -20.755 -20.283 1.00 92.06 296 GLU A O 1
ATOM 2238 N N . CYS A 1 297 ? 29.127 -18.913 -20.082 1.00 90.06 297 CYS A N 1
ATOM 2239 C CA . CYS A 1 297 ? 28.006 -17.998 -19.855 1.00 90.06 297 CYS A CA 1
ATOM 2240 C C . CYS A 1 297 ? 27.203 -17.758 -21.141 1.00 90.06 297 CYS A C 1
ATOM 2242 O O . CYS A 1 297 ? 25.977 -17.763 -21.097 1.00 90.06 297 CYS A O 1
ATOM 2244 N N . GLU A 1 298 ? 27.877 -17.571 -22.280 1.00 88.62 298 GLU A N 1
ATOM 2245 C CA . GLU A 1 298 ? 27.245 -17.451 -23.600 1.00 88.62 298 GLU A CA 1
ATOM 2246 C C . GLU A 1 298 ? 26.401 -18.688 -23.916 1.00 88.62 298 GLU A C 1
ATOM 2248 O O . GLU A 1 298 ? 25.206 -18.546 -24.164 1.00 88.62 298 GLU A O 1
ATOM 2253 N N . ALA A 1 299 ? 26.971 -19.892 -23.789 1.00 90.12 299 ALA A N 1
ATOM 2254 C CA . ALA A 1 299 ? 26.240 -21.141 -24.009 1.00 90.12 299 ALA A CA 1
ATOM 2255 C C . ALA A 1 299 ? 25.003 -21.270 -23.097 1.00 90.12 299 ALA A C 1
ATOM 2257 O O . ALA A 1 299 ? 23.931 -21.654 -23.562 1.00 90.12 299 ALA A O 1
ATOM 2258 N N . ALA A 1 300 ? 25.120 -20.886 -21.820 1.00 92.62 300 ALA A N 1
ATOM 2259 C CA . ALA A 1 300 ? 23.999 -20.910 -20.882 1.00 92.62 300 ALA A CA 1
ATOM 2260 C C . ALA A 1 300 ? 22.890 -19.895 -21.226 1.00 92.62 300 ALA A C 1
ATOM 2262 O O . ALA A 1 300 ? 21.707 -20.163 -20.999 1.00 92.62 300 ALA A O 1
ATOM 2263 N N . ASN A 1 301 ? 23.255 -18.732 -21.777 1.00 92.50 301 ASN A N 1
ATOM 2264 C CA . ASN A 1 301 ? 22.310 -17.713 -22.240 1.00 92.50 301 ASN A CA 1
ATOM 2265 C C . ASN A 1 301 ? 21.629 -18.116 -23.564 1.00 92.50 301 ASN A C 1
ATOM 2267 O O . ASN A 1 301 ? 20.441 -17.843 -23.738 1.00 92.50 301 ASN A O 1
ATOM 2271 N N . GLU A 1 302 ? 22.350 -18.778 -24.476 1.00 89.81 302 GLU A N 1
ATOM 2272 C CA . GLU A 1 302 ? 21.789 -19.341 -25.712 1.00 89.81 302 GLU A CA 1
ATOM 2273 C C . GLU A 1 302 ? 20.775 -20.451 -25.400 1.00 89.81 302 GLU A C 1
ATOM 2275 O O . GLU A 1 302 ? 19.634 -20.373 -25.852 1.00 89.81 302 GLU A O 1
ATOM 2280 N N . GLU A 1 303 ? 21.131 -21.416 -24.542 1.00 92.44 303 GLU A N 1
ATOM 2281 C CA . GLU A 1 303 ? 20.230 -22.499 -24.114 1.00 92.44 303 GLU A CA 1
ATOM 2282 C C . GLU A 1 303 ? 18.967 -21.959 -23.415 1.00 92.44 303 GLU A C 1
ATOM 2284 O O . GLU A 1 303 ? 17.857 -22.451 -23.632 1.00 92.44 303 GLU A O 1
ATOM 2289 N N . TRP A 1 304 ? 19.111 -20.895 -22.617 1.00 93.81 304 TRP A N 1
ATOM 2290 C CA . TRP A 1 304 ? 17.984 -20.208 -21.983 1.00 93.81 304 TRP A CA 1
ATOM 2291 C C . TRP A 1 304 ? 17.041 -19.558 -23.007 1.00 93.81 304 TRP A C 1
ATOM 2293 O O . TRP A 1 304 ? 15.821 -19.619 -22.837 1.00 93.81 304 TRP A O 1
ATOM 2303 N N . LEU A 1 305 ? 17.582 -18.934 -24.062 1.00 90.44 305 LEU A N 1
ATOM 2304 C CA . LEU A 1 305 ? 16.790 -18.262 -25.097 1.00 90.44 305 LEU A CA 1
ATOM 2305 C C . LEU A 1 305 ? 16.069 -19.269 -26.000 1.00 90.44 305 LEU A C 1
ATOM 2307 O O . LEU A 1 305 ? 14.862 -19.130 -26.204 1.00 90.44 305 LEU A O 1
ATOM 2311 N N . ASP A 1 306 ? 16.775 -20.297 -26.472 1.00 88.62 306 ASP A N 1
ATOM 2312 C CA . ASP A 1 306 ? 16.224 -21.372 -27.311 1.00 88.62 306 ASP A CA 1
ATOM 2313 C C . ASP A 1 306 ? 15.095 -22.151 -26.605 1.00 88.62 306 ASP A C 1
ATOM 2315 O O . ASP A 1 306 ? 14.216 -22.719 -27.253 1.00 88.62 306 ASP A O 1
ATOM 2319 N N . TYR A 1 307 ? 15.076 -22.162 -25.268 1.00 89.62 307 TYR A N 1
ATOM 2320 C CA . TYR A 1 307 ? 13.995 -22.765 -24.488 1.00 89.62 307 TYR A CA 1
ATOM 2321 C C . TYR A 1 307 ? 12.692 -21.946 -24.486 1.00 89.62 307 TYR A C 1
ATOM 2323 O O . TYR A 1 307 ? 11.598 -22.520 -24.497 1.00 89.62 307 TYR A O 1
ATOM 2331 N N . ILE A 1 308 ? 12.780 -20.611 -24.440 1.00 89.19 308 ILE A N 1
ATOM 2332 C CA . ILE A 1 308 ? 11.616 -19.726 -24.244 1.00 89.19 308 ILE A CA 1
ATOM 2333 C C . ILE A 1 308 ? 11.147 -19.013 -25.520 1.00 89.19 308 ILE A C 1
ATOM 2335 O O . ILE A 1 308 ? 10.052 -18.455 -25.534 1.00 89.19 308 ILE A O 1
ATOM 2339 N N . ASP A 1 309 ? 11.913 -19.026 -26.610 1.00 81.19 309 ASP A N 1
ATOM 2340 C CA . ASP A 1 309 ? 11.602 -18.224 -27.802 1.00 81.19 309 ASP A CA 1
ATOM 2341 C C . ASP A 1 309 ? 10.259 -18.563 -28.488 1.00 81.19 309 ASP A C 1
ATOM 2343 O O . ASP A 1 309 ? 9.587 -17.680 -29.029 1.00 81.19 309 ASP A O 1
ATOM 2347 N N . THR A 1 310 ? 9.820 -19.823 -28.409 1.00 82.12 310 THR A N 1
ATOM 2348 C CA . THR A 1 310 ? 8.519 -20.290 -28.920 1.00 82.12 310 THR A CA 1
ATOM 2349 C C . THR A 1 310 ? 7.340 -19.997 -27.983 1.00 82.12 310 THR A C 1
ATOM 2351 O O . THR A 1 310 ? 6.178 -20.157 -28.382 1.00 82.12 310 THR A O 1
ATOM 2354 N N . PHE A 1 311 ? 7.599 -19.566 -26.745 1.00 86.06 311 PHE A N 1
ATOM 2355 C CA . PHE A 1 311 ? 6.566 -19.280 -25.755 1.00 86.06 311 PHE A CA 1
ATOM 2356 C C . PHE A 1 311 ? 5.861 -17.955 -26.061 1.00 86.06 311 PHE A C 1
ATOM 2358 O O . PHE A 1 311 ? 6.469 -16.886 -26.087 1.00 86.06 311 PHE A O 1
ATOM 2365 N N . MET A 1 312 ? 4.545 -18.025 -26.272 1.00 85.94 312 MET A N 1
ATOM 2366 C CA . MET A 1 312 ? 3.705 -16.871 -26.591 1.00 85.94 312 MET A CA 1
ATOM 2367 C C . MET A 1 312 ? 2.678 -16.640 -25.487 1.00 85.94 312 MET A C 1
ATOM 2369 O O . MET A 1 312 ? 1.684 -17.364 -25.397 1.00 85.94 312 MET A O 1
ATOM 2373 N N . GLN A 1 313 ? 2.862 -15.587 -24.691 1.00 86.12 313 GLN A N 1
ATOM 2374 C CA . GLN A 1 313 ? 1.918 -15.212 -23.638 1.00 86.12 313 GLN A CA 1
ATOM 2375 C C . GLN A 1 313 ? 1.144 -13.942 -24.004 1.00 86.12 313 GLN A C 1
ATOM 2377 O O . GLN A 1 313 ? 1.712 -12.942 -24.441 1.00 86.12 313 GLN A O 1
ATOM 2382 N N . ARG A 1 314 ? -0.181 -13.967 -23.817 1.00 87.44 314 ARG A N 1
ATOM 2383 C CA . ARG A 1 314 ? -1.026 -12.766 -23.863 1.00 87.44 314 ARG A CA 1
ATOM 2384 C C . ARG A 1 314 ? -1.225 -12.225 -22.452 1.00 87.44 314 ARG A C 1
ATOM 2386 O O . ARG A 1 314 ? -1.426 -13.008 -21.524 1.00 87.44 314 ARG A O 1
ATOM 2393 N N . GLY A 1 315 ? -1.224 -10.902 -22.312 1.00 89.19 315 GLY A N 1
ATOM 2394 C CA . GLY A 1 315 ? -1.643 -10.250 -21.082 1.00 89.19 315 GLY A CA 1
ATOM 2395 C C . GLY A 1 315 ? -3.139 -10.472 -20.872 1.00 89.19 315 GLY A C 1
ATOM 2396 O O . GLY A 1 315 ? -3.931 -10.110 -21.741 1.00 89.19 315 GLY A O 1
ATOM 2397 N N . VAL A 1 316 ? -3.539 -11.070 -19.750 1.00 90.00 316 VAL A N 1
ATOM 2398 C CA . VAL A 1 316 ? -4.953 -11.271 -19.383 1.00 90.00 316 VAL A CA 1
ATOM 2399 C C . VAL A 1 316 ? -5.167 -10.841 -17.937 1.00 90.00 316 VAL A C 1
ATOM 2401 O O . VAL A 1 316 ? -4.365 -11.173 -17.069 1.00 90.00 316 VAL A O 1
ATOM 2404 N N . GLN A 1 317 ? -6.254 -10.123 -17.663 1.00 93.31 317 GLN A N 1
ATOM 2405 C CA . GLN A 1 317 ? -6.726 -9.820 -16.308 1.00 93.31 317 GLN A CA 1
ATOM 2406 C C . GLN A 1 317 ? -8.220 -10.140 -16.244 1.00 93.31 317 GLN A C 1
ATOM 2408 O O . GLN A 1 317 ? -8.986 -9.655 -17.076 1.00 93.31 317 GLN A O 1
ATOM 2413 N N . THR A 1 318 ? -8.658 -10.987 -15.316 1.00 92.19 318 THR A N 1
ATOM 2414 C CA . THR A 1 318 ? -10.046 -11.476 -15.282 1.00 92.19 318 THR A CA 1
ATOM 2415 C C . THR A 1 318 ? -10.493 -11.807 -13.864 1.00 92.19 318 THR A C 1
ATOM 2417 O O . THR A 1 318 ? -9.735 -12.391 -13.095 1.00 92.19 318 THR A O 1
ATOM 2420 N N . ALA A 1 319 ? -11.733 -11.455 -13.530 1.00 93.56 319 ALA A N 1
ATOM 2421 C CA . ALA A 1 319 ? -12.402 -11.923 -12.322 1.00 93.56 319 ALA A CA 1
ATOM 2422 C C . ALA A 1 319 ? -13.324 -13.095 -12.685 1.00 93.56 319 ALA A C 1
ATOM 2424 O O . ALA A 1 319 ? -14.249 -12.933 -13.493 1.00 93.56 319 ALA A O 1
ATOM 2425 N N . ILE A 1 320 ? -13.083 -14.269 -12.096 1.00 90.94 320 ILE A N 1
ATOM 2426 C CA . ILE A 1 320 ? -13.895 -15.480 -12.301 1.00 90.94 320 ILE A CA 1
ATOM 2427 C C . ILE A 1 320 ? -14.643 -15.868 -11.024 1.00 90.94 320 ILE A C 1
ATOM 2429 O O . ILE A 1 320 ? -14.235 -15.515 -9.916 1.00 90.94 320 ILE A O 1
ATOM 2433 N N . MET A 1 321 ? -15.724 -16.640 -11.144 1.00 86.25 321 MET A N 1
ATOM 2434 C CA . MET A 1 321 ? -16.340 -17.276 -9.974 1.00 86.25 321 MET A CA 1
ATOM 2435 C C . MET A 1 321 ? -15.343 -18.236 -9.308 1.00 86.25 321 MET A C 1
ATOM 2437 O O . MET A 1 321 ? -14.814 -19.125 -9.975 1.00 86.25 321 MET A O 1
ATOM 2441 N N . GLY A 1 322 ? -15.118 -18.093 -7.997 1.00 85.81 322 GLY A N 1
ATOM 2442 C CA . GLY A 1 322 ? -13.955 -18.680 -7.331 1.00 85.81 322 GLY A CA 1
ATOM 2443 C C . GLY A 1 322 ? -13.737 -20.181 -7.543 1.00 85.81 322 GLY A C 1
ATOM 2444 O O . GLY A 1 322 ? -14.643 -20.979 -7.324 1.00 85.81 322 GLY A O 1
ATOM 2445 N N . ASP A 1 323 ? -12.515 -20.546 -7.930 1.00 91.12 323 ASP A N 1
ATOM 2446 C CA . ASP A 1 323 ? -12.025 -21.924 -8.077 1.00 91.12 323 ASP A CA 1
ATOM 2447 C C . ASP A 1 323 ? -10.651 -22.051 -7.384 1.00 91.12 323 ASP A C 1
ATOM 2449 O O . ASP A 1 323 ? -9.670 -21.527 -7.916 1.00 91.12 323 ASP A O 1
ATOM 2453 N N . PRO A 1 324 ? -10.568 -22.692 -6.203 1.00 91.50 324 PRO A N 1
ATOM 2454 C CA . PRO A 1 324 ? -9.317 -22.901 -5.475 1.00 91.50 324 PRO A CA 1
ATOM 2455 C C . PRO A 1 324 ? -8.488 -24.105 -5.958 1.00 91.50 324 PRO A C 1
ATOM 2457 O O . PRO A 1 324 ? -7.428 -24.365 -5.384 1.00 91.50 324 PRO A O 1
ATOM 2460 N N . ALA A 1 325 ? -8.943 -24.871 -6.959 1.00 93.00 325 ALA A N 1
ATOM 2461 C CA . ALA A 1 325 ? -8.151 -25.951 -7.551 1.00 93.00 325 ALA A CA 1
ATOM 2462 C C . ALA A 1 325 ? -7.091 -25.420 -8.532 1.00 93.00 325 ALA A C 1
ATOM 2464 O O . ALA A 1 325 ? -6.036 -26.043 -8.684 1.00 93.00 325 ALA A O 1
ATOM 2465 N N . LEU A 1 326 ? -7.310 -24.244 -9.130 1.00 92.38 326 LEU A N 1
ATOM 2466 C CA . LEU A 1 326 ? -6.280 -23.512 -9.875 1.00 92.38 326 LEU A CA 1
ATOM 2467 C C . LEU A 1 326 ? -5.048 -23.239 -8.998 1.00 92.38 326 LEU A C 1
ATOM 2469 O O . LEU A 1 326 ? -5.156 -23.104 -7.778 1.00 92.38 326 LEU A O 1
ATOM 2473 N N . ASP A 1 327 ? -3.866 -23.198 -9.605 1.00 91.12 327 ASP A N 1
ATOM 2474 C CA . ASP A 1 327 ? -2.632 -22.769 -8.947 1.00 91.12 327 ASP A CA 1
ATOM 2475 C C . ASP A 1 327 ? -1.729 -21.972 -9.910 1.00 91.12 327 ASP A C 1
ATOM 2477 O O . ASP A 1 327 ? -2.031 -21.806 -11.093 1.00 91.12 327 ASP A O 1
ATOM 2481 N N . MET A 1 328 ? -0.615 -21.457 -9.396 1.00 90.44 328 MET A N 1
ATOM 2482 C CA . MET A 1 328 ? 0.419 -20.790 -10.189 1.00 90.44 328 MET A CA 1
ATOM 2483 C C . MET A 1 328 ? 0.936 -21.694 -11.321 1.00 90.44 328 MET A C 1
ATOM 2485 O O . MET A 1 328 ? 1.142 -22.890 -11.117 1.00 90.44 328 MET A O 1
ATOM 2489 N N . GLY A 1 329 ? 1.167 -21.117 -12.504 1.00 87.88 329 GLY A N 1
ATOM 2490 C CA . GLY A 1 329 ? 1.636 -21.854 -13.683 1.00 87.88 329 GLY A CA 1
ATOM 2491 C C . GLY A 1 329 ? 0.542 -22.592 -14.464 1.00 87.88 329 GLY A C 1
ATOM 2492 O O . GLY A 1 329 ? 0.837 -23.190 -15.496 1.00 87.88 329 GLY A O 1
ATOM 2493 N N . ASP A 1 330 ? -0.723 -22.547 -14.031 1.00 89.88 330 ASP A N 1
ATOM 2494 C CA . ASP A 1 330 ? -1.814 -23.152 -14.798 1.00 89.88 330 ASP A CA 1
ATOM 2495 C C . ASP A 1 330 ? -2.082 -22.423 -16.119 1.00 89.88 330 ASP A C 1
ATOM 2497 O O . ASP A 1 330 ? -2.212 -21.200 -16.158 1.00 89.88 330 ASP A O 1
ATOM 2501 N N . ALA A 1 331 ? -2.223 -23.181 -17.208 1.00 89.69 331 ALA A N 1
ATOM 2502 C CA . ALA A 1 331 ? -2.590 -22.647 -18.516 1.00 89.69 331 ALA A CA 1
ATOM 2503 C C . ALA A 1 331 ? -4.120 -22.601 -18.657 1.00 89.69 331 ALA A C 1
ATOM 2505 O O . ALA A 1 331 ? -4.781 -23.639 -18.741 1.00 89.69 331 ALA A O 1
ATOM 2506 N N . LEU A 1 332 ? -4.698 -21.402 -18.699 1.00 89.62 332 LEU A N 1
ATOM 2507 C CA . LEU A 1 332 ? -6.142 -21.197 -18.829 1.00 89.62 332 LEU A CA 1
ATOM 2508 C C . LEU A 1 332 ? -6.522 -20.818 -20.257 1.00 89.62 332 LEU A C 1
ATOM 2510 O O . LEU A 1 332 ? -5.870 -19.971 -20.864 1.00 89.62 332 LEU A O 1
ATOM 2514 N N . MET A 1 333 ? -7.612 -21.399 -20.765 1.00 87.88 333 MET A N 1
ATOM 2515 C CA . MET A 1 333 ? -8.224 -21.000 -22.035 1.00 87.88 333 MET A CA 1
ATOM 2516 C C . MET A 1 333 ? -9.541 -20.259 -21.805 1.00 87.88 333 MET A C 1
ATOM 2518 O O . MET A 1 333 ? -10.524 -20.837 -21.348 1.00 87.88 333 MET A O 1
ATOM 2522 N N . PHE A 1 334 ? -9.585 -18.986 -22.171 1.00 86.75 334 PHE A N 1
ATOM 2523 C CA . PHE A 1 334 ? -10.749 -18.116 -22.072 1.00 86.75 334 PHE A CA 1
ATOM 2524 C C . PHE A 1 334 ? -11.554 -18.155 -23.376 1.00 86.75 334 PHE A C 1
ATOM 2526 O O . PHE A 1 334 ? -11.002 -17.915 -24.450 1.00 86.75 334 PHE A O 1
ATOM 2533 N N . THR A 1 335 ? -12.857 -18.457 -23.300 1.00 85.06 335 THR A N 1
ATOM 2534 C CA . THR A 1 335 ? -13.703 -18.678 -24.493 1.00 85.06 335 THR A CA 1
ATOM 2535 C C . THR A 1 335 ? -15.063 -17.975 -24.441 1.00 85.06 335 THR A C 1
ATOM 2537 O O . THR A 1 335 ? -15.736 -17.926 -23.405 1.00 85.06 335 THR A O 1
ATOM 2540 N N . GLY A 1 336 ? -15.486 -17.451 -25.597 1.00 77.06 336 GLY A N 1
ATOM 2541 C CA . GLY A 1 336 ? -16.786 -16.812 -25.819 1.00 77.06 336 GLY A CA 1
ATOM 2542 C C . GLY A 1 336 ? -16.910 -15.373 -25.299 1.00 77.06 336 GLY A C 1
ATOM 2543 O O . GLY A 1 336 ? -16.011 -14.843 -24.637 1.00 77.06 336 GLY A O 1
ATOM 2544 N N . GLY A 1 337 ? -18.071 -14.769 -25.572 1.00 70.94 337 GLY A N 1
ATOM 2545 C CA . GLY A 1 337 ? -18.352 -13.347 -25.335 1.00 70.94 337 GLY A CA 1
ATOM 2546 C C . GLY A 1 337 ? -17.800 -12.448 -26.447 1.00 70.94 337 GLY A C 1
ATOM 2547 O O . GLY A 1 337 ? -17.265 -12.937 -27.439 1.00 70.94 337 GLY A O 1
ATOM 2548 N N . ASP A 1 338 ? -17.892 -11.129 -26.272 1.00 60.22 338 ASP A N 1
ATOM 2549 C CA . ASP A 1 338 ? -17.422 -10.150 -27.272 1.00 60.22 338 ASP A CA 1
ATOM 2550 C C . ASP A 1 338 ? -15.894 -10.151 -27.471 1.00 60.22 338 ASP A C 1
ATOM 2552 O O . ASP A 1 338 ? -15.391 -9.616 -28.456 1.00 60.22 338 ASP A O 1
ATOM 2556 N N . VAL A 1 339 ? -15.155 -10.787 -26.556 1.00 56.41 339 VAL A N 1
ATOM 2557 C CA . VAL A 1 339 ? -13.686 -10.876 -26.567 1.00 56.41 339 VAL A CA 1
ATOM 2558 C C . VAL A 1 339 ? -13.164 -11.990 -27.487 1.00 56.41 339 VAL A C 1
ATOM 2560 O O . VAL A 1 339 ? -12.004 -11.944 -27.886 1.00 56.41 339 VAL A O 1
ATOM 2563 N N . ASP A 1 340 ? -13.986 -12.980 -27.865 1.00 55.66 340 ASP A N 1
ATOM 2564 C CA . ASP A 1 340 ? -13.546 -14.040 -28.782 1.00 55.66 340 ASP A CA 1
ATOM 2565 C C . ASP A 1 340 ? -14.685 -14.655 -29.606 1.00 55.66 340 ASP A C 1
ATOM 2567 O O . ASP A 1 340 ? -15.605 -15.281 -29.074 1.00 55.66 340 ASP A O 1
ATOM 2571 N N . GLN A 1 341 ? -14.574 -14.531 -30.932 1.00 53.38 341 GLN A N 1
ATOM 2572 C CA . GLN A 1 341 ? -15.492 -15.138 -31.898 1.00 53.38 341 GLN A CA 1
ATOM 2573 C C . GLN A 1 341 ? -14.886 -16.318 -32.684 1.00 53.38 341 GLN A C 1
ATOM 2575 O O . GLN A 1 341 ? -15.572 -16.835 -33.568 1.00 53.38 341 GLN A O 1
ATOM 2580 N N . ARG A 1 342 ? -13.611 -16.711 -32.476 1.00 53.25 342 ARG A N 1
ATOM 2581 C CA . ARG A 1 342 ? -12.920 -17.633 -33.409 1.00 53.25 342 ARG A CA 1
ATOM 2582 C C . ARG A 1 342 ? -11.973 -18.698 -32.835 1.00 53.25 342 ARG A C 1
ATOM 2584 O O . ARG A 1 342 ? -11.919 -19.746 -33.477 1.00 53.25 342 ARG A O 1
ATOM 2591 N N . THR A 1 343 ? -11.223 -18.505 -31.740 1.00 60.44 343 THR A N 1
ATOM 2592 C CA . THR A 1 343 ? -10.107 -19.452 -31.427 1.00 60.44 343 THR A CA 1
ATOM 2593 C C . THR A 1 343 ? -9.763 -19.753 -29.964 1.00 60.44 343 THR A C 1
ATOM 2595 O O . THR A 1 343 ? -9.043 -20.720 -29.733 1.00 60.44 343 THR A O 1
ATOM 2598 N N . GLY A 1 344 ? -10.251 -18.998 -28.985 1.00 71.31 344 GLY A N 1
ATOM 2599 C CA . GLY A 1 344 ? -9.807 -19.091 -27.591 1.00 71.31 344 GLY A CA 1
ATOM 2600 C C . GLY A 1 344 ? -8.560 -18.239 -27.314 1.00 71.31 344 GLY A C 1
ATOM 2601 O O . GLY A 1 344 ? -7.596 -18.227 -28.089 1.00 71.31 344 GLY A O 1
ATOM 2602 N N . ILE A 1 345 ? -8.553 -17.548 -26.173 1.00 81.50 345 ILE A N 1
ATOM 2603 C CA . ILE A 1 345 ? -7.381 -16.831 -25.652 1.00 81.50 345 ILE A CA 1
ATOM 2604 C C . ILE A 1 345 ? -6.742 -17.680 -24.560 1.00 81.50 345 ILE A C 1
ATOM 2606 O O . ILE A 1 345 ? -7.430 -18.098 -23.636 1.00 81.50 345 ILE A O 1
ATOM 2610 N N . ILE A 1 346 ? -5.433 -17.915 -24.643 1.00 84.38 346 ILE A N 1
ATOM 2611 C CA . ILE A 1 346 ? -4.692 -18.718 -23.666 1.00 84.38 346 ILE A CA 1
ATOM 2612 C C . ILE A 1 346 ? -3.703 -17.828 -22.909 1.00 84.38 346 ILE A C 1
ATOM 2614 O O . ILE A 1 346 ? -3.059 -16.965 -23.511 1.00 84.38 346 ILE A O 1
ATOM 2618 N N . GLY A 1 347 ? -3.597 -18.039 -21.597 1.00 86.88 347 GLY A N 1
ATOM 2619 C CA . GLY A 1 347 ? -2.627 -17.379 -20.724 1.00 86.88 347 GLY A CA 1
ATOM 2620 C C . GLY A 1 347 ? -2.215 -18.282 -19.561 1.00 86.88 347 GLY A C 1
ATOM 2621 O O . GLY A 1 347 ? -3.014 -19.091 -19.089 1.00 86.88 347 GLY A O 1
ATOM 2622 N N . VAL A 1 348 ? -0.965 -18.151 -19.114 1.00 90.06 348 VAL A N 1
ATOM 2623 C CA . VAL A 1 348 ? -0.445 -18.840 -17.923 1.00 90.06 348 VAL A CA 1
ATOM 2624 C C . VAL A 1 348 ? -0.724 -17.978 -16.696 1.00 90.06 348 VAL A C 1
ATOM 2626 O O . VAL A 1 348 ? -0.484 -16.771 -16.720 1.00 90.06 348 VAL A O 1
ATOM 2629 N N . VAL A 1 349 ? -1.257 -18.567 -15.628 1.00 92.38 349 VAL A N 1
ATOM 2630 C CA . VAL A 1 349 ? -1.557 -17.864 -14.374 1.00 92.38 349 VAL A CA 1
ATOM 2631 C C . VAL A 1 349 ? -0.254 -17.447 -13.689 1.00 92.38 349 VAL A C 1
ATOM 2633 O O . VAL A 1 349 ? 0.459 -18.285 -13.132 1.00 92.38 349 VAL A O 1
ATOM 2636 N N . THR A 1 350 ? 0.046 -16.146 -13.726 1.00 93.25 350 THR A N 1
ATOM 2637 C CA . THR A 1 350 ? 1.231 -15.547 -13.092 1.00 93.25 350 THR A CA 1
ATOM 2638 C C . THR A 1 350 ? 0.917 -14.947 -11.731 1.00 93.25 350 THR A C 1
ATOM 2640 O O . THR A 1 350 ? 1.799 -14.916 -10.884 1.00 93.25 350 THR A O 1
ATOM 2643 N N . SER A 1 351 ? -0.314 -14.507 -11.473 1.00 95.12 351 SER A N 1
ATOM 2644 C CA . SER A 1 351 ? -0.763 -14.162 -10.122 1.00 95.12 351 SER A CA 1
ATOM 2645 C C . SER A 1 351 ? -2.270 -14.326 -9.963 1.00 95.12 351 SER A C 1
ATOM 2647 O O . SER A 1 351 ? -3.023 -14.296 -10.941 1.00 95.12 351 SER A O 1
ATOM 2649 N N . TYR A 1 352 ? -2.714 -14.538 -8.724 1.00 95.12 352 TYR A N 1
ATOM 2650 C CA . TYR A 1 352 ? -4.132 -14.534 -8.387 1.00 95.12 352 TYR A CA 1
ATOM 2651 C C . TYR A 1 352 ? -4.411 -14.099 -6.945 1.00 95.12 352 TYR A C 1
ATOM 2653 O O . TYR A 1 352 ? -3.576 -14.269 -6.054 1.00 95.12 352 TYR A O 1
ATOM 2661 N N . GLU A 1 353 ? -5.637 -13.629 -6.701 1.00 96.06 353 GLU A N 1
ATOM 2662 C CA . GLU A 1 353 ? -6.252 -13.569 -5.372 1.00 96.06 353 GLU A CA 1
ATOM 2663 C C . GLU A 1 353 ? -7.583 -14.334 -5.384 1.00 96.06 353 GLU A C 1
ATOM 2665 O O . GLU A 1 353 ? -8.577 -13.896 -5.966 1.00 96.06 353 GLU A O 1
ATOM 2670 N N . TRP A 1 354 ? -7.613 -15.492 -4.723 1.00 96.00 354 TRP A N 1
ATOM 2671 C CA . TRP A 1 354 ? -8.831 -16.259 -4.481 1.00 96.00 354 TRP A CA 1
ATOM 2672 C C . TRP A 1 354 ? -9.490 -15.781 -3.191 1.00 96.00 354 TRP A C 1
ATOM 2674 O O . TRP A 1 354 ? -8.825 -15.659 -2.161 1.00 96.00 354 TRP A O 1
ATOM 2684 N N . ARG A 1 355 ? -10.806 -15.560 -3.219 1.00 95.50 355 ARG A N 1
ATOM 2685 C CA . ARG A 1 355 ? -11.591 -15.156 -2.047 1.00 95.50 355 ARG A CA 1
ATOM 2686 C C . ARG A 1 355 ? -12.755 -16.117 -1.843 1.00 95.50 355 ARG A C 1
ATOM 2688 O O . ARG A 1 355 ? -13.500 -16.415 -2.777 1.00 95.50 355 ARG A O 1
ATOM 2695 N N . TYR A 1 356 ? -12.919 -16.610 -0.620 1.00 94.62 356 TYR A N 1
ATOM 2696 C CA . TYR A 1 356 ? -13.941 -17.607 -0.313 1.00 94.62 356 TYR A CA 1
ATOM 2697 C C . TYR A 1 356 ? -15.354 -17.041 -0.530 1.00 94.62 356 TYR A C 1
ATOM 2699 O O . TYR A 1 356 ? -15.684 -15.975 -0.016 1.00 94.62 356 TYR A O 1
ATOM 2707 N N . ARG A 1 357 ? -16.175 -17.757 -1.316 1.00 90.12 357 ARG A N 1
ATOM 2708 C CA . ARG A 1 357 ? -17.517 -17.339 -1.781 1.00 90.12 357 ARG A CA 1
ATOM 2709 C C . ARG A 1 357 ? -17.576 -15.969 -2.481 1.00 90.12 357 ARG A C 1
ATOM 2711 O O . ARG A 1 357 ? -18.633 -15.342 -2.531 1.00 90.12 357 ARG A O 1
ATOM 2718 N N . ASN A 1 358 ? -16.468 -15.526 -3.067 1.00 90.25 358 ASN A N 1
ATOM 2719 C CA . ASN A 1 358 ? -16.374 -14.283 -3.829 1.00 90.25 358 ASN A CA 1
ATOM 2720 C C . ASN A 1 358 ? -15.544 -14.533 -5.112 1.00 90.25 358 ASN A C 1
ATOM 2722 O O . ASN A 1 358 ? -15.281 -15.685 -5.478 1.00 90.25 358 ASN A O 1
ATOM 2726 N N . TYR A 1 359 ? -15.193 -13.481 -5.848 1.00 90.56 359 TYR A N 1
ATOM 2727 C CA . TYR A 1 359 ? -14.430 -13.600 -7.087 1.00 90.56 359 TYR A CA 1
ATOM 2728 C C . TYR A 1 359 ? -12.975 -14.004 -6.843 1.00 90.56 359 TYR A C 1
ATOM 2730 O O . TYR A 1 359 ? -12.354 -13.631 -5.842 1.00 90.56 359 TYR A O 1
ATOM 2738 N N . HIS A 1 360 ? -12.457 -14.772 -7.796 1.00 93.44 360 HIS A N 1
ATOM 2739 C CA . HIS A 1 360 ? -11.057 -15.129 -7.933 1.00 93.44 360 HIS A CA 1
ATOM 2740 C C . HIS A 1 360 ? -10.480 -14.256 -9.047 1.00 93.44 360 HIS A C 1
ATOM 2742 O O . HIS A 1 360 ? -10.806 -14.445 -10.222 1.00 93.44 360 HIS A O 1
ATOM 2748 N N . ASP A 1 361 ? -9.682 -13.269 -8.652 1.00 95.19 361 ASP A N 1
ATOM 2749 C CA . ASP A 1 361 ? -9.010 -12.362 -9.578 1.00 95.19 361 ASP A CA 1
ATOM 2750 C C . ASP A 1 361 ? -7.743 -13.046 -10.077 1.00 95.19 361 ASP A C 1
ATOM 2752 O O . ASP A 1 361 ? -6.928 -13.492 -9.273 1.00 95.19 361 ASP A O 1
ATOM 2756 N N . ILE A 1 362 ? -7.591 -13.156 -11.393 1.00 93.94 362 ILE A N 1
ATOM 2757 C CA . ILE A 1 362 ? -6.509 -13.886 -12.053 1.00 93.94 362 ILE A CA 1
ATOM 2758 C C . ILE A 1 362 ? -5.823 -12.962 -13.054 1.00 93.94 362 ILE A C 1
ATOM 2760 O O . ILE A 1 362 ? -6.480 -12.302 -13.868 1.00 93.94 362 ILE A O 1
ATOM 2764 N N . ARG A 1 363 ? -4.489 -12.959 -13.028 1.00 94.06 363 ARG A N 1
ATOM 2765 C CA . ARG A 1 363 ? -3.640 -12.270 -13.996 1.00 94.06 363 ARG A CA 1
ATOM 2766 C C . ARG A 1 363 ? -2.701 -13.260 -14.688 1.00 94.06 363 ARG A C 1
ATOM 2768 O O . ARG A 1 363 ? -2.120 -14.156 -14.074 1.00 94.06 363 ARG A O 1
ATOM 2775 N N . CYS A 1 364 ? -2.559 -13.057 -15.990 1.00 92.81 364 CYS A N 1
ATOM 2776 C CA . CYS A 1 364 ? -1.553 -13.660 -16.847 1.00 92.81 364 CYS A CA 1
ATOM 2777 C C . CYS A 1 364 ? -0.689 -12.507 -17.366 1.00 92.81 364 CYS A C 1
ATOM 2779 O O . CYS A 1 364 ? -1.124 -11.773 -18.249 1.00 92.81 364 CYS A O 1
ATOM 2781 N N . THR A 1 365 ? 0.489 -12.299 -16.788 1.00 91.19 365 THR A N 1
ATOM 2782 C CA . THR A 1 365 ? 1.427 -11.233 -17.169 1.00 91.19 365 THR A CA 1
ATOM 2783 C C . THR A 1 365 ? 2.194 -11.658 -18.424 1.00 91.19 365 THR A C 1
ATOM 2785 O O . THR A 1 365 ? 2.609 -12.807 -18.522 1.00 91.19 365 THR A O 1
ATOM 2788 N N . ALA A 1 366 ? 2.385 -10.757 -19.388 1.00 88.25 366 ALA A N 1
ATOM 2789 C CA . ALA A 1 366 ? 3.159 -11.007 -20.608 1.00 88.25 366 ALA A CA 1
ATOM 2790 C C . ALA A 1 366 ? 4.377 -10.076 -20.674 1.00 88.25 366 ALA A C 1
ATOM 2792 O O . ALA A 1 366 ? 4.371 -9.016 -20.047 1.00 88.25 366 ALA A O 1
ATOM 2793 N N . ALA A 1 367 ? 5.411 -10.469 -21.420 1.00 85.81 367 ALA A N 1
ATOM 2794 C CA . ALA A 1 367 ? 6.597 -9.641 -21.624 1.00 85.81 367 ALA A CA 1
ATOM 2795 C C . ALA A 1 367 ? 6.269 -8.341 -22.380 1.00 85.81 367 ALA A C 1
ATOM 2797 O O . ALA A 1 367 ? 5.387 -8.308 -23.242 1.00 85.81 367 ALA A O 1
ATOM 2798 N N . GLU A 1 368 ? 6.995 -7.268 -22.064 1.00 80.38 368 GLU A N 1
ATOM 2799 C CA . GLU A 1 368 ? 6.835 -5.981 -22.738 1.00 80.38 368 GLU A CA 1
ATOM 2800 C C . GLU A 1 368 ? 7.310 -6.104 -24.195 1.00 80.38 368 GLU A C 1
ATOM 2802 O O . GLU A 1 368 ? 8.458 -6.447 -24.486 1.00 80.38 368 GLU A O 1
ATOM 2807 N N . CYS A 1 369 ? 6.387 -5.882 -25.132 1.00 79.56 369 CYS A N 1
ATOM 2808 C CA . CYS A 1 369 ? 6.673 -5.975 -26.558 1.00 79.56 369 CYS A CA 1
ATOM 2809 C C . CYS A 1 369 ? 7.610 -4.844 -26.989 1.00 79.56 369 CYS A C 1
ATOM 2811 O O . CYS A 1 369 ? 7.430 -3.692 -26.592 1.00 79.56 369 CYS A O 1
ATOM 2813 N N . CYS A 1 370 ? 8.554 -5.148 -27.876 1.00 65.56 370 CYS A N 1
ATOM 2814 C CA . CYS A 1 370 ? 9.305 -4.117 -28.570 1.00 65.56 370 CYS A CA 1
ATOM 2815 C C . CYS A 1 370 ? 8.331 -3.245 -29.371 1.00 65.56 370 CYS A C 1
ATOM 2817 O O . CYS A 1 370 ? 7.481 -3.766 -30.100 1.00 65.56 370 CYS A O 1
ATOM 2819 N N . GLY A 1 371 ? 8.504 -1.924 -29.300 1.00 54.50 371 GLY A N 1
ATOM 2820 C CA . GLY A 1 371 ? 7.956 -1.033 -30.319 1.00 54.50 371 GLY A CA 1
ATOM 2821 C C . GLY A 1 371 ? 8.513 -1.377 -31.707 1.00 54.50 371 GLY A C 1
ATOM 2822 O O . GLY A 1 371 ? 9.416 -2.205 -31.850 1.00 54.50 371 GLY A O 1
ATOM 2823 N N . SER A 1 372 ? 8.003 -0.721 -32.749 1.00 37.41 372 SER A N 1
ATOM 2824 C CA . SER A 1 372 ? 8.490 -0.881 -34.124 1.00 37.41 372 SER A CA 1
ATOM 2825 C C . SER A 1 372 ? 9.885 -0.263 -34.307 1.00 37.41 372 SER A C 1
ATOM 2827 O O . SER A 1 372 ? 10.029 0.794 -34.918 1.00 37.41 372 SER A O 1
ATOM 2829 N N . ILE A 1 373 ? 10.902 -0.924 -33.758 1.00 32.38 373 ILE A N 1
ATOM 2830 C CA . ILE A 1 373 ? 12.306 -0.515 -33.761 1.00 32.38 373 ILE A CA 1
ATOM 2831 C C . ILE A 1 373 ? 13.079 -1.483 -34.662 1.00 32.38 373 ILE A C 1
ATOM 2833 O O . ILE A 1 373 ? 12.913 -2.704 -34.582 1.00 32.38 373 ILE A O 1
ATOM 2837 N N . ALA A 1 374 ? 13.902 -0.940 -35.559 1.00 26.66 374 ALA A N 1
ATOM 2838 C CA . ALA A 1 374 ? 14.748 -1.745 -36.432 1.00 26.66 374 ALA A CA 1
ATOM 2839 C C . ALA A 1 374 ? 15.853 -2.449 -35.614 1.00 26.66 374 ALA A C 1
ATOM 2841 O O . ALA A 1 374 ? 16.374 -1.862 -34.665 1.00 26.66 374 ALA A O 1
ATOM 2842 N N . PRO A 1 375 ? 16.253 -3.687 -35.961 1.00 26.55 375 PRO A N 1
ATOM 2843 C CA . PRO A 1 375 ? 17.277 -4.404 -35.207 1.00 26.55 375 PRO A CA 1
ATOM 2844 C C . PRO A 1 375 ? 18.634 -3.687 -35.318 1.00 26.55 375 PRO A C 1
ATOM 2846 O O . PRO A 1 375 ? 19.287 -3.754 -36.359 1.00 26.55 375 PRO A O 1
ATOM 2849 N N . GLY A 1 376 ? 19.049 -2.997 -34.247 1.00 33.28 376 GLY A N 1
ATOM 2850 C CA . GLY A 1 376 ? 20.352 -2.323 -34.183 1.00 33.28 376 GLY A CA 1
ATOM 2851 C C . GLY A 1 376 ? 20.562 -1.254 -33.098 1.00 33.28 376 GLY A C 1
ATOM 2852 O O . GLY A 1 376 ? 21.715 -0.911 -32.855 1.00 33.28 376 GLY A O 1
ATOM 2853 N N . SER A 1 377 ? 19.522 -0.725 -32.435 1.00 28.53 377 SER A N 1
ATOM 2854 C CA . SER A 1 377 ? 19.645 0.463 -31.554 1.00 28.53 377 SER A CA 1
ATOM 2855 C C . SER A 1 377 ? 19.719 0.206 -30.034 1.00 28.53 377 SER A C 1
ATOM 2857 O O . SER A 1 377 ? 19.564 1.139 -29.245 1.00 28.53 377 SER A O 1
ATOM 2859 N N . LEU A 1 378 ? 20.031 -1.018 -29.584 1.00 30.52 378 LEU A N 1
ATOM 2860 C CA . LEU A 1 378 ? 20.273 -1.310 -28.159 1.00 30.52 378 LEU A CA 1
ATOM 2861 C C . LEU A 1 378 ? 21.632 -0.753 -27.685 1.00 30.52 378 LEU A C 1
ATOM 2863 O O . LEU A 1 378 ? 22.621 -1.478 -27.591 1.00 30.52 378 LEU A O 1
ATOM 2867 N N . SER A 1 379 ? 21.675 0.541 -27.358 1.00 25.61 379 SER A N 1
ATOM 2868 C CA . SER A 1 379 ? 22.751 1.120 -26.543 1.00 25.61 379 SER A CA 1
ATOM 2869 C C . SER A 1 379 ? 22.403 1.012 -25.053 1.00 25.61 379 SER A C 1
ATOM 2871 O O . SER A 1 379 ? 21.260 1.221 -24.651 1.00 25.61 379 SER A O 1
ATOM 2873 N N . GLY A 1 380 ? 23.382 0.629 -24.227 1.00 31.16 380 GLY A N 1
ATOM 2874 C CA . GLY A 1 380 ? 23.174 0.308 -22.812 1.00 31.16 380 GLY A CA 1
ATOM 2875 C C . GLY A 1 380 ? 22.775 1.511 -21.953 1.00 31.16 380 GLY A C 1
ATOM 2876 O O . GLY A 1 380 ? 23.633 2.177 -21.376 1.00 31.16 380 GLY A O 1
ATOM 2877 N N . GLY A 1 381 ? 21.472 1.752 -21.814 1.00 23.02 381 GLY A N 1
ATOM 2878 C CA . GLY A 1 381 ? 20.905 2.626 -20.789 1.00 23.02 381 GLY A CA 1
ATOM 2879 C C . GLY A 1 381 ? 20.744 1.874 -19.468 1.00 23.02 381 GLY A C 1
ATOM 2880 O O . GLY A 1 381 ? 19.946 0.945 -19.375 1.00 23.02 381 GLY A O 1
ATOM 2881 N N . ALA A 1 382 ? 21.487 2.271 -18.432 1.00 26.33 382 ALA A N 1
ATOM 2882 C CA . ALA A 1 382 ? 21.369 1.668 -17.107 1.00 26.33 382 ALA A CA 1
ATOM 2883 C C . ALA A 1 382 ? 20.004 1.996 -16.471 1.00 26.33 382 ALA A C 1
ATOM 2885 O O . ALA A 1 382 ? 19.787 3.105 -15.977 1.00 26.33 382 ALA A O 1
ATOM 2886 N N . ALA A 1 383 ? 19.089 1.022 -16.458 1.00 26.00 383 ALA A N 1
ATOM 2887 C CA . ALA A 1 383 ? 17.848 1.107 -15.694 1.00 26.00 383 ALA A CA 1
ATOM 2888 C C . ALA A 1 383 ? 18.154 1.288 -14.193 1.00 26.00 383 ALA A C 1
ATOM 2890 O O . ALA A 1 383 ? 19.114 0.719 -13.669 1.00 26.00 383 ALA A O 1
ATOM 2891 N N . SER A 1 384 ? 17.356 2.096 -13.488 1.00 23.73 384 SER A N 1
ATOM 2892 C CA . SER A 1 384 ? 17.646 2.463 -12.098 1.00 23.73 384 SER A CA 1
ATOM 2893 C C . SER A 1 384 ? 17.501 1.269 -11.144 1.00 23.73 384 SER A C 1
ATOM 2895 O O . SER A 1 384 ? 16.409 0.824 -10.795 1.00 23.73 384 SER A O 1
ATOM 2897 N N . VAL A 1 385 ? 18.645 0.748 -10.700 1.00 29.28 385 VAL A N 1
ATOM 2898 C CA . VAL A 1 385 ? 18.731 -0.428 -9.827 1.00 29.28 385 VAL A CA 1
ATOM 2899 C C . VAL A 1 385 ? 18.170 -0.115 -8.435 1.00 29.28 385 VAL A C 1
ATOM 2901 O O . VAL A 1 385 ? 18.716 0.718 -7.709 1.00 29.28 385 VAL A O 1
ATOM 2904 N N . ARG A 1 386 ? 17.119 -0.834 -8.019 1.00 22.81 386 ARG A N 1
ATOM 2905 C CA . ARG A 1 386 ? 16.715 -0.952 -6.605 1.00 22.81 386 ARG A CA 1
ATOM 2906 C C . ARG A 1 386 ? 17.191 -2.308 -6.057 1.00 22.81 386 ARG A C 1
ATOM 2908 O O . ARG A 1 386 ? 16.950 -3.319 -6.713 1.00 22.81 386 ARG A O 1
ATOM 2915 N N . PRO A 1 387 ? 17.835 -2.375 -4.877 1.00 27.22 387 PRO A N 1
ATOM 2916 C CA . PRO A 1 387 ? 18.288 -3.644 -4.304 1.00 27.22 387 PRO A CA 1
ATOM 2917 C C . PRO A 1 387 ? 17.111 -4.547 -3.890 1.00 27.22 387 PRO A C 1
ATOM 2919 O O . PRO A 1 387 ? 16.110 -4.074 -3.347 1.00 27.22 387 PRO A O 1
ATOM 2922 N N . GLN A 1 388 ? 17.259 -5.861 -4.101 1.00 40.00 388 GLN A N 1
ATOM 2923 C CA . GLN A 1 388 ? 16.202 -6.875 -3.913 1.00 40.00 388 GLN A CA 1
ATOM 2924 C C . GLN A 1 388 ? 15.614 -6.933 -2.483 1.00 40.00 388 GLN A C 1
ATOM 2926 O O . GLN A 1 388 ? 14.467 -7.342 -2.308 1.00 40.00 388 GLN A O 1
ATOM 2931 N N . SER A 1 389 ? 16.338 -6.458 -1.463 1.00 31.92 389 SER A N 1
ATOM 2932 C CA . SER A 1 389 ? 15.889 -6.435 -0.061 1.00 31.92 389 SER A CA 1
ATOM 2933 C C . SER A 1 389 ? 14.788 -5.405 0.256 1.00 31.92 389 SER A C 1
ATOM 2935 O O . SER A 1 389 ? 14.196 -5.456 1.335 1.00 31.92 389 SER A O 1
ATOM 2937 N N . ALA A 1 390 ? 14.458 -4.492 -0.666 1.00 28.91 390 ALA A N 1
ATOM 2938 C CA . ALA A 1 390 ? 13.481 -3.422 -0.429 1.00 28.91 390 ALA A CA 1
ATOM 2939 C C . ALA A 1 390 ? 12.004 -3.883 -0.369 1.00 28.91 390 ALA A C 1
ATOM 2941 O O . ALA A 1 390 ? 11.161 -3.162 0.171 1.00 28.91 390 ALA A O 1
ATOM 2942 N N . LYS A 1 391 ? 11.669 -5.088 -0.860 1.00 39.12 391 LYS A N 1
ATOM 2943 C CA . LYS A 1 391 ? 10.272 -5.556 -1.000 1.00 39.12 391 LYS A CA 1
ATOM 2944 C C . LYS A 1 391 ? 9.477 -5.713 0.311 1.00 39.12 391 LYS A C 1
ATOM 2946 O O . LYS A 1 391 ? 8.264 -5.885 0.250 1.00 39.12 391 LYS A O 1
ATOM 2951 N N . ARG A 1 392 ? 10.094 -5.607 1.497 1.00 28.52 392 ARG A N 1
ATOM 2952 C CA . ARG A 1 392 ? 9.367 -5.631 2.787 1.00 28.52 392 ARG A CA 1
ATOM 2953 C C . ARG A 1 392 ? 8.582 -4.345 3.115 1.00 28.52 392 ARG A C 1
ATOM 2955 O O . ARG A 1 392 ? 7.891 -4.333 4.129 1.00 28.52 392 ARG A O 1
ATOM 2962 N N . ILE A 1 393 ? 8.663 -3.282 2.300 1.00 30.75 393 ILE A N 1
ATOM 2963 C CA . ILE A 1 393 ? 8.010 -1.981 2.585 1.00 30.75 393 ILE A CA 1
ATOM 2964 C C . ILE A 1 393 ? 6.917 -1.591 1.561 1.00 30.75 393 ILE A C 1
ATOM 2966 O O . ILE A 1 393 ? 6.053 -0.774 1.875 1.00 30.75 393 ILE A O 1
ATOM 2970 N N . ASP A 1 394 ? 6.849 -2.219 0.382 1.00 30.03 394 ASP A N 1
ATOM 2971 C CA . ASP A 1 394 ? 5.925 -1.803 -0.695 1.00 30.03 394 ASP A CA 1
ATOM 2972 C C . ASP A 1 394 ? 4.457 -2.275 -0.532 1.00 30.03 394 ASP A C 1
ATOM 2974 O O . ASP A 1 394 ? 3.625 -2.034 -1.402 1.00 30.03 394 ASP A O 1
ATOM 2978 N N . ALA A 1 395 ? 4.076 -2.847 0.618 1.00 29.19 395 ALA A N 1
ATOM 2979 C CA . ALA A 1 395 ? 2.671 -3.144 0.943 1.00 29.19 395 ALA A CA 1
ATOM 2980 C C . ALA A 1 395 ? 1.788 -1.884 1.136 1.00 29.19 395 ALA A C 1
ATOM 2982 O O . ALA A 1 395 ? 0.584 -2.006 1.364 1.00 29.19 395 ALA A O 1
ATOM 2983 N N . ILE A 1 396 ? 2.372 -0.678 1.068 1.00 32.84 396 ILE A N 1
ATOM 2984 C CA . ILE A 1 396 ? 1.664 0.609 1.112 1.00 32.84 396 ILE A CA 1
ATOM 2985 C C . ILE A 1 396 ? 2.225 1.561 0.042 1.00 32.84 396 ILE A C 1
ATOM 2987 O O . ILE A 1 396 ? 2.841 2.581 0.354 1.00 32.84 396 ILE A O 1
ATOM 2991 N N . LYS A 1 397 ? 1.970 1.261 -1.237 1.00 27.36 397 LYS A N 1
ATOM 2992 C CA . LYS A 1 397 ? 2.003 2.266 -2.309 1.00 27.36 397 LYS A CA 1
ATOM 2993 C C . LYS A 1 397 ? 0.787 2.144 -3.220 1.00 27.36 397 LYS A C 1
ATOM 2995 O O . LYS A 1 397 ? 0.457 1.067 -3.701 1.00 27.36 397 LYS A O 1
ATOM 3000 N N . ALA A 1 398 ? 0.120 3.277 -3.431 1.00 25.94 398 ALA A N 1
ATOM 3001 C CA . ALA A 1 398 ? -0.853 3.441 -4.505 1.00 25.94 398 ALA A CA 1
ATOM 3002 C C . ALA A 1 398 ? -0.127 3.378 -5.868 1.00 25.94 398 ALA A C 1
ATOM 3004 O O . ALA A 1 398 ? 1.062 3.703 -5.912 1.00 25.94 398 ALA A O 1
ATOM 3005 N N . PRO A 1 399 ? -0.801 2.974 -6.960 1.00 27.91 399 PRO A N 1
ATOM 3006 C CA . PRO A 1 399 ? -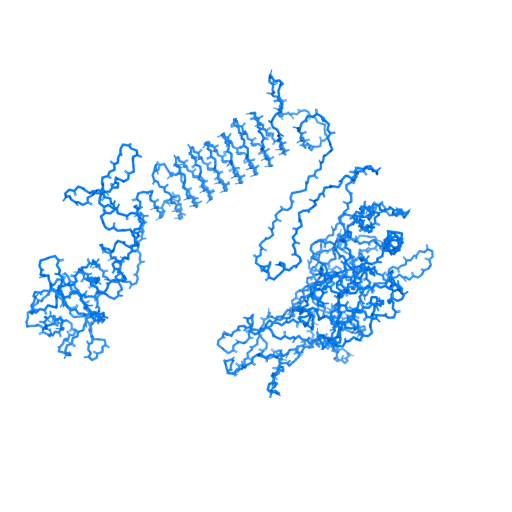0.156 2.822 -8.262 1.00 27.91 399 PRO A CA 1
ATOM 3007 C C . PRO A 1 399 ? 0.425 4.151 -8.768 1.00 27.91 399 PRO A C 1
ATOM 3009 O O . PRO A 1 399 ? -0.280 5.160 -8.838 1.00 27.91 399 PRO A O 1
ATOM 3012 N N . GLU A 1 400 ? 1.708 4.138 -9.137 1.00 24.95 400 GLU A N 1
ATOM 3013 C CA . GLU A 1 400 ? 2.349 5.232 -9.874 1.00 24.95 400 GLU A CA 1
ATOM 3014 C C . GLU A 1 400 ? 1.968 5.127 -11.368 1.00 24.95 400 GLU A C 1
ATOM 3016 O O . GLU A 1 400 ? 1.961 4.022 -11.915 1.00 24.95 400 GLU A O 1
ATOM 3021 N N . PRO A 1 401 ? 1.631 6.236 -12.056 1.00 24.83 401 PRO A N 1
ATOM 3022 C CA . PRO A 1 401 ? 1.290 6.202 -13.475 1.00 24.83 401 PRO A CA 1
ATOM 3023 C C . PRO A 1 401 ? 2.549 6.056 -14.343 1.00 24.83 401 PRO A C 1
ATOM 3025 O O . PRO A 1 401 ? 3.437 6.909 -14.313 1.00 24.83 401 PRO A O 1
ATOM 3028 N N . SER A 1 402 ? 2.613 5.004 -15.161 1.00 26.50 402 SER A N 1
ATOM 3029 C CA . SER A 1 402 ? 3.687 4.806 -16.137 1.00 26.50 402 SER A CA 1
ATOM 3030 C C . SER A 1 402 ? 3.495 5.697 -17.371 1.00 26.50 402 SER A C 1
ATOM 3032 O O . SER A 1 402 ? 2.629 5.461 -18.211 1.00 26.50 402 SER A O 1
ATOM 3034 N N . ALA A 1 403 ? 4.341 6.718 -17.509 1.00 25.03 403 ALA A N 1
ATOM 3035 C CA . ALA A 1 403 ? 4.492 7.458 -18.759 1.00 25.03 403 ALA A CA 1
ATOM 3036 C C . ALA A 1 403 ? 5.482 6.714 -19.675 1.00 25.03 403 ALA A C 1
ATOM 3038 O O . ALA A 1 403 ? 6.675 6.655 -19.379 1.00 25.03 403 ALA A O 1
ATOM 3039 N N . GLY A 1 404 ? 4.988 6.128 -20.769 1.00 29.16 404 GLY A N 1
ATOM 3040 C CA . GLY A 1 404 ? 5.824 5.512 -21.804 1.00 29.16 404 GLY A CA 1
ATOM 3041 C C . GLY A 1 404 ? 6.209 6.526 -22.883 1.00 29.16 404 GLY A C 1
ATOM 3042 O O . GLY A 1 404 ? 5.326 7.130 -23.485 1.00 29.16 404 GLY A O 1
ATOM 3043 N N . GLY A 1 405 ? 7.508 6.706 -23.131 1.00 26.97 405 GLY A N 1
ATOM 3044 C CA . GLY A 1 405 ? 8.024 7.537 -24.227 1.00 26.97 405 GLY A CA 1
ATOM 3045 C C . GLY A 1 405 ? 8.292 6.731 -25.502 1.00 26.97 405 GLY A C 1
ATOM 3046 O O . GLY A 1 405 ? 8.622 5.547 -25.424 1.00 26.97 405 GLY A O 1
ATOM 3047 N N . VAL A 1 406 ? 8.174 7.373 -26.671 1.00 29.45 406 VAL A N 1
ATOM 3048 C CA . VAL A 1 406 ? 8.530 6.791 -27.979 1.00 29.45 406 VAL A CA 1
ATOM 3049 C C . VAL A 1 406 ? 9.083 7.882 -28.910 1.00 29.45 406 VAL A C 1
ATOM 3051 O O . VAL A 1 406 ? 8.314 8.703 -29.402 1.00 29.45 406 VAL A O 1
ATOM 3054 N N . GLY A 1 407 ? 10.379 7.840 -29.232 1.00 28.20 407 GLY A N 1
ATOM 3055 C CA . GLY A 1 407 ? 10.990 8.723 -30.234 1.00 28.20 407 GLY A CA 1
ATOM 3056 C C . GLY A 1 407 ? 12.505 8.528 -30.372 1.00 28.20 407 GLY A C 1
ATOM 3057 O O . GLY A 1 407 ? 13.212 8.405 -29.376 1.00 28.20 407 GLY A O 1
ATOM 3058 N N . GLU A 1 408 ? 13.008 8.459 -31.611 1.00 30.64 408 GLU A N 1
ATOM 3059 C CA . GLU A 1 408 ? 14.451 8.439 -31.920 1.00 30.64 408 GLU A CA 1
ATOM 3060 C C . GLU A 1 408 ? 14.950 9.835 -32.347 1.00 30.64 408 GLU A C 1
ATOM 3062 O O . GLU A 1 408 ? 14.203 10.648 -32.894 1.00 30.64 408 GLU A O 1
ATOM 3067 N N . ASP A 1 409 ? 16.236 10.099 -32.097 1.00 34.88 409 ASP A N 1
ATOM 3068 C CA . ASP A 1 409 ? 16.900 11.396 -32.275 1.00 34.88 409 ASP A CA 1
ATOM 3069 C C . ASP A 1 409 ? 17.005 11.852 -33.747 1.00 34.88 409 ASP A C 1
ATOM 3071 O O . ASP A 1 409 ? 17.536 11.148 -34.609 1.00 34.88 409 ASP A O 1
ATOM 3075 N N . LEU A 1 410 ? 16.563 13.087 -34.012 1.00 32.81 410 LEU A N 1
ATOM 3076 C CA . LEU A 1 410 ? 16.818 13.829 -35.251 1.00 32.81 410 LEU A CA 1
ATOM 3077 C C . LEU A 1 410 ? 17.283 15.273 -34.984 1.00 32.81 410 LEU A C 1
ATOM 3079 O O . LEU A 1 410 ? 16.754 16.226 -35.555 1.00 32.81 410 LEU A O 1
ATOM 3083 N N . GLY A 1 411 ? 18.320 15.451 -34.164 1.00 33.53 411 GLY A N 1
ATOM 3084 C CA . GLY A 1 411 ? 19.239 16.589 -34.298 1.00 33.53 411 GLY A CA 1
ATOM 3085 C C . GLY A 1 411 ? 18.634 17.981 -34.079 1.00 33.53 411 GLY A C 1
ATOM 3086 O O . GLY A 1 411 ? 19.092 18.939 -34.697 1.00 33.53 411 GLY A O 1
ATOM 3087 N N . ASN A 1 412 ? 17.601 18.078 -33.239 1.00 33.25 412 ASN A N 1
ATOM 3088 C CA . ASN A 1 412 ? 17.201 19.250 -32.450 1.00 33.25 412 ASN A CA 1
ATOM 3089 C C . ASN A 1 412 ? 16.046 18.820 -31.527 1.00 33.25 412 ASN A C 1
ATOM 3091 O O . ASN A 1 412 ? 15.023 18.329 -32.001 1.00 33.25 412 ASN A O 1
ATOM 3095 N N . ARG A 1 413 ? 16.212 18.983 -30.210 1.00 39.34 413 ARG A N 1
ATOM 3096 C CA . ARG A 1 413 ? 15.369 18.354 -29.173 1.00 39.34 413 ARG A CA 1
ATOM 3097 C C . ARG A 1 413 ? 13.915 18.861 -29.170 1.00 39.34 413 ARG A C 1
ATOM 3099 O O . ARG A 1 413 ? 13.643 19.915 -28.608 1.00 39.34 413 ARG A O 1
ATOM 3106 N N . ASN A 1 414 ? 12.988 18.121 -29.794 1.00 32.84 414 ASN A N 1
ATOM 3107 C CA . ASN A 1 414 ? 11.528 18.305 -29.696 1.00 32.84 414 ASN A CA 1
ATOM 3108 C C . ASN A 1 414 ? 10.757 17.053 -30.177 1.00 32.84 414 ASN A C 1
ATOM 3110 O O . ASN A 1 414 ? 10.906 16.661 -31.334 1.00 32.84 414 ASN A O 1
ATOM 3114 N N . GLU A 1 415 ? 9.845 16.508 -29.363 1.00 36.56 415 GLU A N 1
ATOM 3115 C CA . GLU A 1 415 ? 8.897 15.450 -29.764 1.00 36.56 415 GLU A CA 1
ATOM 3116 C C . GLU A 1 415 ? 7.461 15.999 -29.854 1.00 36.56 415 GLU A C 1
ATOM 3118 O O . GLU A 1 415 ? 6.833 16.308 -28.844 1.00 36.56 415 GLU A O 1
ATOM 3123 N N . ASN A 1 416 ? 6.907 16.095 -31.069 1.00 40.34 416 ASN A N 1
ATOM 3124 C CA . ASN A 1 416 ? 5.507 16.487 -31.281 1.00 40.34 416 ASN A CA 1
ATOM 3125 C C . ASN A 1 416 ? 4.655 15.261 -31.632 1.00 40.34 416 ASN A C 1
ATOM 3127 O O . ASN A 1 416 ? 4.801 14.706 -32.722 1.00 40.34 416 ASN A O 1
ATOM 3131 N N . PHE A 1 417 ? 3.715 14.889 -30.762 1.00 35.59 417 PHE A N 1
ATOM 3132 C CA . PHE A 1 417 ? 2.712 13.866 -31.058 1.00 35.59 417 PHE A CA 1
ATOM 3133 C C . PHE A 1 417 ? 1.458 14.521 -31.655 1.00 35.59 417 PHE A C 1
ATOM 3135 O O . PHE A 1 417 ? 0.922 15.484 -31.114 1.00 35.59 417 PHE A O 1
ATOM 3142 N N . ASN A 1 418 ? 0.979 14.010 -32.793 1.00 36.00 418 ASN A N 1
ATOM 3143 C CA . ASN A 1 418 ? -0.271 14.468 -33.401 1.00 36.00 418 ASN A CA 1
ATOM 3144 C C . ASN A 1 418 ? -1.103 13.286 -33.902 1.00 36.00 418 ASN A C 1
ATOM 3146 O O . ASN A 1 418 ? -0.585 12.377 -34.553 1.00 36.00 418 ASN A O 1
ATOM 3150 N N . THR A 1 419 ? -2.407 13.325 -33.643 1.00 29.28 419 THR A N 1
ATOM 3151 C CA . THR A 1 419 ? -3.354 12.301 -34.072 1.00 29.28 419 THR A CA 1
ATOM 3152 C C . THR A 1 419 ? -4.083 12.690 -35.362 1.00 29.28 419 THR A C 1
ATOM 3154 O O . THR A 1 419 ? -4.890 13.610 -35.413 1.00 29.28 419 THR A O 1
ATOM 3157 N N . TYR A 1 420 ? -3.895 11.834 -36.369 1.00 33.88 420 TYR A N 1
ATOM 3158 C CA . TYR A 1 420 ? -4.842 11.530 -37.448 1.00 33.88 420 TYR A CA 1
ATOM 3159 C C . TYR A 1 420 ? -4.965 12.414 -38.705 1.00 33.88 420 TYR A C 1
ATOM 3161 O O . TYR A 1 420 ? -4.350 13.457 -38.912 1.00 33.88 420 TYR A O 1
ATOM 3169 N N . THR A 1 421 ? -5.675 11.809 -39.658 1.00 28.72 421 THR A N 1
ATOM 3170 C CA . THR A 1 421 ? -5.612 12.017 -41.101 1.00 28.72 421 THR A CA 1
ATOM 3171 C C . THR A 1 421 ? -6.462 13.183 -41.602 1.00 28.72 421 THR A C 1
ATOM 3173 O O . THR A 1 421 ? -7.684 13.080 -41.656 1.00 28.72 421 THR A O 1
ATOM 3176 N N . GLY A 1 422 ? -5.793 14.203 -42.140 1.00 33.31 422 GLY A N 1
ATOM 3177 C CA . GLY A 1 422 ? -6.258 14.948 -43.313 1.00 33.31 422 GLY A CA 1
ATOM 3178 C C . GLY A 1 422 ? -7.498 15.833 -43.159 1.00 33.31 422 GLY A C 1
ATOM 3179 O O . GLY A 1 422 ? -8.537 15.503 -43.712 1.00 33.31 422 GLY A O 1
ATOM 3180 N N . HIS A 1 423 ? -7.345 17.010 -42.548 1.00 26.78 423 HIS A N 1
ATOM 3181 C CA . HIS A 1 423 ? -7.692 18.331 -43.113 1.00 26.78 423 HIS A CA 1
ATOM 3182 C C . HIS A 1 423 ? -7.179 19.438 -42.157 1.00 26.78 423 HIS A C 1
ATOM 3184 O O . HIS A 1 423 ? -6.725 19.146 -41.058 1.00 26.78 423 HIS A O 1
ATOM 3190 N N . GLN A 1 424 ? -7.117 20.696 -42.608 1.00 40.62 424 GLN A N 1
ATOM 3191 C CA . GLN A 1 424 ? -6.363 21.766 -41.931 1.00 40.62 424 GLN A CA 1
ATOM 3192 C C . GLN A 1 424 ? -7.178 22.535 -40.874 1.00 40.62 424 GLN A C 1
ATOM 3194 O O . GLN A 1 424 ? -8.012 23.336 -41.281 1.00 40.62 424 GLN A O 1
ATOM 3199 N N . TRP A 1 425 ? -6.800 22.453 -39.592 1.00 25.25 425 TRP A N 1
ATOM 3200 C CA . TRP A 1 425 ? -6.786 23.568 -38.619 1.00 25.25 425 TRP A CA 1
ATOM 3201 C C . TRP A 1 425 ? -5.615 23.326 -37.646 1.00 25.25 425 TRP A C 1
ATOM 3203 O O . TRP A 1 425 ? -5.356 22.186 -37.285 1.00 25.25 425 TRP A O 1
ATOM 3213 N N . ALA A 1 426 ? -4.833 24.347 -37.287 1.00 34.28 426 ALA A N 1
ATOM 3214 C CA . ALA A 1 426 ? -3.543 24.166 -36.602 1.00 34.28 426 ALA A CA 1
ATOM 3215 C C . ALA A 1 426 ? -3.445 24.991 -35.318 1.00 34.28 426 ALA A C 1
ATOM 3217 O O . ALA A 1 426 ? -4.127 26.007 -35.216 1.00 34.28 426 ALA A O 1
ATOM 3218 N N . ASN A 1 427 ? -2.509 24.637 -34.424 1.00 46.97 427 ASN A N 1
ATOM 3219 C CA . ASN A 1 427 ? -1.639 25.622 -33.775 1.00 46.97 427 ASN A CA 1
ATOM 3220 C C . ASN A 1 427 ? -0.386 25.021 -33.117 1.00 46.97 427 ASN A C 1
ATOM 3222 O O . ASN A 1 427 ? -0.207 23.807 -33.075 1.00 46.97 427 ASN A O 1
ATOM 3226 N N . ARG A 1 428 ? 0.593 25.907 -32.886 1.00 43.97 428 ARG A N 1
ATOM 3227 C CA . ARG A 1 428 ? 1.909 25.735 -33.517 1.00 43.97 428 ARG A CA 1
ATOM 3228 C C . ARG A 1 428 ? 3.041 26.534 -32.853 1.00 43.97 428 ARG A C 1
ATOM 3230 O O . ARG A 1 428 ? 2.839 27.624 -32.338 1.00 43.97 428 ARG A O 1
ATOM 3237 N N . ILE A 1 429 ? 4.253 26.014 -33.050 1.00 46.44 429 ILE A N 1
ATOM 3238 C CA . ILE A 1 429 ? 5.588 26.618 -32.881 1.00 46.44 429 ILE A CA 1
ATOM 3239 C C . ILE A 1 429 ? 6.049 27.304 -34.204 1.00 46.44 429 ILE A C 1
ATOM 3241 O O . ILE A 1 429 ? 6.081 26.649 -35.249 1.00 46.44 429 ILE A O 1
ATOM 3245 N N . ILE A 1 430 ? 6.431 28.590 -34.286 1.00 39.22 430 ILE A N 1
ATOM 3246 C CA . ILE A 1 430 ? 6.136 29.760 -33.419 1.00 39.22 430 ILE A CA 1
ATOM 3247 C C . ILE A 1 430 ? 7.367 30.587 -32.975 1.00 39.22 430 ILE A C 1
ATOM 3249 O O . ILE A 1 430 ? 7.195 31.553 -32.241 1.00 39.22 430 ILE A O 1
ATOM 3253 N N . ASP A 1 431 ? 8.588 30.222 -33.369 1.00 39.91 431 ASP A N 1
ATOM 3254 C CA . ASP A 1 431 ? 9.830 30.903 -32.963 1.00 39.91 431 ASP A CA 1
ATOM 3255 C C . ASP A 1 431 ? 10.319 31.873 -34.047 1.00 39.91 431 ASP A C 1
ATOM 3257 O O . ASP A 1 431 ? 10.349 31.500 -35.221 1.00 39.91 431 ASP A O 1
ATOM 3261 N N . GLU A 1 432 ? 10.704 33.094 -33.666 1.00 33.94 432 GLU A N 1
ATOM 3262 C CA . GLU A 1 432 ? 11.282 34.078 -34.592 1.00 33.94 432 GLU A CA 1
ATOM 3263 C C . GLU A 1 432 ? 12.820 34.145 -34.532 1.00 33.94 432 GLU A C 1
ATOM 3265 O O . GLU A 1 432 ? 13.415 34.789 -35.398 1.00 33.94 432 GLU A O 1
ATOM 3270 N N . GLN A 1 433 ? 13.487 33.453 -33.595 1.00 33.47 433 GLN A N 1
ATOM 3271 C CA . GLN A 1 433 ? 14.953 33.381 -33.534 1.00 33.47 433 GLN A CA 1
ATOM 3272 C C . GLN A 1 433 ? 15.451 32.024 -33.019 1.00 33.47 433 GLN A C 1
ATOM 3274 O O . GLN A 1 433 ? 15.454 31.783 -31.821 1.00 33.47 433 GLN A O 1
ATOM 3279 N N . PHE A 1 434 ? 15.949 31.205 -33.957 1.00 36.31 434 PHE A N 1
ATOM 3280 C CA . PHE A 1 434 ? 16.621 29.918 -33.737 1.00 36.31 434 PHE A CA 1
ATOM 3281 C C . PHE A 1 434 ? 17.484 29.872 -32.458 1.00 36.31 434 PHE A C 1
ATOM 3283 O O . PHE A 1 434 ? 18.644 30.272 -32.492 1.00 36.31 434 PHE A O 1
ATOM 3290 N N . ASP A 1 435 ? 16.931 29.292 -31.396 1.00 35.12 435 ASP A N 1
ATOM 3291 C CA . ASP A 1 435 ? 17.624 28.383 -30.476 1.00 35.12 435 ASP A CA 1
ATOM 3292 C C . ASP A 1 435 ? 16.562 27.574 -29.716 1.00 35.12 435 ASP A C 1
ATOM 3294 O O . ASP A 1 435 ? 15.818 28.087 -28.879 1.00 35.12 435 ASP A O 1
ATOM 3298 N N . CYS A 1 436 ? 16.449 26.285 -30.044 1.00 47.84 436 CYS A N 1
ATOM 3299 C CA . CYS A 1 436 ? 15.570 25.369 -29.327 1.00 47.84 436 CYS A CA 1
ATOM 3300 C C . CYS A 1 436 ? 16.172 25.030 -27.957 1.00 47.84 436 CYS A C 1
ATOM 3302 O O . CYS A 1 436 ? 17.273 24.490 -27.881 1.00 47.84 436 CYS A O 1
ATOM 3304 N N . SER A 1 437 ? 15.416 25.312 -26.901 1.00 40.72 437 SER A N 1
ATOM 3305 C CA . SER A 1 437 ? 15.739 25.001 -25.510 1.00 40.72 437 SER A CA 1
ATOM 3306 C C . SER A 1 437 ? 14.419 24.615 -24.829 1.00 40.72 437 SER A C 1
ATOM 3308 O O . SER A 1 437 ? 13.482 25.406 -24.888 1.00 40.72 437 SER A O 1
ATOM 3310 N N . ASP A 1 438 ? 14.228 23.414 -24.271 1.00 47.62 438 ASP A N 1
ATOM 3311 C CA . ASP A 1 438 ? 15.082 22.217 -24.385 1.00 47.62 438 ASP A CA 1
ATOM 3312 C C . ASP A 1 438 ? 14.317 20.864 -24.295 1.00 47.62 438 ASP A C 1
ATOM 3314 O O . ASP A 1 438 ? 14.954 19.821 -24.442 1.00 47.62 438 ASP A O 1
ATOM 3318 N N . CYS A 1 439 ? 12.979 20.867 -24.106 1.00 49.66 439 CYS A N 1
ATOM 3319 C CA . CYS A 1 439 ? 11.985 19.876 -24.582 1.00 49.66 439 CYS A CA 1
ATOM 3320 C C . CYS A 1 439 ? 10.518 20.245 -24.206 1.00 49.66 439 CYS A C 1
ATOM 3322 O O . CYS A 1 439 ? 10.223 20.611 -23.067 1.00 49.66 439 CYS A O 1
ATOM 3324 N N . CYS A 1 440 ? 9.571 20.060 -25.141 1.00 52.75 440 CYS A N 1
ATOM 3325 C CA . CYS A 1 440 ? 8.114 20.246 -24.962 1.00 52.75 440 CYS A CA 1
ATOM 3326 C C . CYS A 1 440 ? 7.317 18.996 -25.395 1.00 52.75 440 CYS A C 1
ATOM 3328 O O . CYS A 1 440 ? 7.738 18.333 -26.340 1.00 52.75 440 CYS A O 1
ATOM 3330 N N . HIS A 1 441 ? 6.136 18.733 -24.813 1.00 48.72 441 HIS A N 1
ATOM 3331 C CA . HIS A 1 441 ? 5.185 17.708 -25.301 1.00 48.72 441 HIS A CA 1
ATOM 3332 C C . HIS A 1 441 ? 3.710 18.171 -25.203 1.00 48.72 441 HIS A C 1
ATOM 3334 O O . HIS A 1 441 ? 3.360 18.912 -24.283 1.00 48.72 441 HIS A O 1
ATOM 3340 N N . LEU A 1 442 ? 2.862 17.769 -26.163 1.00 55.66 442 LEU A N 1
ATOM 3341 C CA . LEU A 1 442 ? 1.521 18.320 -26.459 1.00 55.66 442 LEU A CA 1
ATOM 3342 C C . LEU A 1 442 ? 0.545 17.227 -26.952 1.00 55.66 442 LEU A C 1
ATOM 3344 O O . LEU A 1 442 ? 0.934 16.452 -27.821 1.00 55.66 442 LEU A O 1
ATOM 3348 N N . GLU A 1 443 ? -0.738 17.248 -26.550 1.00 50.47 443 GLU A N 1
ATOM 3349 C CA . GLU A 1 443 ? -1.782 16.372 -27.141 1.00 50.47 443 GLU A CA 1
ATOM 3350 C C . GLU A 1 443 ? -3.138 17.056 -27.438 1.00 50.47 443 GLU A C 1
ATOM 3352 O O . GLU A 1 443 ? -3.787 17.582 -26.539 1.00 50.47 443 GLU A O 1
ATOM 3357 N N . GLY A 1 444 ? -3.643 16.937 -28.675 1.00 47.16 444 GLY A N 1
ATOM 3358 C CA . GLY A 1 444 ? -5.050 17.215 -29.033 1.00 47.16 444 GLY A CA 1
ATOM 3359 C C . GLY A 1 444 ? -5.427 18.678 -29.349 1.00 47.16 444 GLY A C 1
ATOM 3360 O O . GLY A 1 444 ? -4.755 19.633 -28.959 1.00 47.16 444 GLY A O 1
ATOM 3361 N N . GLU A 1 445 ? -6.518 18.864 -30.104 1.00 44.38 445 GLU A N 1
ATOM 3362 C CA . GLU A 1 445 ? -6.931 20.169 -30.656 1.00 44.38 445 GLU A CA 1
ATOM 3363 C C . GLU A 1 445 ? -7.407 21.187 -29.588 1.00 44.38 445 GLU A C 1
ATOM 3365 O O . GLU A 1 445 ? -8.341 20.905 -28.839 1.00 44.38 445 GLU A O 1
ATOM 3370 N N . LEU A 1 446 ? -6.878 22.416 -29.491 1.00 50.69 446 LEU A N 1
ATOM 3371 C CA . LEU A 1 446 ? -5.655 22.982 -30.089 1.00 50.69 446 LEU A CA 1
ATOM 3372 C C . LEU A 1 446 ? -4.858 23.762 -29.022 1.00 50.69 446 LEU A C 1
ATOM 3374 O O . LEU A 1 446 ? -5.140 24.927 -28.745 1.00 50.69 446 LEU A O 1
ATOM 3378 N N . ASN A 1 447 ? -3.856 23.112 -28.426 1.00 55.56 447 ASN A N 1
ATOM 3379 C CA . ASN A 1 447 ? -2.943 23.712 -27.439 1.00 55.56 447 ASN A CA 1
ATOM 3380 C C . ASN A 1 447 ? -1.920 24.686 -28.081 1.00 55.56 447 ASN A C 1
ATOM 3382 O O . ASN A 1 447 ? -1.628 24.571 -29.274 1.00 55.56 447 ASN A O 1
ATOM 3386 N N . THR A 1 448 ? -1.318 25.635 -27.339 1.00 56.31 448 THR A N 1
ATOM 3387 C CA . THR A 1 448 ? -0.147 26.422 -27.837 1.00 56.31 448 THR A CA 1
ATOM 3388 C C . THR A 1 448 ? 0.728 27.035 -26.725 1.00 56.31 448 THR A C 1
ATOM 3390 O O . THR A 1 448 ? 0.192 27.559 -25.751 1.00 56.31 448 THR A O 1
ATOM 3393 N N . LEU A 1 449 ? 2.066 27.000 -26.886 1.00 57.84 449 LEU A N 1
ATOM 3394 C CA . LEU A 1 449 ? 3.068 27.550 -25.946 1.00 57.84 449 LEU A CA 1
ATOM 3395 C C . LEU A 1 449 ? 4.266 28.239 -26.649 1.00 57.84 449 LEU A C 1
ATOM 3397 O O . LEU A 1 449 ? 4.531 27.980 -27.830 1.00 57.84 449 LEU A O 1
ATOM 3401 N N . ARG A 1 450 ? 4.985 29.103 -25.905 1.00 52.50 450 ARG A N 1
ATOM 3402 C CA . ARG A 1 450 ? 6.163 29.920 -26.304 1.00 52.50 450 ARG A CA 1
ATOM 3403 C C . ARG A 1 450 ? 6.826 30.530 -25.036 1.00 52.50 450 ARG A C 1
ATOM 3405 O O . ARG A 1 450 ? 6.128 31.244 -24.316 1.00 52.50 450 ARG A O 1
ATOM 3412 N N . ASN A 1 451 ? 8.114 30.395 -24.689 1.00 51.16 451 ASN A N 1
ATOM 3413 C CA . ASN A 1 451 ? 9.230 29.530 -25.120 1.00 51.16 451 ASN A CA 1
ATOM 3414 C C . ASN A 1 451 ? 9.659 28.694 -23.891 1.00 51.16 451 ASN A C 1
ATOM 3416 O O . ASN A 1 451 ? 9.802 29.289 -22.823 1.00 51.16 451 ASN A O 1
ATOM 3420 N N . CYS A 1 452 ? 9.854 27.374 -24.021 1.00 58.38 452 CYS A N 1
ATOM 3421 C CA . CYS A 1 452 ? 9.680 26.452 -22.886 1.00 58.38 452 CYS A CA 1
ATOM 3422 C C . CYS A 1 452 ? 10.796 25.396 -22.742 1.00 58.38 452 CYS A C 1
ATOM 3424 O O . CYS A 1 452 ? 10.977 24.566 -23.632 1.00 58.38 452 CYS A O 1
ATOM 3426 N N . ASP A 1 453 ? 11.460 25.342 -21.579 1.00 55.19 453 ASP A N 1
ATOM 3427 C CA . ASP A 1 453 ? 12.611 24.444 -21.383 1.00 55.19 453 ASP A CA 1
ATOM 3428 C C . ASP A 1 453 ? 12.263 22.973 -21.083 1.00 55.19 453 ASP A C 1
ATOM 3430 O O . ASP A 1 453 ? 12.940 22.093 -21.596 1.00 55.19 453 ASP A O 1
ATOM 3434 N N . TYR A 1 454 ? 11.240 22.690 -20.263 1.00 64.81 454 TYR A N 1
ATOM 3435 C CA . TYR A 1 454 ? 10.863 21.324 -19.834 1.00 64.81 454 TYR A CA 1
ATOM 3436 C C . TYR A 1 454 ? 9.365 21.252 -19.463 1.00 64.81 454 TYR A C 1
ATOM 3438 O O . TYR A 1 454 ? 9.023 21.033 -18.299 1.00 64.81 454 TYR A O 1
ATOM 3446 N N . THR A 1 455 ? 8.460 21.507 -20.415 1.00 67.31 455 THR A N 1
ATOM 3447 C CA . THR A 1 455 ? 7.001 21.577 -20.154 1.00 67.31 455 THR A CA 1
ATOM 3448 C C . THR A 1 455 ? 6.224 20.459 -20.867 1.00 67.31 455 THR A C 1
ATOM 3450 O O . THR A 1 455 ? 6.375 20.262 -22.072 1.00 67.31 455 THR A O 1
ATOM 3453 N N . SER A 1 456 ? 5.340 19.761 -20.144 1.00 75.44 456 SER A N 1
ATOM 3454 C CA . SER A 1 456 ? 4.449 18.717 -20.676 1.00 75.44 456 SER A CA 1
ATOM 3455 C C . SER A 1 456 ? 2.975 19.120 -20.563 1.00 75.44 456 SER A C 1
ATOM 3457 O O . SER A 1 456 ? 2.532 19.546 -19.493 1.00 75.44 456 SER A O 1
ATOM 3459 N N . VAL A 1 457 ? 2.209 18.990 -21.653 1.00 71.56 457 VAL A N 1
ATOM 3460 C CA . VAL A 1 457 ? 0.790 19.376 -21.731 1.00 71.56 457 VAL A CA 1
ATOM 3461 C C . VAL A 1 457 ? -0.068 18.282 -22.382 1.00 71.56 457 VAL A C 1
ATOM 3463 O O . VAL A 1 457 ? 0.013 18.055 -23.587 1.00 71.56 457 VAL A O 1
ATOM 3466 N N . GLY A 1 458 ? -0.947 17.649 -21.602 1.00 69.75 458 GLY A N 1
ATOM 3467 C CA . GLY A 1 458 ? -1.913 16.647 -22.065 1.00 69.75 458 GLY A CA 1
ATOM 3468 C C . GLY A 1 458 ? -3.364 17.144 -22.026 1.00 69.75 458 GLY A C 1
ATOM 3469 O O . GLY A 1 458 ? -3.772 17.833 -21.090 1.00 69.75 458 GLY A O 1
ATOM 3470 N N . GLY A 1 459 ? -4.179 16.744 -23.004 1.00 66.19 459 GLY A N 1
ATOM 3471 C CA . GLY A 1 459 ? -5.580 17.170 -23.129 1.00 66.19 459 GLY A CA 1
ATOM 3472 C C . GLY A 1 459 ? -5.769 18.506 -23.865 1.00 66.19 459 GLY A C 1
ATOM 3473 O O . GLY A 1 459 ? -4.812 19.133 -24.312 1.00 66.19 459 GLY A O 1
ATOM 3474 N N . ALA A 1 460 ? -7.022 18.933 -24.047 1.00 71.31 460 ALA A N 1
ATOM 3475 C CA . ALA A 1 460 ? -7.400 19.857 -25.120 1.00 71.31 460 ALA A CA 1
ATOM 3476 C C . ALA A 1 460 ? -7.497 21.347 -24.720 1.00 71.31 460 ALA A C 1
ATOM 3478 O O . ALA A 1 460 ? -8.074 21.705 -23.693 1.00 71.31 460 ALA A O 1
ATOM 3479 N N . ASN A 1 461 ? -7.089 22.245 -25.623 1.00 72.06 461 ASN A N 1
ATOM 3480 C CA . ASN A 1 461 ? -7.269 23.708 -25.524 1.00 72.06 461 ASN A CA 1
ATOM 3481 C C . ASN A 1 461 ? -6.568 24.392 -24.328 1.00 72.06 461 ASN A C 1
ATOM 3483 O O . ASN A 1 461 ? -7.078 25.366 -23.776 1.00 72.06 461 ASN A O 1
ATOM 3487 N N . ASN A 1 462 ? -5.400 23.900 -23.928 1.00 78.38 462 ASN A N 1
ATOM 3488 C CA . ASN A 1 462 ? -4.531 24.516 -22.929 1.00 78.38 462 ASN A CA 1
ATOM 3489 C C . ASN A 1 462 ? -3.546 25.514 -23.576 1.00 78.38 462 ASN A C 1
ATOM 3491 O O . ASN A 1 462 ? -3.019 25.264 -24.663 1.00 78.38 462 ASN A O 1
ATOM 3495 N N . ALA A 1 463 ? -3.261 26.636 -22.912 1.00 80.00 463 ALA A N 1
ATOM 3496 C CA . ALA A 1 463 ? -2.385 27.687 -23.442 1.00 80.00 463 ALA A CA 1
ATOM 3497 C C . ALA A 1 463 ? -1.379 28.187 -22.395 1.00 80.00 463 ALA A C 1
ATOM 3499 O O . ALA A 1 463 ? -1.776 28.582 -21.299 1.00 80.00 463 ALA A O 1
ATOM 3500 N N . GLY A 1 464 ? -0.093 28.199 -22.757 1.00 74.50 464 GLY A N 1
ATOM 3501 C CA . GLY A 1 464 ? 1.022 28.610 -21.896 1.00 74.50 464 GLY A CA 1
ATOM 3502 C C . GLY A 1 464 ? 1.796 29.804 -22.463 1.00 74.50 464 GLY A C 1
ATOM 3503 O O . GLY A 1 464 ? 1.929 29.938 -23.680 1.00 74.50 464 GLY A O 1
ATOM 3504 N N . THR A 1 465 ? 2.314 30.678 -21.596 1.00 73.88 465 THR A N 1
ATOM 3505 C CA . THR A 1 465 ? 3.227 31.774 -21.986 1.00 73.88 465 THR A CA 1
ATOM 3506 C C . THR A 1 465 ? 4.324 31.985 -20.943 1.00 73.88 465 THR A C 1
ATOM 3508 O O . THR A 1 465 ? 4.034 32.008 -19.750 1.00 73.88 465 THR A O 1
ATOM 3511 N N . ASN A 1 466 ? 5.575 32.187 -21.373 1.00 68.69 466 ASN A N 1
ATOM 3512 C CA . ASN A 1 466 ? 6.740 32.331 -20.478 1.00 68.69 466 ASN A CA 1
ATOM 3513 C C . ASN A 1 466 ? 6.881 31.169 -19.469 1.00 68.69 466 ASN A C 1
ATOM 3515 O O . ASN A 1 466 ? 7.151 31.393 -18.288 1.00 68.69 466 ASN A O 1
ATOM 3519 N N . ASP A 1 467 ? 6.628 29.937 -19.907 1.00 67.56 467 ASP A N 1
ATOM 3520 C CA . ASP A 1 467 ? 6.583 28.763 -19.040 1.00 67.56 467 ASP A CA 1
ATOM 3521 C C . ASP A 1 467 ? 7.884 27.945 -19.031 1.00 67.56 467 ASP A C 1
ATOM 3523 O O . ASP A 1 467 ? 8.662 27.942 -19.979 1.00 67.56 467 ASP A O 1
ATOM 3527 N N . SER A 1 468 ? 8.133 27.238 -17.929 1.00 74.38 468 SER A N 1
ATOM 3528 C CA . SER A 1 468 ? 9.263 26.310 -17.784 1.00 74.38 468 SER A CA 1
ATOM 3529 C C . SER A 1 468 ? 8.973 25.278 -16.690 1.00 74.38 468 SER A C 1
ATOM 3531 O O . SER A 1 468 ? 8.313 25.605 -15.708 1.00 74.38 468 SER A O 1
ATOM 3533 N N . TYR A 1 469 ? 9.475 24.045 -16.812 1.00 79.69 469 TYR A N 1
ATOM 3534 C CA . TYR A 1 469 ? 9.351 22.992 -15.782 1.00 79.69 469 TYR A CA 1
ATOM 3535 C C . TYR A 1 469 ? 7.906 22.675 -15.334 1.00 79.69 469 TYR A C 1
ATOM 3537 O O . TYR A 1 469 ? 7.679 22.385 -14.158 1.00 79.69 469 TYR A O 1
ATOM 3545 N N . SER A 1 470 ? 6.921 22.768 -16.233 1.00 82.81 470 SER A N 1
ATOM 3546 C CA . SER A 1 470 ? 5.494 22.641 -15.895 1.00 82.81 470 SER A CA 1
ATOM 3547 C C . SER A 1 470 ? 4.855 21.351 -16.433 1.00 82.81 470 SER A C 1
ATOM 3549 O O . SER A 1 470 ? 5.207 20.870 -17.505 1.00 82.81 470 SER A O 1
ATOM 3551 N N . ILE A 1 471 ? 3.873 20.802 -15.717 1.00 86.56 471 ILE A N 1
ATOM 3552 C CA . ILE A 1 471 ? 3.050 19.653 -16.133 1.00 86.56 471 ILE A CA 1
ATOM 3553 C C . ILE A 1 471 ? 1.581 20.085 -16.109 1.00 86.56 471 ILE A C 1
ATOM 3555 O O . ILE A 1 471 ? 1.094 20.518 -15.068 1.00 86.56 471 ILE A O 1
ATOM 3559 N N . VAL A 1 472 ? 0.861 19.982 -17.227 1.00 85.12 472 VAL A N 1
ATOM 3560 C CA . VAL A 1 472 ? -0.526 20.470 -17.362 1.00 85.12 472 VAL A CA 1
ATOM 3561 C C . VAL A 1 472 ? -1.404 19.414 -18.028 1.00 85.12 472 VAL A C 1
ATOM 3563 O O . VAL A 1 472 ? -1.205 19.092 -19.188 1.00 85.12 472 VAL A O 1
ATOM 3566 N N . HIS A 1 473 ? -2.379 18.857 -17.312 1.00 85.88 473 HIS A N 1
ATOM 3567 C CA . HIS A 1 473 ? -3.253 17.787 -17.799 1.00 85.88 473 HIS A CA 1
ATOM 3568 C C . HIS A 1 473 ? -4.739 18.172 -17.709 1.00 85.88 473 HIS A C 1
ATOM 3570 O O . HIS A 1 473 ? -5.245 18.552 -16.651 1.00 85.88 473 HIS A O 1
ATOM 3576 N N . GLY A 1 474 ? -5.473 18.006 -18.809 1.00 81.56 474 GLY A N 1
ATOM 3577 C CA . GLY A 1 474 ? -6.917 18.227 -18.899 1.00 81.56 474 GLY A CA 1
ATOM 3578 C C . GLY A 1 474 ? -7.285 19.297 -19.926 1.00 81.56 474 GLY A C 1
ATOM 3579 O O . GLY A 1 474 ? -6.645 19.371 -20.968 1.00 81.56 474 GLY A O 1
ATOM 3580 N N . ASN A 1 475 ? -8.342 20.082 -19.688 1.00 81.88 475 ASN A N 1
ATOM 3581 C CA . ASN A 1 475 ? -8.981 20.880 -20.746 1.00 81.88 475 ASN A CA 1
ATOM 3582 C C . ASN A 1 475 ? -9.158 22.372 -20.414 1.00 81.88 475 ASN A C 1
ATOM 3584 O O . ASN A 1 475 ? -9.645 22.713 -19.340 1.00 81.88 475 ASN A O 1
ATOM 3588 N N . TYR A 1 476 ? -8.909 23.268 -21.371 1.00 85.00 476 TYR A N 1
ATOM 3589 C CA . TYR A 1 476 ? -9.134 24.719 -21.232 1.00 85.00 476 TYR A CA 1
ATOM 3590 C C . TYR A 1 476 ? -8.331 25.405 -20.107 1.00 85.00 476 TYR A C 1
ATOM 3592 O O . TYR A 1 476 ? -8.827 26.346 -19.490 1.00 85.00 476 TYR A O 1
ATOM 3600 N N . ASN A 1 477 ? -7.115 24.947 -19.793 1.00 89.12 477 ASN A N 1
ATOM 3601 C CA . ASN A 1 477 ? -6.277 25.601 -18.782 1.00 89.12 477 ASN A CA 1
ATOM 3602 C C . ASN A 1 477 ? -5.358 26.662 -19.417 1.00 89.12 477 ASN A C 1
ATOM 3604 O O . ASN A 1 477 ? -4.625 26.368 -20.361 1.00 89.12 477 ASN A O 1
ATOM 3608 N N . THR A 1 478 ? -5.353 27.883 -18.885 1.00 89.75 478 THR A N 1
ATOM 3609 C CA . THR A 1 478 ? -4.404 28.945 -19.252 1.00 89.75 478 THR A CA 1
ATOM 3610 C C . THR A 1 478 ? -3.346 29.094 -18.166 1.00 89.75 478 THR A C 1
ATOM 3612 O O . THR A 1 478 ? -3.673 29.057 -16.981 1.00 89.75 478 THR A O 1
ATOM 3615 N N . PHE A 1 479 ? -2.077 29.263 -18.533 1.00 88.56 479 PHE A N 1
ATOM 3616 C CA . PHE A 1 479 ? -1.006 29.432 -17.551 1.00 88.56 479 PHE A CA 1
ATOM 3617 C C . PHE A 1 479 ? 0.136 30.340 -18.021 1.00 88.56 479 PHE A C 1
ATOM 3619 O O . PHE A 1 479 ? 0.359 30.536 -19.218 1.00 88.56 479 PHE A O 1
ATOM 3626 N N . SER A 1 480 ? 0.861 30.916 -17.062 1.00 86.62 480 SER A N 1
ATOM 3627 C CA . SER A 1 480 ? 2.047 31.726 -17.332 1.00 86.62 480 SER A CA 1
ATOM 3628 C C . SER A 1 480 ? 3.020 31.758 -16.157 1.00 86.62 480 SER A C 1
ATOM 3630 O O . SER A 1 480 ? 2.614 32.127 -15.052 1.00 86.62 480 SER A O 1
ATOM 3632 N N . GLY A 1 481 ? 4.295 31.486 -16.428 1.00 82.25 481 GLY A N 1
ATOM 3633 C CA . GLY A 1 481 ? 5.313 31.232 -15.408 1.00 82.25 481 GLY A CA 1
ATOM 3634 C C . GLY A 1 481 ? 5.648 29.743 -15.282 1.00 82.25 481 GLY A C 1
ATOM 3635 O O . GLY A 1 481 ? 5.174 28.906 -16.059 1.00 82.25 481 GLY A O 1
ATOM 3636 N N . GLY A 1 482 ? 6.556 29.417 -14.364 1.00 85.19 482 GLY A N 1
ATOM 3637 C CA . GLY A 1 482 ? 7.218 28.115 -14.316 1.00 85.19 482 GLY A CA 1
ATOM 3638 C C . GLY A 1 482 ? 6.915 27.264 -13.086 1.00 85.19 482 GLY A C 1
ATOM 3639 O O . GLY A 1 482 ? 6.449 27.741 -12.053 1.00 85.19 482 GLY A O 1
ATOM 3640 N N . ARG A 1 483 ? 7.293 25.984 -13.166 1.00 89.69 483 ARG A N 1
ATOM 3641 C CA . ARG A 1 483 ? 7.240 24.983 -12.085 1.00 89.69 483 ARG A CA 1
ATOM 3642 C C . ARG A 1 483 ? 5.812 24.646 -11.644 1.00 89.69 483 ARG A C 1
ATOM 3644 O O . ARG A 1 483 ? 5.546 24.496 -10.453 1.00 89.69 483 ARG A O 1
ATOM 3651 N N . HIS A 1 484 ? 4.882 24.559 -12.594 1.00 91.19 484 HIS A N 1
ATOM 3652 C CA . HIS A 1 484 ? 3.482 24.237 -12.315 1.00 91.19 484 HIS A CA 1
ATOM 3653 C C . HIS A 1 484 ? 3.174 22.740 -12.381 1.00 91.19 484 HIS A C 1
ATOM 3655 O O . HIS A 1 484 ? 3.750 22.010 -13.180 1.00 91.19 484 HIS A O 1
ATOM 3661 N N . ILE A 1 485 ? 2.181 22.301 -11.610 1.00 93.00 485 ILE A N 1
ATOM 3662 C CA . ILE A 1 485 ? 1.488 21.023 -11.818 1.00 93.00 485 ILE A CA 1
ATOM 3663 C C . ILE A 1 485 ? -0.006 21.337 -11.862 1.00 93.00 485 ILE A C 1
ATOM 3665 O O . ILE A 1 485 ? -0.583 21.674 -10.838 1.00 93.00 485 ILE A O 1
ATOM 3669 N N . ILE A 1 486 ? -0.641 21.269 -13.028 1.00 91.88 486 ILE A N 1
ATOM 3670 C CA . ILE A 1 486 ? -2.052 21.624 -13.230 1.00 91.88 486 ILE A CA 1
ATOM 3671 C C . ILE A 1 486 ? -2.805 20.385 -13.709 1.00 91.88 486 ILE A C 1
ATOM 3673 O O . ILE A 1 486 ? -2.413 19.759 -14.686 1.00 91.88 486 ILE A O 1
ATOM 3677 N N . ALA A 1 487 ? -3.910 20.046 -13.053 1.00 92.50 487 ALA A N 1
ATOM 3678 C CA . ALA A 1 487 ? -4.797 18.952 -13.422 1.00 92.50 487 ALA A CA 1
ATOM 3679 C C . ALA A 1 487 ? -6.262 19.417 -13.402 1.00 92.50 487 ALA A C 1
ATOM 3681 O O . ALA A 1 487 ? -6.717 20.025 -12.434 1.00 92.50 487 ALA A O 1
ATOM 3682 N N . GLY A 1 488 ? -7.039 19.100 -14.437 1.00 88.06 488 GLY A N 1
ATOM 3683 C CA . GLY A 1 488 ? -8.478 19.386 -14.483 1.00 88.06 488 GLY A CA 1
ATOM 3684 C C . GLY A 1 488 ? -8.866 20.340 -15.608 1.00 88.06 488 GLY A C 1
ATOM 3685 O O . GLY A 1 488 ? -8.482 20.122 -16.757 1.00 88.06 488 GLY A O 1
ATOM 3686 N N . SER A 1 489 ? -9.722 21.334 -15.360 1.00 89.19 489 SER A N 1
ATOM 3687 C CA . SER A 1 489 ? -10.237 22.170 -16.453 1.00 89.19 489 SER A CA 1
ATOM 3688 C C . SER A 1 489 ? -10.550 23.620 -16.103 1.00 89.19 489 SER A C 1
ATOM 3690 O O . SER A 1 489 ? -10.933 23.920 -14.979 1.00 89.19 489 SER A O 1
ATOM 3692 N N . HIS A 1 490 ? -10.480 24.514 -17.091 1.00 90.19 490 HIS A N 1
ATOM 3693 C CA . HIS A 1 490 ? -10.792 25.946 -16.940 1.00 90.19 490 HIS A CA 1
ATOM 3694 C C . HIS A 1 490 ? -9.950 26.672 -15.867 1.00 90.19 490 HIS A C 1
ATOM 3696 O O . HIS A 1 490 ? -10.395 27.676 -15.312 1.00 90.19 490 HIS A O 1
ATOM 3702 N N . ASN A 1 491 ? -8.753 26.176 -15.534 1.00 91.94 491 ASN A N 1
ATOM 3703 C CA . ASN A 1 491 ? -7.879 26.839 -14.564 1.00 91.94 491 ASN A CA 1
ATOM 3704 C C . ASN A 1 491 ? -7.031 27.920 -15.252 1.00 91.94 491 ASN A C 1
ATOM 3706 O O . ASN A 1 491 ? -6.469 27.668 -16.312 1.00 91.94 491 ASN A O 1
ATOM 3710 N N . ASN A 1 492 ? -6.913 29.096 -14.638 1.00 92.75 492 ASN A N 1
ATOM 3711 C CA . ASN A 1 492 ? -6.101 30.218 -15.098 1.00 92.75 492 ASN A CA 1
ATOM 3712 C C . ASN A 1 492 ? -4.991 30.505 -14.076 1.00 92.75 492 ASN A C 1
ATOM 3714 O O . ASN A 1 492 ? -5.281 31.016 -12.997 1.00 92.75 492 ASN A O 1
ATOM 3718 N N . VAL A 1 493 ? -3.742 30.151 -14.379 1.00 91.81 493 VAL A N 1
ATOM 3719 C CA . VAL A 1 493 ? -2.648 30.068 -13.397 1.00 91.81 493 VAL A CA 1
ATOM 3720 C C . VAL A 1 493 ? -1.476 30.962 -13.794 1.00 91.81 493 VAL A C 1
ATOM 3722 O O . VAL A 1 493 ? -0.705 30.618 -14.681 1.00 91.81 493 VAL A O 1
ATOM 3725 N N . SER A 1 494 ? -1.303 32.089 -13.110 1.00 87.75 494 SER A N 1
ATOM 3726 C CA . SER A 1 494 ? -0.120 32.942 -13.225 1.00 87.75 494 SER A CA 1
ATOM 3727 C C . SER A 1 494 ? 0.692 32.982 -11.927 1.00 87.75 494 SER A C 1
ATOM 3729 O O . SER A 1 494 ? 0.148 32.821 -10.832 1.00 87.75 494 SER A O 1
ATOM 3731 N N . GLY A 1 495 ? 2.007 33.170 -12.066 1.00 85.06 495 GLY A N 1
ATOM 3732 C CA . GLY A 1 495 ? 2.990 33.087 -10.978 1.00 85.06 495 GLY A CA 1
ATOM 3733 C C . GLY A 1 495 ? 3.935 31.903 -11.187 1.00 85.06 495 GLY A C 1
ATOM 3734 O O . GLY A 1 495 ? 3.979 31.346 -12.274 1.00 85.06 495 GLY A O 1
ATOM 3735 N N . ASP A 1 496 ? 4.646 31.480 -10.148 1.00 88.19 496 ASP A N 1
ATOM 3736 C CA . ASP A 1 496 ? 5.618 30.377 -10.193 1.00 88.19 496 ASP A CA 1
ATOM 3737 C C . ASP A 1 496 ? 5.320 29.303 -9.130 1.00 88.19 496 ASP A C 1
ATOM 3739 O O . ASP A 1 496 ? 4.961 29.616 -8.000 1.00 88.19 496 ASP A O 1
ATOM 3743 N N . GLY A 1 497 ? 5.533 28.017 -9.424 1.00 90.12 497 GLY A N 1
ATOM 3744 C CA . GLY A 1 497 ? 5.556 26.942 -8.413 1.00 90.12 497 GLY A CA 1
ATOM 3745 C C . GLY A 1 497 ? 4.197 26.362 -7.991 1.00 90.12 497 GLY A C 1
ATOM 3746 O O . GLY A 1 497 ? 4.122 25.638 -7.000 1.00 90.12 497 GLY A O 1
ATOM 3747 N N . ASN A 1 498 ? 3.107 26.711 -8.679 1.00 91.62 498 ASN A N 1
ATOM 3748 C CA . ASN A 1 498 ? 1.742 26.331 -8.282 1.00 91.62 498 ASN A CA 1
ATOM 3749 C C . ASN A 1 498 ? 1.349 24.879 -8.632 1.00 91.62 498 ASN A C 1
ATOM 3751 O O . ASN A 1 498 ? 1.463 24.461 -9.782 1.00 91.62 498 ASN A O 1
ATOM 3755 N N . THR A 1 499 ? 0.778 24.150 -7.668 1.00 95.12 499 THR A N 1
ATOM 3756 C CA . THR A 1 499 ? 0.088 22.860 -7.861 1.00 95.12 499 THR A CA 1
ATOM 3757 C C . THR A 1 499 ? -1.429 23.061 -7.810 1.00 95.12 499 THR A C 1
ATOM 3759 O O . THR A 1 499 ? -1.947 23.643 -6.860 1.00 95.12 499 THR A O 1
ATOM 3762 N N . VAL A 1 500 ? -2.165 22.591 -8.814 1.00 92.12 500 VAL A N 1
ATOM 3763 C CA . VAL A 1 500 ? -3.574 22.929 -9.054 1.00 92.12 500 VAL A CA 1
ATOM 3764 C C . VAL A 1 500 ? -4.339 21.691 -9.509 1.00 92.12 500 VAL A C 1
ATOM 3766 O O . VAL A 1 500 ? -3.938 21.035 -10.462 1.00 92.12 500 VAL A O 1
ATOM 3769 N N . ALA A 1 501 ? -5.461 21.383 -8.864 1.00 92.75 501 ALA A N 1
ATOM 3770 C CA . ALA A 1 501 ? -6.340 20.273 -9.209 1.00 92.75 501 ALA A CA 1
ATOM 3771 C C . ALA A 1 501 ? -7.815 20.712 -9.184 1.00 92.75 501 ALA A C 1
ATOM 3773 O O . ALA A 1 501 ? -8.316 21.164 -8.154 1.00 92.75 501 ALA A O 1
ATOM 3774 N N . GLY A 1 502 ? -8.534 20.541 -10.296 1.00 85.88 502 GLY A N 1
ATOM 3775 C CA . GLY A 1 502 ? -9.988 20.721 -10.371 1.00 85.88 502 GLY A CA 1
ATOM 3776 C C . GLY A 1 502 ? -10.457 21.720 -11.432 1.00 85.88 502 GLY A C 1
ATOM 3777 O O . GLY A 1 502 ? -9.918 21.739 -12.537 1.00 85.88 502 GLY A O 1
ATOM 3778 N N . TYR A 1 503 ? -11.517 22.482 -11.138 1.00 87.06 503 TYR A N 1
ATOM 3779 C CA . TYR A 1 503 ? -12.307 23.204 -12.148 1.00 87.06 503 TYR A CA 1
ATOM 3780 C C . TYR A 1 503 ? -12.397 24.720 -11.909 1.00 87.06 503 TYR A C 1
ATOM 3782 O O . TYR A 1 503 ? -12.897 25.151 -10.874 1.00 87.06 503 TYR A O 1
ATOM 3790 N N . GLY A 1 504 ? -12.034 25.546 -12.891 1.00 85.06 504 GLY A N 1
ATOM 3791 C CA . GLY A 1 504 ? -12.372 26.977 -12.886 1.00 85.06 504 GLY A CA 1
ATOM 3792 C C . GLY A 1 504 ? -11.544 27.853 -11.935 1.00 85.06 504 GLY A C 1
ATOM 3793 O O . GLY A 1 504 ? -12.006 28.928 -11.557 1.00 85.06 504 GLY A O 1
ATOM 3794 N N . ASN A 1 505 ? -10.373 27.403 -11.473 1.00 87.81 505 ASN A N 1
ATOM 3795 C CA . ASN A 1 505 ? -9.584 28.138 -10.479 1.00 87.81 505 ASN A CA 1
ATOM 3796 C C . ASN A 1 505 ? -8.709 29.222 -11.137 1.00 87.81 505 ASN A C 1
ATOM 3798 O O . ASN A 1 505 ? -7.990 28.937 -12.086 1.00 87.81 505 ASN A O 1
ATOM 3802 N N . THR A 1 506 ? -8.726 30.446 -10.610 1.00 90.19 506 THR A N 1
ATOM 3803 C CA . THR A 1 506 ? -7.838 31.559 -10.982 1.00 90.19 506 THR A CA 1
ATOM 3804 C C . THR A 1 506 ? -6.761 31.755 -9.914 1.00 90.19 506 THR A C 1
ATOM 3806 O O . THR A 1 506 ? -7.070 31.949 -8.740 1.00 90.19 506 THR A O 1
ATOM 3809 N N . ILE A 1 507 ? -5.490 31.716 -10.298 1.00 88.31 507 ILE A N 1
ATOM 3810 C CA . ILE A 1 507 ? -4.334 31.837 -9.402 1.00 88.31 507 ILE A CA 1
ATOM 3811 C C . ILE A 1 507 ? -3.406 32.909 -9.970 1.00 88.31 507 ILE A C 1
ATOM 3813 O O . ILE A 1 507 ? -3.173 32.923 -11.174 1.00 88.31 507 ILE A O 1
ATOM 3817 N N . THR A 1 508 ? -2.914 33.816 -9.123 1.00 88.31 508 THR A N 1
ATOM 3818 C CA . THR A 1 508 ? -2.039 34.939 -9.519 1.00 88.31 508 THR A CA 1
ATOM 3819 C C . THR A 1 508 ? -0.861 35.158 -8.563 1.00 88.31 508 THR A C 1
ATOM 3821 O O . THR A 1 508 ? -0.328 36.265 -8.483 1.00 88.31 508 THR A O 1
ATOM 3824 N N . GLY A 1 509 ? -0.520 34.152 -7.761 1.00 81.00 509 GLY A N 1
ATOM 3825 C CA . GLY A 1 509 ? 0.583 34.187 -6.802 1.00 81.00 509 GLY A CA 1
ATOM 3826 C C . GLY A 1 509 ? 1.343 32.865 -6.797 1.00 81.00 509 GLY A C 1
ATOM 3827 O O . GLY A 1 509 ? 0.961 31.926 -7.494 1.00 81.00 509 GLY A O 1
ATOM 3828 N N . ASP A 1 510 ? 2.407 32.784 -6.003 1.00 84.88 510 ASP A N 1
ATOM 3829 C CA . ASP A 1 510 ? 3.436 31.750 -6.162 1.00 84.88 510 ASP A CA 1
ATOM 3830 C C . ASP A 1 510 ? 3.333 30.600 -5.145 1.00 84.88 510 ASP A C 1
ATOM 3832 O O . ASP A 1 510 ? 2.931 30.782 -3.997 1.00 84.88 510 ASP A O 1
ATOM 3836 N N . SER A 1 511 ? 3.812 29.414 -5.521 1.00 87.12 511 SER A N 1
ATOM 3837 C CA . SER A 1 511 ? 4.021 28.251 -4.640 1.00 87.12 511 SER A CA 1
ATOM 3838 C C . SER A 1 511 ? 2.761 27.757 -3.908 1.00 87.12 511 SER A C 1
ATOM 3840 O O . SER A 1 511 ? 2.847 27.239 -2.795 1.00 87.12 511 SER A O 1
ATOM 3842 N N . ASN A 1 512 ? 1.580 27.936 -4.503 1.00 85.81 512 ASN A N 1
ATOM 3843 C CA . ASN A 1 512 ? 0.303 27.524 -3.920 1.00 85.81 512 ASN A CA 1
ATOM 3844 C C . ASN A 1 512 ? -0.043 26.062 -4.239 1.00 85.81 512 ASN A C 1
ATOM 3846 O O . ASN A 1 512 ? 0.365 25.521 -5.264 1.00 85.81 512 ASN A O 1
ATOM 3850 N N . VAL A 1 513 ? -0.871 25.446 -3.394 1.00 90.62 513 VAL A N 1
ATOM 3851 C CA . VAL A 1 513 ? -1.508 24.145 -3.635 1.00 90.62 513 VAL A CA 1
ATOM 3852 C C . VAL A 1 513 ? -3.022 24.340 -3.590 1.00 90.62 513 VAL A C 1
ATOM 3854 O O . VAL A 1 513 ? -3.574 24.680 -2.546 1.00 90.62 513 VAL A O 1
ATOM 3857 N N . VAL A 1 514 ? -3.711 24.151 -4.714 1.00 87.19 514 VAL A N 1
ATOM 3858 C CA . VAL A 1 514 ? -5.141 24.462 -4.867 1.00 87.19 514 VAL A CA 1
ATOM 3859 C C . VAL A 1 514 ? -5.894 23.233 -5.369 1.00 87.19 514 VAL A C 1
ATOM 3861 O O . VAL A 1 514 ? -5.659 22.791 -6.485 1.00 87.19 514 VAL A O 1
ATOM 3864 N N . ALA A 1 515 ? -6.811 22.683 -4.573 1.00 87.69 515 ALA A N 1
ATOM 3865 C CA . ALA A 1 515 ? -7.568 21.473 -4.906 1.00 87.69 515 ALA A CA 1
ATOM 3866 C C . ALA A 1 515 ? -9.080 21.697 -4.740 1.00 87.69 515 ALA A C 1
ATOM 3868 O O . ALA A 1 515 ? -9.612 21.639 -3.629 1.00 87.69 515 ALA A O 1
ATOM 3869 N N . GLY A 1 516 ? -9.794 21.976 -5.830 1.00 79.94 516 GLY A N 1
ATOM 3870 C CA . GLY A 1 516 ? -11.199 22.360 -5.728 1.00 79.94 516 GLY A CA 1
ATOM 3871 C C . GLY A 1 516 ? -11.786 23.017 -6.967 1.00 79.94 516 GLY A C 1
ATOM 3872 O O . GLY A 1 516 ? -11.414 22.709 -8.103 1.00 79.94 516 GLY A O 1
ATOM 3873 N N . SER A 1 517 ? -12.767 23.894 -6.765 1.00 81.06 517 SER A N 1
ATOM 3874 C CA . SER A 1 517 ? -13.438 24.577 -7.871 1.00 81.06 517 SER A CA 1
ATOM 3875 C C . SER A 1 517 ? -13.733 26.055 -7.633 1.00 81.06 517 SER A C 1
ATOM 3877 O O . SER A 1 517 ? -14.172 26.468 -6.558 1.00 81.06 517 SER A O 1
ATOM 3879 N N . ASN A 1 518 ? -13.587 26.836 -8.702 1.00 79.19 518 ASN A N 1
ATOM 3880 C CA . ASN A 1 518 ? -13.863 28.269 -8.771 1.00 79.19 518 ASN A CA 1
ATOM 3881 C C . ASN A 1 518 ? -13.039 29.127 -7.790 1.00 79.19 518 ASN A C 1
ATOM 3883 O O . ASN A 1 518 ? -13.504 30.192 -7.408 1.00 79.19 518 ASN A O 1
ATOM 3887 N N . HIS A 1 519 ? -11.858 28.693 -7.339 1.00 79.69 519 HIS A N 1
ATOM 3888 C CA . HIS A 1 519 ? -11.045 29.459 -6.385 1.00 79.69 519 HIS A CA 1
ATOM 3889 C C . HIS A 1 519 ? -10.326 30.652 -7.019 1.00 79.69 519 HIS A C 1
ATOM 3891 O O . HIS A 1 519 ? -9.808 30.522 -8.118 1.00 79.69 519 HIS A O 1
ATOM 3897 N N . THR A 1 520 ? -10.211 31.772 -6.295 1.00 82.50 520 THR A N 1
ATOM 3898 C CA . THR A 1 520 ? -9.397 32.941 -6.694 1.00 82.50 520 THR A CA 1
ATOM 3899 C C . THR A 1 520 ? -8.264 33.159 -5.689 1.00 82.50 520 THR A C 1
ATOM 3901 O O . THR A 1 520 ? -8.528 33.651 -4.593 1.00 82.50 520 THR A O 1
ATOM 3904 N N . VAL A 1 521 ? -7.021 32.789 -6.021 1.00 77.56 521 VAL A N 1
ATOM 3905 C CA . VAL A 1 521 ? -5.869 32.767 -5.092 1.00 77.56 521 VAL A CA 1
ATOM 3906 C C . VAL A 1 521 ? -4.772 33.737 -5.543 1.00 77.56 521 VAL A C 1
ATOM 3908 O O . VAL A 1 521 ? -4.104 33.503 -6.543 1.00 77.56 521 VAL A O 1
ATOM 3911 N N . GLY A 1 522 ? -4.557 34.813 -4.781 1.00 76.69 522 GLY A N 1
ATOM 3912 C CA . GLY A 1 522 ? -3.491 35.800 -5.031 1.00 76.69 522 GLY A CA 1
ATOM 3913 C C . GLY A 1 522 ? -2.363 35.804 -3.991 1.00 76.69 522 GLY A C 1
ATOM 3914 O O . GLY A 1 522 ? -1.556 36.727 -3.969 1.00 76.69 522 GLY A O 1
ATOM 3915 N N . SER A 1 523 ? -2.347 34.833 -3.076 1.00 70.31 523 SER A N 1
ATOM 3916 C CA . SER A 1 523 ? -1.336 34.688 -2.022 1.00 70.31 523 SER A CA 1
ATOM 3917 C C . SER A 1 523 ? -0.111 33.893 -2.491 1.00 70.31 523 SER A C 1
ATOM 3919 O O . SER A 1 523 ? -0.117 33.290 -3.562 1.00 70.31 523 SER A O 1
ATOM 3921 N N . VAL A 1 524 ? 0.943 33.895 -1.670 1.00 75.94 524 VAL A N 1
ATOM 3922 C CA . VAL A 1 524 ? 2.134 33.052 -1.850 1.00 75.94 524 VAL A CA 1
ATOM 3923 C C . VAL A 1 524 ? 2.126 31.938 -0.801 1.00 75.94 524 VAL A C 1
ATOM 3925 O O . VAL A 1 524 ? 1.937 32.218 0.385 1.00 75.94 524 VAL A O 1
ATOM 3928 N N . GLY A 1 525 ? 2.355 30.692 -1.218 1.00 74.12 525 GLY A N 1
ATOM 3929 C CA . GLY A 1 525 ? 2.527 29.546 -0.318 1.00 74.12 525 GLY A CA 1
ATOM 3930 C C . GLY A 1 525 ? 1.250 29.049 0.369 1.00 74.12 525 GLY A C 1
ATOM 3931 O O . GLY A 1 525 ? 1.333 28.544 1.489 1.00 74.12 525 GLY A O 1
ATOM 3932 N N . ALA A 1 526 ? 0.071 29.229 -0.236 1.00 74.81 526 ALA A N 1
ATOM 3933 C CA . ALA A 1 526 ? -1.205 28.847 0.370 1.00 74.81 526 ALA A CA 1
ATOM 3934 C C . ALA A 1 526 ? -1.686 27.444 -0.041 1.00 74.81 526 ALA A C 1
ATOM 3936 O O . ALA A 1 526 ? -1.632 27.081 -1.215 1.00 74.81 526 ALA A O 1
ATOM 3937 N N . LEU A 1 527 ? -2.249 26.695 0.913 1.00 81.25 527 LEU A N 1
ATOM 3938 C CA . LEU A 1 527 ? -3.041 25.486 0.665 1.00 81.25 527 LEU A CA 1
ATOM 3939 C C . LEU A 1 527 ? -4.539 25.837 0.674 1.00 81.25 527 LEU A C 1
ATOM 3941 O O . LEU A 1 527 ? -5.077 26.279 1.691 1.00 81.25 527 LEU A O 1
ATOM 3945 N N . VAL A 1 528 ? -5.223 25.627 -0.450 1.00 78.38 528 VAL A N 1
ATOM 3946 C CA . VAL A 1 528 ? -6.634 25.987 -0.657 1.00 78.38 528 VAL A CA 1
ATOM 394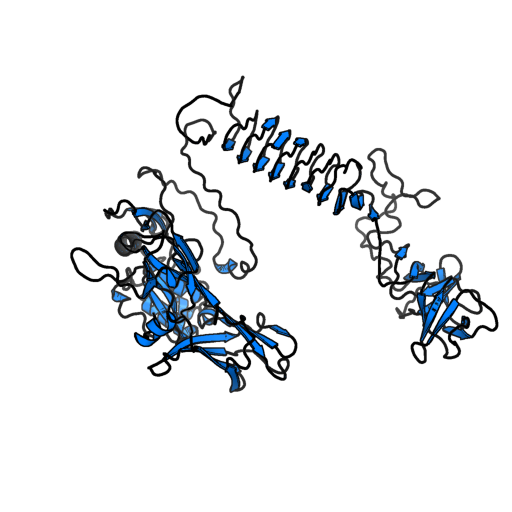7 C C . VAL A 1 528 ? -7.414 24.772 -1.150 1.00 78.38 528 VAL A C 1
ATOM 3949 O O . VAL A 1 528 ? -6.990 24.122 -2.103 1.00 78.38 528 VAL A O 1
ATOM 3952 N N . CYS A 1 529 ? -8.568 24.464 -0.551 1.00 77.81 529 CYS A N 1
ATOM 3953 C CA . CYS A 1 529 ? -9.427 23.399 -1.078 1.00 77.81 529 CYS A CA 1
ATOM 3954 C C . CYS A 1 529 ? -10.936 23.580 -0.844 1.00 77.81 529 CYS A C 1
ATOM 3956 O O . CYS A 1 529 ? -11.373 24.255 0.094 1.00 77.81 529 CYS A O 1
ATOM 3958 N N . GLY A 1 530 ? -11.730 22.931 -1.703 1.00 69.56 530 GLY A N 1
ATOM 3959 C CA . GLY A 1 530 ? -13.195 22.901 -1.654 1.00 69.56 530 GLY A CA 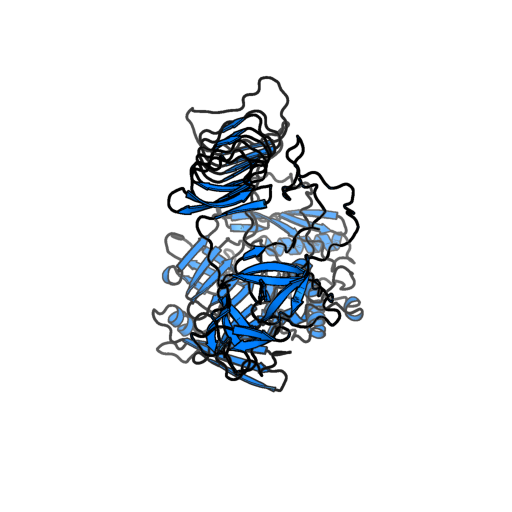1
ATOM 3960 C C . GLY A 1 530 ? -13.846 23.519 -2.895 1.00 69.56 530 GLY A C 1
ATOM 3961 O O . GLY A 1 530 ? -13.565 23.117 -4.020 1.00 69.56 530 GLY A O 1
ATOM 3962 N N . CYS A 1 531 ? -14.764 24.468 -2.707 1.00 65.62 531 CYS A N 1
ATOM 3963 C CA . CYS A 1 531 ? -15.377 25.224 -3.803 1.00 65.62 531 CYS A CA 1
ATOM 3964 C C . CYS A 1 531 ? -15.779 26.620 -3.304 1.00 65.62 531 CYS A C 1
ATOM 3966 O O . CYS A 1 531 ? -16.510 26.702 -2.318 1.00 65.62 531 CYS A O 1
ATOM 3968 N N . GLY A 1 532 ? -15.322 27.709 -3.938 1.00 58.72 532 GLY A N 1
ATOM 3969 C CA . GLY A 1 532 ? -15.608 29.073 -3.455 1.00 58.72 532 GLY A CA 1
ATOM 3970 C C . GLY A 1 532 ? -14.784 30.190 -4.101 1.00 58.72 532 GLY A C 1
ATOM 3971 O O . GLY A 1 532 ? -13.585 30.020 -4.294 1.00 58.72 532 GLY A O 1
ATOM 3972 N N . VAL A 1 533 ? -15.440 31.324 -4.391 1.00 53.53 533 VAL A N 1
ATOM 3973 C CA . VAL A 1 533 ? -15.030 32.309 -5.421 1.00 53.53 533 VAL A CA 1
ATOM 3974 C C . VAL A 1 533 ? -13.937 33.313 -5.023 1.00 53.53 533 VAL A C 1
ATOM 3976 O O . VAL A 1 533 ? -13.384 33.975 -5.895 1.00 53.53 533 VAL A O 1
ATOM 3979 N N . ASP A 1 534 ? -13.589 33.425 -3.738 1.00 55.09 534 ASP A N 1
ATOM 3980 C CA . ASP A 1 534 ? -12.708 34.492 -3.234 1.00 55.09 534 ASP A CA 1
ATOM 3981 C C . ASP A 1 534 ? -11.762 34.016 -2.116 1.00 55.09 534 ASP A C 1
ATOM 3983 O O . ASP A 1 534 ? -12.115 34.015 -0.936 1.00 55.09 534 ASP A O 1
ATOM 3987 N N . ALA A 1 535 ? -10.512 33.695 -2.473 1.00 51.25 535 ALA A N 1
ATOM 3988 C CA . ALA A 1 535 ? -9.384 33.617 -1.537 1.00 51.25 535 ALA A CA 1
ATOM 3989 C C . ALA A 1 535 ? -8.467 34.856 -1.660 1.00 51.25 535 ALA A C 1
ATOM 3991 O O . ALA A 1 535 ? -7.277 34.806 -1.361 1.00 51.25 535 ALA A O 1
ATOM 3992 N N . THR A 1 536 ? -9.033 36.009 -2.033 1.00 49.09 536 THR A N 1
ATOM 3993 C CA . THR A 1 536 ? -8.361 37.317 -2.182 1.00 49.09 536 THR A CA 1
ATOM 3994 C C . THR A 1 536 ? -7.836 37.923 -0.866 1.00 49.09 536 THR A C 1
ATOM 3996 O O . THR A 1 536 ? -7.309 39.037 -0.844 1.00 49.09 536 THR A O 1
ATOM 3999 N N . ARG A 1 537 ? -7.898 37.192 0.258 1.00 51.53 537 ARG A N 1
ATOM 4000 C CA . ARG A 1 537 ? -7.235 37.575 1.515 1.00 51.53 537 ARG A CA 1
ATOM 4001 C C . ARG A 1 537 ? -5.738 37.265 1.420 1.00 51.53 537 ARG A C 1
ATOM 4003 O O . ARG A 1 537 ? -5.306 36.188 1.821 1.00 51.53 537 ARG A O 1
ATOM 4010 N N . ALA A 1 538 ? -4.965 38.254 0.968 1.00 37.69 538 ALA A N 1
ATOM 4011 C CA . ALA A 1 538 ? -3.517 38.240 0.690 1.00 37.69 538 ALA A CA 1
ATOM 4012 C C . ALA A 1 538 ? -2.555 37.877 1.859 1.00 37.69 538 ALA A C 1
ATOM 4014 O O . ALA A 1 538 ? -1.378 38.220 1.824 1.00 37.69 538 ALA A O 1
ATOM 4015 N N . ALA A 1 539 ? -3.034 37.201 2.906 1.00 46.44 539 ALA A N 1
ATOM 4016 C CA . ALA A 1 539 ? -2.245 36.703 4.035 1.00 46.44 539 ALA A CA 1
ATOM 4017 C C . ALA A 1 539 ? -2.717 35.323 4.553 1.00 46.44 539 ALA A C 1
ATOM 4019 O O . ALA A 1 539 ? -2.271 34.885 5.613 1.00 46.44 539 ALA A O 1
ATOM 4020 N N . ALA A 1 540 ? -3.649 34.644 3.871 1.00 52.12 540 ALA A N 1
ATOM 4021 C CA . ALA A 1 540 ? -4.102 33.308 4.260 1.00 52.12 540 ALA A CA 1
ATOM 4022 C C . ALA A 1 540 ? -3.152 32.221 3.721 1.00 52.12 540 ALA A C 1
ATOM 4024 O O . ALA A 1 540 ? -2.912 32.157 2.520 1.00 52.12 540 ALA A O 1
ATOM 4025 N N . SER A 1 541 ? -2.638 31.362 4.605 1.00 56.25 541 SER A N 1
ATOM 4026 C CA . SER A 1 541 ? -1.762 30.230 4.255 1.00 56.25 541 SER A CA 1
ATOM 4027 C C . SER A 1 541 ? -2.521 28.905 4.154 1.00 56.25 541 SER A C 1
ATOM 4029 O O . SER A 1 541 ? -2.071 27.997 3.468 1.00 56.25 541 SER A O 1
ATOM 4031 N N . TYR A 1 542 ? -3.681 28.789 4.806 1.00 58.53 542 TYR A N 1
ATOM 4032 C CA . TYR A 1 542 ? -4.562 27.622 4.704 1.00 58.53 542 TYR A CA 1
ATOM 4033 C C . TYR A 1 542 ? -6.014 28.089 4.599 1.00 58.53 542 TYR A C 1
ATOM 4035 O O . TYR A 1 542 ? -6.449 28.879 5.437 1.00 58.53 542 TYR A O 1
ATOM 4043 N N . VAL A 1 543 ? -6.771 27.620 3.602 1.00 64.69 543 VAL A N 1
ATOM 4044 C CA . VAL A 1 543 ? -8.188 27.982 3.403 1.00 64.69 543 VAL A CA 1
ATOM 4045 C C . VAL A 1 543 ? -9.018 26.754 3.023 1.00 64.69 543 VAL A C 1
ATOM 4047 O O . VAL A 1 543 ? -8.760 26.099 2.015 1.00 64.69 543 VAL A O 1
ATOM 4050 N N . PHE A 1 544 ? -10.057 26.484 3.811 1.00 63.53 544 PHE A N 1
ATOM 4051 C CA . PHE A 1 544 ? -10.979 25.364 3.636 1.00 63.53 544 PHE A CA 1
ATOM 4052 C C . PHE A 1 544 ? -12.409 25.881 3.423 1.00 63.53 544 PHE A C 1
ATOM 4054 O O . PHE A 1 544 ? -12.945 26.614 4.262 1.00 63.53 544 PHE A O 1
ATOM 4061 N N . TYR A 1 545 ? -13.037 25.473 2.320 1.00 62.31 545 TYR A N 1
ATOM 4062 C CA . TYR A 1 545 ? -14.430 25.789 1.982 1.00 62.31 545 TYR A CA 1
ATOM 4063 C C . TYR A 1 545 ? -15.330 24.562 2.178 1.00 62.31 545 TYR A C 1
ATOM 4065 O O . TYR A 1 545 ? -15.015 23.486 1.668 1.00 62.31 545 TYR A O 1
ATOM 4073 N N . ALA A 1 546 ? -16.481 24.720 2.836 1.00 52.19 546 ALA A N 1
ATOM 4074 C CA . ALA A 1 546 ? -17.498 23.673 2.951 1.00 52.19 546 ALA A CA 1
ATOM 4075 C C . ALA A 1 546 ? -18.911 24.229 2.702 1.00 52.19 546 ALA A C 1
ATOM 4077 O O . ALA A 1 546 ? -19.404 25.074 3.447 1.00 52.19 546 ALA A O 1
ATOM 4078 N N . GLY A 1 547 ? -19.575 23.702 1.664 1.00 48.59 547 GLY A N 1
ATOM 4079 C CA . GLY A 1 547 ? -20.917 24.115 1.237 1.00 48.59 547 GLY A CA 1
ATOM 4080 C C . GLY A 1 547 ? -20.963 25.492 0.554 1.00 48.59 547 GLY A C 1
ATOM 4081 O O . GLY A 1 547 ? -20.189 26.383 0.888 1.00 48.59 547 GLY A O 1
ATOM 4082 N N . ASN A 1 548 ? -21.867 25.642 -0.426 1.00 47.81 548 ASN A N 1
ATOM 4083 C CA . ASN A 1 548 ? -22.249 26.882 -1.133 1.00 47.81 548 ASN A CA 1
ATOM 4084 C C . ASN A 1 548 ? -21.256 28.070 -1.070 1.00 47.81 548 ASN A C 1
ATOM 4086 O O . ASN A 1 548 ? -21.628 29.184 -0.710 1.00 47.81 548 ASN A O 1
ATOM 4090 N N . TYR A 1 549 ? -20.018 27.846 -1.520 1.00 53.44 549 TYR A N 1
ATOM 4091 C CA . TYR A 1 549 ? -19.031 28.882 -1.842 1.00 53.44 549 TYR A CA 1
ATOM 4092 C C . TYR A 1 549 ? -18.486 29.736 -0.673 1.00 53.44 549 TYR A C 1
ATOM 4094 O O . TYR A 1 549 ? -17.854 30.759 -0.931 1.00 53.44 549 TYR A O 1
ATOM 4102 N N . SER A 1 550 ? -18.655 29.329 0.596 1.00 60.34 550 SER A N 1
ATOM 4103 C CA . SER A 1 550 ? -18.168 30.087 1.771 1.00 60.34 550 SER A CA 1
ATOM 4104 C C . SER A 1 550 ? -16.933 29.482 2.455 1.00 60.34 550 SER A C 1
ATOM 4106 O O . SER A 1 550 ? -16.860 28.265 2.633 1.00 60.34 550 SER A O 1
ATOM 4108 N N . ILE A 1 551 ? -15.990 30.330 2.896 1.00 67.00 551 ILE A N 1
ATOM 4109 C CA . ILE A 1 551 ? -14.850 29.920 3.738 1.00 67.00 551 ILE A CA 1
ATOM 4110 C C . ILE A 1 551 ? -15.383 29.416 5.082 1.00 67.00 551 ILE A C 1
ATOM 4112 O O . ILE A 1 551 ? -16.052 30.161 5.798 1.00 67.00 551 ILE A O 1
ATOM 4116 N N . SER A 1 552 ? -15.045 28.181 5.447 1.00 71.75 552 SER A N 1
ATOM 4117 C CA . SER A 1 552 ? -15.439 27.571 6.723 1.00 71.75 552 SER A CA 1
ATOM 4118 C C . SER A 1 552 ? -14.331 27.666 7.770 1.00 71.75 552 SER A C 1
ATOM 4120 O O . SER A 1 552 ? -14.614 27.933 8.937 1.00 71.75 552 SER A O 1
ATOM 4122 N N . VAL A 1 553 ? -13.070 27.497 7.353 1.00 76.56 553 VAL A N 1
ATOM 4123 C CA . VAL A 1 553 ? -11.878 27.709 8.191 1.00 76.56 553 VAL A CA 1
ATOM 4124 C C . VAL A 1 553 ? -10.771 28.354 7.355 1.00 76.56 553 VAL A C 1
ATOM 4126 O O . VAL A 1 553 ? -10.529 27.942 6.223 1.00 76.56 553 VAL A O 1
ATOM 4129 N N . ALA A 1 554 ? -10.071 29.341 7.914 1.00 74.62 554 ALA A N 1
ATOM 4130 C CA . ALA A 1 554 ? -8.861 29.911 7.330 1.00 74.62 554 ALA A CA 1
ATOM 4131 C C . ALA A 1 554 ? -7.794 30.184 8.397 1.00 74.62 554 ALA A C 1
ATOM 4133 O O . ALA A 1 554 ? -8.112 30.654 9.489 1.00 74.62 554 ALA A O 1
ATOM 4134 N N . MET A 1 555 ? -6.527 29.941 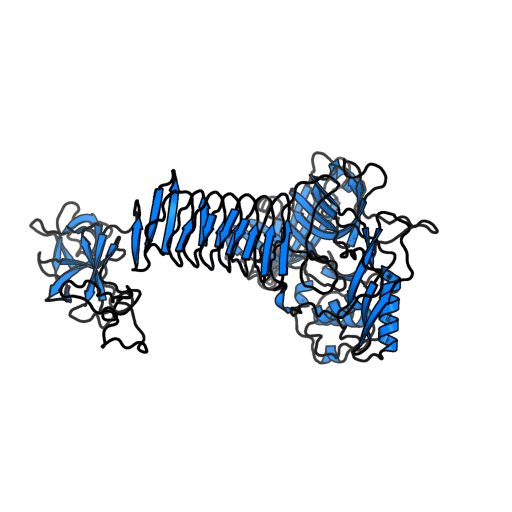8.064 1.00 76.69 555 MET A N 1
ATOM 4135 C CA . MET A 1 555 ? -5.369 30.271 8.899 1.00 76.69 555 MET A CA 1
ATOM 4136 C C . MET A 1 555 ? -4.429 31.206 8.139 1.00 76.69 555 MET A C 1
ATOM 4138 O O . MET A 1 555 ? -4.188 31.005 6.946 1.00 76.69 555 MET A O 1
ATOM 4142 N N . THR A 1 556 ? -3.899 32.231 8.804 1.00 70.69 556 THR A N 1
ATOM 4143 C CA . THR A 1 556 ? -2.979 33.203 8.188 1.00 70.69 556 THR A CA 1
ATOM 4144 C C . THR A 1 556 ? -1.515 32.905 8.475 1.00 70.69 556 THR A C 1
ATOM 4146 O O . THR A 1 556 ? -1.185 32.244 9.459 1.00 70.69 556 THR A O 1
ATOM 4149 N N . SER A 1 557 ? -0.628 33.463 7.650 1.00 61.00 557 SER A N 1
ATOM 4150 C CA . SER A 1 557 ? 0.829 33.426 7.848 1.00 61.00 557 SER A CA 1
ATOM 4151 C C . SER A 1 557 ? 1.268 33.992 9.206 1.00 61.00 557 SER A C 1
ATOM 4153 O O . SER A 1 557 ? 2.265 33.548 9.770 1.00 61.00 557 SER A O 1
ATOM 4155 N N . ASN A 1 558 ? 0.482 34.916 9.768 1.00 64.81 558 ASN A N 1
ATOM 4156 C CA . ASN A 1 558 ? 0.694 35.514 11.089 1.00 64.81 558 ASN A CA 1
ATOM 4157 C C . ASN A 1 558 ? 0.003 34.733 12.231 1.00 64.81 558 ASN A C 1
ATOM 4159 O O . ASN A 1 558 ? -0.116 35.245 13.341 1.00 64.81 558 ASN A O 1
ATOM 4163 N N . GLY A 1 559 ? -0.475 33.508 11.976 1.00 71.56 559 GLY A N 1
ATOM 4164 C CA . GLY A 1 559 ? -1.006 32.593 12.993 1.00 71.56 559 GLY A CA 1
ATOM 4165 C C . GLY A 1 559 ? -2.453 32.841 13.437 1.00 71.56 559 GLY A C 1
ATOM 4166 O O . GLY A 1 559 ? -2.903 32.213 14.393 1.00 71.56 559 GLY A O 1
ATOM 4167 N N . TYR A 1 560 ? -3.207 33.720 12.767 1.00 78.75 560 TYR A N 1
ATOM 4168 C CA . TYR A 1 560 ? -4.624 33.927 13.090 1.00 78.75 560 TYR A CA 1
ATOM 4169 C C . TYR A 1 560 ? -5.480 32.802 12.511 1.00 78.75 560 TYR A C 1
ATOM 4171 O O . TYR A 1 560 ? -5.394 32.521 11.315 1.00 78.75 560 TYR A O 1
ATOM 4179 N N . VAL A 1 561 ? -6.354 32.223 13.335 1.00 84.00 561 VAL A N 1
ATOM 4180 C CA . VAL A 1 561 ? -7.341 31.216 12.925 1.00 84.00 561 VAL A CA 1
ATOM 4181 C C . VAL A 1 561 ? -8.730 31.851 12.884 1.00 84.00 561 VAL A C 1
ATOM 4183 O O . VAL A 1 561 ? -9.197 32.420 13.868 1.00 84.00 561 VAL A O 1
ATOM 4186 N N . PHE A 1 562 ? -9.401 31.728 11.744 1.00 82.38 562 PHE A N 1
ATOM 4187 C CA . PHE A 1 562 ? -10.794 32.110 11.531 1.00 82.38 562 PHE A CA 1
ATOM 4188 C C . PHE A 1 562 ? -11.604 30.839 11.268 1.00 82.38 562 PHE A C 1
ATOM 4190 O O . PHE A 1 562 ? -11.221 30.046 10.413 1.00 82.38 562 PHE A O 1
ATOM 4197 N N . ALA A 1 563 ? -12.725 30.650 11.961 1.00 84.06 563 ALA A N 1
ATOM 4198 C CA . ALA A 1 563 ? -13.637 29.530 11.739 1.00 84.06 563 ALA A CA 1
ATOM 4199 C C . ALA A 1 563 ? -15.092 30.001 11.845 1.00 84.06 563 ALA A C 1
ATOM 4201 O O . ALA A 1 563 ? -15.402 30.859 12.671 1.00 84.06 563 ALA A O 1
ATOM 4202 N N . THR A 1 564 ? -15.991 29.439 11.035 1.00 81.38 564 THR A N 1
ATOM 4203 C CA . THR A 1 564 ? -17.431 29.764 11.083 1.00 81.38 564 THR A CA 1
ATOM 4204 C C . THR A 1 564 ? -18.116 29.232 12.340 1.00 81.38 564 THR A C 1
ATOM 4206 O O . THR A 1 564 ? -19.101 29.808 12.792 1.00 81.38 564 THR A O 1
ATOM 4209 N N . ALA A 1 565 ? -17.599 28.142 12.910 1.00 82.50 565 ALA A N 1
ATOM 4210 C CA . ALA A 1 565 ? -17.999 27.613 14.207 1.00 82.50 565 ALA A CA 1
ATOM 4211 C C . ALA A 1 565 ? -16.824 26.871 14.858 1.00 82.50 565 ALA A C 1
ATOM 4213 O O . ALA A 1 565 ? -16.048 26.205 14.175 1.00 82.50 565 ALA A O 1
ATOM 4214 N N . TYR A 1 566 ? -16.736 26.944 16.185 1.00 86.50 566 TYR A N 1
ATOM 4215 C CA . TYR A 1 566 ? -15.821 26.155 17.005 1.00 86.50 566 TYR A CA 1
ATOM 4216 C C . TYR A 1 566 ? -16.636 25.460 18.097 1.00 86.50 566 TYR A C 1
ATOM 4218 O O . TYR A 1 566 ? -17.391 26.115 18.812 1.00 86.50 566 TYR A O 1
ATOM 4226 N N . ASN A 1 567 ? -16.509 24.137 18.199 1.00 88.38 567 ASN A N 1
ATOM 4227 C CA . ASN A 1 567 ? -17.181 23.316 19.204 1.00 88.38 567 ASN A CA 1
ATOM 4228 C C . ASN A 1 567 ? -16.144 22.376 19.824 1.00 88.38 567 ASN A C 1
ATOM 4230 O O . ASN A 1 567 ? -15.348 21.778 19.102 1.00 88.38 567 ASN A O 1
ATOM 4234 N N . THR A 1 568 ? -16.168 22.230 21.144 1.00 90.19 568 THR A N 1
ATOM 4235 C CA . THR A 1 568 ? -15.248 21.371 21.901 1.00 90.19 568 THR A CA 1
ATOM 4236 C C . THR A 1 568 ? -15.965 20.772 23.110 1.00 90.19 568 THR A C 1
ATOM 4238 O O . THR A 1 568 ? -17.030 21.243 23.507 1.00 90.19 568 THR A O 1
ATOM 4241 N N . ASN A 1 569 ? -15.388 19.707 23.667 1.00 86.94 569 ASN A N 1
ATOM 4242 C CA . ASN A 1 569 ? -15.902 19.012 24.849 1.00 86.94 569 ASN A CA 1
ATOM 4243 C C . ASN A 1 569 ? -15.327 19.572 26.167 1.00 86.94 569 ASN A C 1
ATOM 4245 O O . ASN A 1 569 ? -15.827 19.225 27.236 1.00 86.94 569 ASN A O 1
ATOM 4249 N N . GLY A 1 570 ? -14.292 20.420 26.102 1.00 87.19 570 GLY A N 1
ATOM 4250 C CA . GLY A 1 570 ? -13.910 21.293 27.219 1.00 87.19 570 GLY A CA 1
ATOM 4251 C C . GLY A 1 570 ? -14.986 22.358 27.450 1.00 87.19 570 GLY A C 1
ATOM 4252 O O . GLY A 1 570 ? -15.684 22.743 26.511 1.00 87.19 570 GLY A O 1
ATOM 4253 N N . ALA A 1 571 ? -15.155 22.829 28.687 1.00 89.62 571 ALA A N 1
ATOM 4254 C CA . ALA A 1 571 ? -16.308 23.660 29.063 1.00 89.62 571 ALA A CA 1
ATOM 4255 C C . ALA A 1 571 ? -15.945 24.968 29.791 1.00 89.62 571 ALA A C 1
ATOM 4257 O O . ALA A 1 571 ? -16.833 25.648 30.316 1.00 89.62 571 ALA A O 1
ATOM 4258 N N . ASP A 1 572 ? -14.661 25.322 29.801 1.00 95.75 572 ASP A N 1
ATOM 4259 C CA . ASP A 1 572 ? -14.091 26.469 30.502 1.00 95.75 572 ASP A CA 1
ATOM 4260 C C . ASP A 1 572 ? -13.066 27.254 29.671 1.00 95.75 572 ASP A C 1
ATOM 4262 O O . ASP A 1 572 ? -12.373 26.712 28.809 1.00 95.75 572 ASP A O 1
ATOM 4266 N N . TYR A 1 573 ? -12.980 28.551 29.950 1.00 96.69 573 TYR A N 1
ATOM 4267 C CA . TYR A 1 573 ? -11.934 29.444 29.467 1.00 96.69 573 TYR A CA 1
ATOM 4268 C C . TYR A 1 573 ? -10.850 29.530 30.536 1.00 96.69 573 TYR A C 1
ATOM 4270 O O . TYR A 1 573 ? -11.148 29.887 31.680 1.00 96.69 573 TYR A O 1
ATOM 4278 N N . ALA A 1 574 ? -9.610 29.226 30.164 1.00 97.50 574 ALA A N 1
ATOM 4279 C CA . ALA A 1 574 ? -8.479 29.215 31.077 1.00 97.50 574 ALA A CA 1
ATOM 4280 C C . ALA A 1 574 ? -7.300 30.041 30.562 1.00 97.50 574 ALA A C 1
ATOM 4282 O O . ALA A 1 574 ? -7.154 30.256 29.360 1.00 97.50 574 ALA A O 1
ATOM 4283 N N . GLU A 1 575 ? -6.410 30.443 31.465 1.00 97.44 575 GLU A N 1
ATOM 4284 C CA . GLU A 1 575 ? -5.088 30.970 31.117 1.00 97.44 575 GLU A CA 1
ATOM 4285 C C . GLU A 1 575 ? -4.009 30.337 31.994 1.00 97.44 575 GLU A C 1
ATOM 4287 O O . GLU A 1 575 ? -4.257 29.972 33.142 1.00 97.44 575 GLU A O 1
ATOM 4292 N N . TYR A 1 576 ? -2.799 30.191 31.458 1.00 97.94 576 TYR A N 1
ATOM 4293 C CA . TYR A 1 576 ? -1.651 29.730 32.237 1.00 97.94 576 TYR A CA 1
ATOM 4294 C C . TYR A 1 576 ? -1.130 30.814 33.192 1.00 97.94 576 TYR A C 1
ATOM 4296 O O . TYR A 1 576 ? -0.753 31.898 32.741 1.00 97.94 576 TYR A O 1
ATOM 4304 N N . PHE A 1 577 ? -1.007 30.476 34.478 1.00 98.25 577 PHE A N 1
ATOM 4305 C CA . PHE A 1 577 ? -0.366 31.291 35.521 1.00 98.25 577 PHE A CA 1
ATOM 4306 C C . PHE A 1 577 ? 0.814 30.549 36.163 1.00 98.25 577 PHE A C 1
ATOM 4308 O O . PHE A 1 577 ? 0.855 29.316 36.143 1.00 98.25 577 PHE A O 1
ATOM 4315 N N . GLU A 1 578 ? 1.771 31.301 36.718 1.00 98.06 578 GLU A N 1
ATOM 4316 C CA . GLU A 1 578 ? 2.909 30.747 37.461 1.00 98.06 578 GLU A CA 1
ATOM 4317 C C . GLU A 1 578 ? 2.560 30.614 38.947 1.00 98.06 578 GLU A C 1
ATOM 4319 O O . GLU A 1 578 ? 1.982 31.528 39.539 1.00 98.06 578 GLU A O 1
ATOM 4324 N N . TRP A 1 579 ? 2.932 29.505 39.576 1.00 98.06 579 TRP A N 1
ATOM 4325 C CA . TRP A 1 579 ? 2.754 29.309 41.009 1.00 98.06 579 TRP A CA 1
ATOM 4326 C C . TRP A 1 579 ? 3.708 30.184 41.836 1.00 98.06 579 TRP A C 1
ATOM 4328 O O . TRP A 1 579 ? 4.884 30.367 41.509 1.00 98.06 579 TRP A O 1
ATOM 4338 N N . ALA A 1 580 ? 3.205 30.705 42.957 1.00 97.38 580 ALA A N 1
ATOM 4339 C CA . ALA A 1 580 ? 3.990 31.466 43.927 1.00 97.38 580 ALA A CA 1
ATOM 4340 C C . ALA A 1 580 ? 5.060 30.613 44.633 1.00 97.38 580 ALA A C 1
ATOM 4342 O O . ALA A 1 580 ? 6.128 31.128 44.953 1.00 97.38 580 ALA A O 1
ATOM 4343 N N . ASP A 1 581 ? 4.793 29.319 44.837 1.00 95.81 581 ASP A N 1
ATOM 4344 C CA . ASP A 1 581 ? 5.740 28.346 45.398 1.00 95.81 581 ASP A CA 1
ATOM 4345 C C . ASP A 1 581 ? 6.579 27.617 44.332 1.00 95.81 581 ASP A C 1
ATOM 4347 O O . ASP A 1 581 ? 7.547 26.939 44.667 1.00 95.81 581 ASP A O 1
ATOM 4351 N N . GLY A 1 582 ? 6.222 27.760 43.052 1.00 96.06 582 GLY A N 1
ATOM 4352 C CA . GLY A 1 582 ? 6.854 27.072 41.928 1.00 96.06 582 GLY A CA 1
ATOM 4353 C C . GLY A 1 582 ? 6.500 25.586 41.776 1.00 96.06 582 GLY A C 1
ATOM 4354 O O . GLY A 1 582 ? 7.071 24.946 40.900 1.00 96.06 582 GLY A O 1
ATOM 4355 N N . ASN A 1 583 ? 5.582 25.038 42.587 1.00 96.50 583 ASN A N 1
ATOM 4356 C CA . ASN A 1 583 ? 5.195 23.616 42.601 1.00 96.50 583 ASN A CA 1
ATOM 4357 C C . ASN A 1 583 ? 6.397 22.634 42.495 1.00 96.50 583 ASN A C 1
ATOM 4359 O O . ASN A 1 583 ? 6.465 21.834 41.556 1.00 96.50 583 ASN A O 1
ATOM 4363 N N . PRO A 1 584 ? 7.381 22.694 43.416 1.00 95.38 584 PRO A N 1
ATOM 4364 C CA . PRO A 1 584 ? 8.666 21.999 43.267 1.00 95.38 584 PRO A CA 1
ATOM 4365 C C . PRO A 1 584 ? 8.542 20.469 43.228 1.00 95.38 584 PRO A C 1
ATOM 4367 O O . PRO A 1 584 ? 9.336 19.813 42.558 1.00 95.38 584 PRO A O 1
ATOM 4370 N N . GLU A 1 585 ? 7.526 19.911 43.890 1.00 95.31 585 GLU A N 1
ATOM 4371 C CA . GLU A 1 585 ? 7.252 18.469 43.932 1.00 95.31 585 GLU A CA 1
ATOM 4372 C C . GLU A 1 585 ? 6.395 17.978 42.743 1.00 95.31 585 GLU A C 1
ATOM 4374 O O . GLU A 1 585 ? 6.068 16.795 42.668 1.00 95.31 585 GLU A O 1
ATOM 4379 N N . ASN A 1 586 ? 6.046 18.864 41.794 1.00 93.88 586 ASN A N 1
ATOM 4380 C CA . ASN A 1 586 ? 5.216 18.564 40.618 1.00 93.88 586 ASN A CA 1
ATOM 4381 C C . ASN A 1 586 ? 3.869 17.901 40.988 1.00 93.88 586 ASN A C 1
ATOM 4383 O O . ASN A 1 586 ? 3.468 16.878 40.428 1.00 93.88 586 ASN A O 1
ATOM 4387 N N . GLU A 1 587 ? 3.174 18.489 41.962 1.00 95.50 587 GLU A N 1
ATOM 4388 C CA . GLU A 1 587 ? 1.879 18.017 42.450 1.00 95.50 587 GLU A CA 1
ATOM 4389 C C . GLU A 1 587 ? 0.783 18.178 41.385 1.00 95.50 587 GLU A C 1
ATOM 4391 O O . GLU A 1 587 ? 0.719 19.197 40.687 1.00 95.50 587 GLU A O 1
ATOM 4396 N N . ASP A 1 588 ? -0.138 17.212 41.312 1.00 95.62 588 ASP A N 1
ATOM 4397 C CA . ASP A 1 588 ? -1.377 17.361 40.546 1.00 95.62 588 ASP A CA 1
ATOM 4398 C C . ASP A 1 588 ? -2.366 18.236 41.324 1.00 95.62 588 ASP A C 1
ATOM 4400 O O . ASP A 1 588 ? -3.041 17.784 42.247 1.00 95.62 588 ASP A O 1
ATOM 4404 N N . ARG A 1 589 ? -2.428 19.516 40.950 1.00 97.00 589 ARG A N 1
ATOM 4405 C CA . ARG A 1 589 ? -3.269 20.531 41.602 1.00 97.00 589 ARG A CA 1
ATOM 4406 C C . ARG A 1 589 ? -4.605 20.768 40.885 1.00 97.00 589 ARG A C 1
ATOM 4408 O O . ARG A 1 589 ? -5.279 21.755 41.174 1.00 97.00 589 ARG A O 1
ATOM 4415 N N . ARG A 1 590 ? -5.005 19.908 39.936 1.00 97.62 590 ARG A N 1
ATOM 4416 C CA . ARG A 1 590 ? -6.277 20.051 39.197 1.00 97.62 590 ARG A CA 1
ATOM 4417 C C . ARG A 1 590 ? -7.476 20.038 40.150 1.00 97.62 590 ARG A C 1
ATOM 4419 O O . ARG A 1 590 ? -7.515 19.267 41.101 1.00 97.62 590 ARG A O 1
ATOM 4426 N N . GLY A 1 591 ? -8.448 20.914 39.900 1.00 97.50 591 GLY A N 1
ATOM 4427 C CA . GLY A 1 591 ? -9.612 21.103 40.772 1.00 97.50 591 GLY A CA 1
ATOM 4428 C C . GLY A 1 591 ? -9.376 21.969 42.018 1.00 97.50 591 GLY A C 1
ATOM 4429 O O . GLY A 1 591 ? -10.343 22.279 42.713 1.00 97.50 591 GLY A O 1
ATOM 4430 N N . MET A 1 592 ? -8.142 22.413 42.286 1.00 98.38 592 MET A N 1
ATOM 4431 C CA . MET A 1 592 ? -7.835 23.347 43.376 1.00 98.38 592 MET A CA 1
ATOM 4432 C C . MET A 1 592 ? -8.344 24.764 43.067 1.00 98.38 592 MET A C 1
ATOM 4434 O O . MET A 1 592 ? -8.186 25.258 41.948 1.00 98.38 592 MET A O 1
ATOM 4438 N N . LEU A 1 593 ? -8.914 25.435 44.069 1.00 98.44 593 LEU A N 1
ATOM 4439 C CA . LEU A 1 593 ? -9.254 26.860 44.036 1.00 98.44 593 LEU A CA 1
ATOM 4440 C C . LEU A 1 593 ? -7.999 27.716 44.241 1.00 98.44 593 LEU A C 1
ATOM 4442 O O . LEU A 1 593 ? -7.225 27.478 45.171 1.00 98.44 593 LEU A O 1
ATOM 4446 N N . VAL A 1 594 ? -7.822 28.749 43.420 1.00 98.25 594 VAL A N 1
ATOM 4447 C CA . VAL A 1 594 ? -6.661 29.649 43.498 1.00 98.25 594 VAL A CA 1
ATOM 4448 C C . VAL A 1 594 ? -7.054 31.117 43.528 1.00 98.25 594 VAL A C 1
ATOM 4450 O O . VAL A 1 594 ? -8.079 31.501 42.964 1.00 98.25 594 VAL A O 1
ATOM 4453 N N . SER A 1 595 ? -6.215 31.931 44.171 1.00 97.56 595 SER A N 1
ATOM 4454 C CA . SER A 1 595 ? -6.253 33.390 44.066 1.00 97.56 595 SER A CA 1
ATOM 4455 C C . SER A 1 595 ? -4.884 33.973 43.734 1.00 97.56 595 SER A C 1
ATOM 4457 O O . SER A 1 595 ? -3.842 33.321 43.892 1.00 97.56 595 SER A O 1
ATOM 4459 N N . LEU A 1 596 ? -4.892 35.189 43.202 1.00 96.69 596 LEU A N 1
ATOM 4460 C CA . LEU A 1 596 ? -3.712 35.898 42.746 1.00 96.69 596 LEU A CA 1
ATOM 4461 C C . LEU A 1 596 ? -2.923 36.483 43.923 1.00 96.69 596 LEU A C 1
ATOM 4463 O O . LEU A 1 596 ? -3.447 36.966 44.925 1.00 96.69 596 LEU A O 1
ATOM 4467 N N . SER A 1 597 ? -1.606 36.464 43.772 1.00 93.50 597 SER A N 1
ATOM 4468 C CA . SER A 1 597 ? -0.641 37.102 44.656 1.00 93.50 597 SER A CA 1
ATOM 4469 C C . SER A 1 597 ? 0.363 37.846 43.782 1.00 93.50 597 SER A C 1
ATOM 4471 O O . SER A 1 597 ? 1.449 37.345 43.489 1.00 93.50 597 SER A O 1
ATOM 4473 N N . GLY A 1 598 ? -0.031 39.036 43.324 1.00 94.06 598 GLY A N 1
ATOM 4474 C CA . GLY A 1 598 ? 0.669 39.748 42.255 1.00 94.06 598 GLY A CA 1
ATOM 4475 C C . GLY A 1 598 ? 0.330 39.142 40.893 1.00 94.06 598 GLY A C 1
ATOM 4476 O O . GLY A 1 598 ? -0.840 39.059 40.535 1.00 94.06 598 GLY A O 1
ATOM 4477 N N . ASP A 1 599 ? 1.347 38.718 40.148 1.00 93.19 599 ASP A N 1
ATOM 4478 C CA . ASP A 1 599 ? 1.243 38.052 38.841 1.00 93.19 599 ASP A CA 1
ATOM 4479 C C . ASP A 1 599 ? 1.232 36.510 38.927 1.00 93.19 599 ASP A C 1
ATOM 4481 O O . ASP A 1 599 ? 1.199 35.824 37.903 1.00 93.19 599 ASP A O 1
ATOM 4485 N N . ARG A 1 600 ? 1.251 35.960 40.148 1.00 97.94 600 ARG A N 1
ATOM 4486 C CA . ARG A 1 600 ? 1.321 34.520 40.444 1.00 97.94 600 ARG A CA 1
ATOM 4487 C C . ARG A 1 600 ? 0.069 34.009 41.142 1.00 97.94 600 ARG A C 1
ATOM 4489 O O . ARG A 1 600 ? -0.640 34.780 41.781 1.00 97.94 600 ARG A O 1
ATOM 4496 N N . ILE A 1 601 ? -0.151 32.698 41.095 1.00 98.19 601 ILE A N 1
ATOM 4497 C CA . ILE A 1 601 ? -1.233 32.015 41.819 1.00 98.19 601 ILE A CA 1
ATOM 4498 C C . ILE A 1 601 ? -0.759 31.335 43.104 1.00 98.19 601 ILE A C 1
ATOM 4500 O O . ILE A 1 601 ? 0.365 30.838 43.205 1.00 98.19 601 ILE A O 1
ATOM 4504 N N . LYS A 1 602 ? -1.660 31.288 44.083 1.00 97.75 602 LYS A N 1
ATOM 4505 C CA . LYS A 1 602 ? -1.555 30.545 45.346 1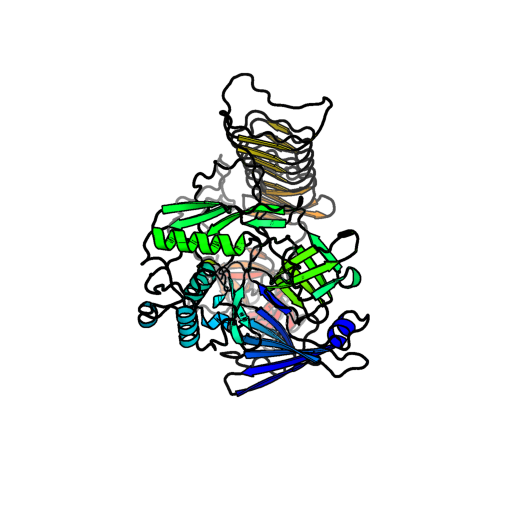.00 97.75 602 LYS A CA 1
ATOM 4506 C C . LYS A 1 602 ? -2.890 29.835 45.634 1.00 97.75 602 LYS A C 1
ATOM 4508 O O . LYS A 1 602 ? -3.906 30.232 45.058 1.00 97.75 602 LYS A O 1
ATOM 4513 N N . PRO A 1 603 ? -2.935 28.834 46.531 1.00 98.06 603 PRO A N 1
ATOM 4514 C CA . PRO A 1 603 ? -4.200 28.294 47.025 1.00 98.06 603 PRO A CA 1
ATOM 4515 C C . PRO A 1 603 ? -5.081 29.409 47.613 1.00 98.06 603 PRO A C 1
ATOM 4517 O O . PRO A 1 603 ? -4.583 30.285 48.326 1.00 98.06 603 PRO A O 1
ATOM 4520 N N . ALA A 1 604 ? -6.374 29.396 47.288 1.00 97.56 604 ALA A N 1
ATOM 4521 C CA . ALA A 1 604 ? -7.329 30.397 47.765 1.00 97.56 604 ALA A CA 1
ATOM 4522 C C . ALA A 1 604 ? -7.763 30.151 49.224 1.00 97.56 604 ALA A C 1
ATOM 4524 O O . ALA A 1 604 ? -7.803 29.011 49.695 1.00 97.56 604 ALA A O 1
ATOM 4525 N N . ASP A 1 605 ? -8.173 31.222 49.903 1.00 95.75 605 ASP A N 1
ATOM 4526 C CA . ASP A 1 605 ? -8.790 31.201 51.233 1.00 95.75 605 ASP A CA 1
ATOM 4527 C C . ASP A 1 605 ? -9.947 32.212 51.272 1.00 95.75 605 ASP A C 1
ATOM 4529 O O . ASP A 1 605 ? -9.785 33.362 50.868 1.00 95.75 605 ASP A O 1
ATOM 4533 N N . GLY A 1 606 ? -11.109 31.801 51.784 1.00 94.25 606 GLY A N 1
ATOM 4534 C CA . GLY A 1 606 ? -12.322 32.622 51.804 1.00 94.25 606 GLY A CA 1
ATOM 4535 C C . GLY A 1 606 ? -13.057 32.649 50.459 1.00 94.25 606 GLY A C 1
ATOM 4536 O O . GLY A 1 606 ? -13.092 31.656 49.733 1.00 94.25 606 GLY A O 1
ATOM 4537 N N . ASP A 1 607 ? -13.701 33.770 50.149 1.00 91.25 607 ASP A N 1
ATOM 4538 C CA . ASP A 1 607 ? -14.423 34.026 48.896 1.00 91.25 607 ASP A CA 1
ATOM 4539 C C . ASP A 1 607 ? -13.566 34.718 47.815 1.00 91.25 607 ASP A C 1
ATOM 4541 O O . ASP A 1 607 ? -13.999 34.814 46.663 1.00 91.25 607 ASP A O 1
ATOM 4545 N N . ASP A 1 608 ? -12.341 35.125 48.164 1.00 92.38 608 ASP A N 1
ATOM 4546 C CA . ASP A 1 608 ? -11.300 35.618 47.254 1.00 92.38 608 ASP A CA 1
ATOM 4547 C C . ASP A 1 608 ? -10.764 34.467 46.385 1.00 92.38 608 ASP A C 1
ATOM 4549 O O . ASP A 1 608 ? -9.867 33.717 46.775 1.00 92.38 608 ASP A O 1
ATOM 4553 N N . ILE A 1 609 ? -11.395 34.276 45.225 1.00 96.31 609 ILE A N 1
ATOM 4554 C CA . ILE A 1 609 ? -11.137 33.185 44.280 1.00 96.31 609 ILE A CA 1
ATOM 4555 C C . ILE A 1 609 ? -11.003 33.784 42.876 1.00 96.31 609 ILE A C 1
ATOM 4557 O O . ILE A 1 609 ? -11.938 34.403 42.361 1.00 96.31 609 ILE A O 1
ATOM 4561 N N . ASP A 1 610 ? -9.882 33.529 42.205 1.00 96.38 610 ASP A N 1
ATOM 4562 C CA . ASP A 1 610 ? -9.648 33.945 40.817 1.00 96.38 610 ASP A CA 1
ATOM 4563 C C . ASP A 1 610 ? -9.998 32.852 39.800 1.00 96.38 610 ASP A C 1
ATOM 4565 O O . ASP A 1 610 ? -10.420 33.163 38.684 1.00 96.38 610 ASP A O 1
ATOM 4569 N N . GLY A 1 611 ? -9.923 31.579 40.202 1.00 97.31 611 GLY A N 1
ATOM 4570 C CA . GLY A 1 611 ? -10.393 30.458 39.392 1.00 97.31 611 GLY A CA 1
ATOM 4571 C C . GLY A 1 611 ? -10.147 29.086 40.018 1.00 97.31 611 GLY A C 1
ATOM 4572 O O . GLY A 1 611 ? -9.818 28.961 41.199 1.00 97.31 611 GLY A O 1
ATOM 4573 N N . VAL A 1 612 ? -10.316 28.048 39.197 1.00 98.19 612 VAL A N 1
ATOM 4574 C CA . VAL A 1 612 ? -10.057 26.637 39.535 1.00 98.19 612 VAL A CA 1
ATOM 4575 C C . VAL A 1 612 ? -8.984 26.103 38.589 1.00 98.19 612 VAL A C 1
ATOM 4577 O O . VAL A 1 612 ? -9.066 26.370 37.393 1.00 98.19 612 VAL A O 1
ATOM 4580 N N . ILE A 1 613 ? -8.002 25.329 39.059 1.00 98.31 613 ILE A N 1
ATOM 4581 C CA . ILE A 1 613 ? -7.017 24.700 38.159 1.00 98.31 613 ILE A CA 1
ATOM 4582 C C . ILE A 1 613 ? -7.730 23.749 37.190 1.00 98.31 613 ILE A C 1
ATOM 4584 O O . ILE A 1 613 ? -8.314 22.742 37.602 1.00 98.31 613 ILE A O 1
ATOM 4588 N N . SER A 1 614 ? -7.684 24.077 35.899 1.00 97.31 614 SER A N 1
ATOM 4589 C CA . SER A 1 614 ? -8.410 23.360 34.855 1.00 97.31 614 SER A CA 1
ATOM 4590 C C . SER A 1 614 ? -7.711 22.060 34.470 1.00 97.31 614 SER A C 1
ATOM 4592 O O . SER A 1 614 ? -6.485 21.970 34.408 1.00 97.31 614 SER A O 1
ATOM 4594 N N . ALA A 1 615 ? -8.516 21.041 34.177 1.00 93.88 615 ALA A N 1
ATOM 4595 C CA . ALA A 1 615 ? -8.046 19.756 33.675 1.00 93.88 615 ALA A CA 1
ATOM 4596 C C . ALA A 1 615 ? -8.162 19.621 32.146 1.00 93.88 615 ALA A C 1
ATOM 4598 O O . ALA A 1 615 ? -7.478 18.777 31.572 1.00 93.88 615 ALA A O 1
ATOM 4599 N N . ASN A 1 616 ? -9.056 20.385 31.501 1.00 92.94 616 ASN A N 1
ATOM 4600 C CA . ASN A 1 616 ? -9.404 20.225 30.083 1.00 92.94 616 ASN A CA 1
ATOM 4601 C C . ASN A 1 616 ? -10.090 21.493 29.512 1.00 92.94 616 ASN A C 1
ATOM 4603 O O . ASN A 1 616 ? -11.289 21.452 29.209 1.00 92.94 616 ASN A O 1
ATOM 4607 N N . PRO A 1 617 ? -9.361 22.617 29.385 1.00 94.62 617 PRO A N 1
ATOM 4608 C CA . PRO A 1 617 ? -9.936 23.883 28.946 1.00 94.62 617 PRO A CA 1
ATOM 4609 C C . PRO A 1 617 ? -10.464 23.835 27.506 1.00 94.62 617 PRO A C 1
ATOM 4611 O O . PRO A 1 617 ? -9.859 23.241 26.615 1.00 94.62 617 PRO A O 1
ATOM 4614 N N . SER A 1 618 ? -11.585 24.521 27.272 1.00 94.25 618 SER A N 1
ATOM 4615 C CA . SER A 1 618 ? -12.149 24.787 25.939 1.00 94.25 618 SER A CA 1
ATOM 4616 C C . SER A 1 618 ? -11.232 25.705 25.131 1.00 94.25 618 SER A C 1
ATOM 4618 O O . SER A 1 618 ? -10.931 25.449 23.968 1.00 94.25 618 SER A O 1
ATOM 4620 N N . VAL A 1 619 ? -10.757 26.770 25.778 1.00 94.56 619 VAL A N 1
ATOM 4621 C CA . VAL A 1 619 ? -9.815 27.746 25.227 1.00 94.56 619 VAL A CA 1
ATOM 4622 C C . VAL A 1 619 ? -8.785 28.038 26.309 1.00 94.56 619 VAL A C 1
ATOM 4624 O O . VAL A 1 619 ? -9.166 28.405 27.420 1.00 94.56 619 VAL A O 1
ATOM 4627 N N . CYS A 1 620 ? -7.497 27.884 25.993 1.00 94.94 620 CYS A N 1
ATOM 4628 C CA . CYS A 1 620 ? -6.406 28.160 26.925 1.00 94.94 620 CYS A CA 1
ATOM 4629 C C . CYS A 1 620 ? -5.502 29.286 26.406 1.00 94.94 620 CYS A C 1
ATOM 4631 O O . CYS A 1 620 ? -4.810 29.131 25.399 1.00 94.94 620 CYS A O 1
ATOM 4633 N N . GLY A 1 621 ? -5.491 30.418 27.106 1.00 94.38 621 GLY A N 1
ATOM 4634 C CA . GLY A 1 621 ? -4.571 31.522 26.863 1.00 94.38 621 GLY A CA 1
ATOM 4635 C C . GLY A 1 621 ? -3.196 31.307 27.504 1.00 94.38 621 GLY A C 1
ATOM 4636 O O . GLY A 1 621 ? -2.986 30.426 28.342 1.00 94.38 621 GLY A O 1
ATOM 4637 N N . ASN A 1 622 ? -2.248 32.164 27.120 1.00 94.31 622 ASN A N 1
ATOM 4638 C CA . ASN A 1 622 ? -0.944 32.324 27.770 1.00 94.31 622 ASN A CA 1
ATOM 4639 C C . ASN A 1 622 ? -0.028 31.068 27.815 1.00 94.31 622 ASN A C 1
ATOM 4641 O O . ASN A 1 622 ? 0.951 31.073 28.554 1.00 94.31 622 ASN A O 1
ATOM 4645 N N . GLU A 1 623 ? -0.266 30.003 27.037 1.00 93.62 623 GLU A N 1
ATOM 4646 C CA . GLU A 1 623 ? 0.572 28.780 27.066 1.00 93.62 623 GLU A CA 1
ATOM 4647 C C . GLU A 1 623 ? 1.970 28.966 26.436 1.00 93.62 623 GLU A C 1
ATOM 4649 O O . GLU A 1 623 ? 2.970 28.473 26.962 1.00 93.62 623 GLU A O 1
ATOM 4654 N N . TYR A 1 624 ? 2.047 29.673 25.302 1.00 91.06 624 TYR A N 1
ATOM 4655 C CA . TYR A 1 624 ? 3.244 29.773 24.446 1.00 91.06 624 TYR A CA 1
ATOM 4656 C C . TYR A 1 624 ? 3.772 28.432 23.887 1.00 91.06 624 TYR A C 1
ATOM 4658 O O . TYR A 1 624 ? 4.961 28.296 23.616 1.00 91.06 624 TYR A O 1
ATOM 4666 N N . GLY A 1 625 ? 2.895 27.455 23.623 1.00 88.00 625 GLY A N 1
ATOM 4667 C CA . GLY A 1 625 ? 3.269 26.094 23.196 1.00 88.00 625 GLY A CA 1
ATOM 4668 C C . GLY A 1 625 ? 4.229 25.961 21.994 1.00 88.00 625 GLY A C 1
ATOM 4669 O O . GLY A 1 625 ? 4.905 24.943 21.879 1.00 88.00 625 GLY A O 1
ATOM 4670 N N . LEU A 1 626 ? 4.333 26.974 21.119 1.00 87.12 626 LEU A N 1
ATOM 4671 C CA . LEU A 1 626 ? 5.173 26.941 19.907 1.00 87.12 626 LEU A CA 1
ATOM 4672 C C . LEU A 1 626 ? 6.529 27.658 20.026 1.00 87.12 626 LEU A C 1
ATOM 4674 O O . LEU A 1 626 ? 7.438 27.358 19.255 1.00 87.12 626 LEU A O 1
ATOM 4678 N N . HIS A 1 627 ? 6.668 28.657 20.901 1.00 87.56 627 HIS A N 1
ATOM 4679 C CA . HIS A 1 627 ? 7.892 29.459 21.004 1.00 87.56 627 HIS A CA 1
ATOM 4680 C C . HIS A 1 627 ? 7.934 30.292 22.286 1.00 87.56 627 HIS A C 1
ATOM 4682 O O . HIS A 1 627 ? 6.906 30.743 22.782 1.00 87.56 627 HIS A O 1
ATOM 4688 N N . TRP A 1 628 ? 9.144 30.572 22.775 1.00 90.50 628 TRP A N 1
ATOM 4689 C CA . TRP A 1 628 ? 9.358 31.352 23.993 1.00 90.50 628 TRP A CA 1
ATOM 4690 C C . TRP A 1 628 ? 8.667 32.724 23.972 1.00 90.50 628 TRP A C 1
ATOM 4692 O O . TRP A 1 628 ? 8.732 33.458 22.986 1.00 90.50 628 TRP A O 1
ATOM 4702 N N . GLN A 1 629 ? 8.060 33.104 25.102 1.00 89.81 629 GLN A N 1
ATOM 4703 C CA . GLN A 1 629 ? 7.211 34.298 25.211 1.00 89.81 629 GLN A CA 1
ATOM 4704 C C . GLN A 1 629 ? 7.888 35.630 24.859 1.00 89.81 629 GLN A C 1
ATOM 4706 O O . GLN A 1 629 ? 7.206 36.578 24.458 1.00 89.81 629 GLN A O 1
ATOM 4711 N N . GLY A 1 630 ? 9.213 35.692 25.020 1.00 90.62 630 GLY A N 1
ATOM 4712 C CA . GLY A 1 630 ? 10.057 36.847 24.719 1.00 90.62 630 GLY A CA 1
ATOM 4713 C C . GLY A 1 630 ? 10.751 36.777 23.358 1.00 90.62 630 GLY A C 1
ATOM 4714 O O . GLY A 1 630 ? 11.653 37.568 23.121 1.00 90.62 630 GLY A O 1
ATOM 4715 N N . LYS A 1 631 ? 10.385 35.837 22.471 1.00 92.00 631 LYS A N 1
ATOM 4716 C CA . LYS A 1 631 ? 11.020 35.681 21.149 1.00 92.00 631 LYS A CA 1
ATOM 4717 C C . LYS A 1 631 ? 10.874 36.926 20.267 1.00 92.00 631 LYS A C 1
ATOM 4719 O O . LYS A 1 631 ? 11.802 37.266 19.540 1.00 92.00 631 LYS A O 1
ATOM 4724 N N . TYR A 1 632 ? 9.721 37.588 20.324 1.00 92.75 632 TYR A N 1
ATOM 4725 C CA . TYR A 1 632 ? 9.391 38.738 19.483 1.00 92.75 632 TYR A CA 1
ATOM 4726 C C . TYR A 1 632 ? 9.224 40.010 20.312 1.00 92.75 632 TYR A C 1
ATOM 4728 O O . TYR A 1 632 ? 8.702 39.960 21.429 1.00 92.75 632 TYR A O 1
ATOM 4736 N N . GLU A 1 633 ? 9.632 41.147 19.750 1.00 93.44 633 GLU A N 1
ATOM 4737 C CA . GLU A 1 633 ? 9.345 42.459 20.318 1.00 93.44 633 GLU A CA 1
ATOM 4738 C C . GLU A 1 633 ? 7.838 42.710 20.353 1.00 93.44 633 GLU A C 1
ATOM 4740 O O . GLU A 1 633 ? 7.103 42.395 19.412 1.00 93.44 633 GLU A O 1
ATOM 4745 N N . LYS A 1 634 ? 7.385 43.317 21.447 1.00 91.94 634 LYS A N 1
ATOM 4746 C CA . LYS A 1 634 ? 5.989 43.675 21.681 1.00 91.94 634 LYS A CA 1
ATOM 4747 C C . LYS A 1 634 ? 5.892 45.142 22.070 1.00 91.94 634 LYS A C 1
ATOM 4749 O O . LYS A 1 634 ? 6.836 45.707 22.623 1.00 91.94 634 LYS A O 1
ATOM 4754 N N . ASP A 1 635 ? 4.758 45.760 21.771 1.00 91.50 635 ASP A N 1
ATOM 4755 C CA . ASP A 1 635 ? 4.415 47.058 22.339 1.00 91.50 635 ASP A CA 1
ATOM 4756 C C . ASP A 1 635 ? 3.951 46.938 23.805 1.00 91.50 635 ASP A C 1
ATOM 4758 O O . ASP A 1 635 ? 3.916 45.854 24.393 1.00 91.50 635 ASP A O 1
ATOM 4762 N N . ILE A 1 636 ? 3.595 48.074 24.410 1.00 92.44 636 ILE A N 1
ATOM 4763 C CA . ILE A 1 636 ? 3.166 48.147 25.814 1.00 92.44 636 ILE A CA 1
ATOM 4764 C C . ILE A 1 636 ? 1.816 47.454 26.088 1.00 92.44 636 ILE A C 1
ATOM 4766 O O . ILE A 1 636 ? 1.481 47.216 27.244 1.00 92.44 636 ILE A O 1
ATOM 4770 N N . PHE A 1 637 ? 1.058 47.105 25.043 1.00 90.62 637 PHE A N 1
ATOM 4771 C CA . PHE A 1 637 ? -0.199 46.358 25.126 1.00 90.62 637 PHE A CA 1
ATOM 4772 C C . PHE A 1 637 ? -0.013 44.864 24.807 1.00 90.62 637 PHE A C 1
ATOM 4774 O O . PHE A 1 637 ? -0.980 44.105 24.808 1.00 90.62 637 PHE A O 1
ATOM 4781 N N . GLY A 1 638 ? 1.226 44.425 24.551 1.00 87.31 638 GLY A N 1
ATOM 4782 C CA . GLY A 1 638 ? 1.572 43.036 24.254 1.00 87.31 638 GLY A CA 1
ATOM 4783 C C . GLY A 1 638 ? 1.441 42.643 22.779 1.00 87.31 638 GLY A C 1
ATOM 4784 O O . GLY A 1 638 ? 1.702 41.482 22.450 1.00 87.31 638 GLY A O 1
ATOM 4785 N N . ALA A 1 639 ? 1.083 43.570 21.885 1.00 87.56 639 ALA A N 1
ATOM 4786 C CA . ALA A 1 639 ? 0.978 43.291 20.457 1.00 87.56 639 ALA A CA 1
ATOM 4787 C C . ALA A 1 639 ? 2.373 43.158 19.831 1.00 87.56 639 ALA A C 1
ATOM 4789 O O . ALA A 1 639 ? 3.249 43.995 20.053 1.00 87.56 639 ALA A O 1
ATOM 4790 N N . VAL A 1 640 ? 2.586 42.100 19.043 1.00 88.69 640 VAL A N 1
ATOM 4791 C CA . VAL A 1 640 ? 3.862 41.850 18.354 1.00 88.69 640 VAL A CA 1
ATOM 4792 C C . VAL A 1 640 ? 4.147 42.965 17.348 1.00 88.69 640 VAL A C 1
ATOM 4794 O O . VAL A 1 640 ? 3.277 43.344 16.564 1.00 88.69 640 VAL A O 1
ATOM 4797 N N . ARG A 1 641 ? 5.383 43.470 17.355 1.00 89.75 641 ARG A N 1
ATOM 4798 C CA . ARG A 1 641 ? 5.869 44.435 16.368 1.00 89.75 641 ARG A CA 1
ATOM 4799 C C . ARG A 1 641 ? 6.307 43.725 15.092 1.00 89.75 641 ARG A C 1
ATOM 4801 O O . ARG A 1 641 ? 7.035 42.736 15.146 1.00 89.75 641 ARG A O 1
ATOM 4808 N N . TYR A 1 642 ? 5.898 44.276 13.955 1.00 85.50 642 TYR A N 1
ATOM 4809 C CA . TYR A 1 642 ? 6.268 43.802 12.624 1.00 85.50 642 TYR A CA 1
ATOM 4810 C C . TYR A 1 642 ? 7.138 44.850 11.921 1.00 85.50 642 TYR A C 1
ATOM 4812 O O . TYR A 1 642 ? 6.909 46.050 12.088 1.00 85.50 642 TYR A O 1
ATOM 4820 N N . GLY A 1 643 ? 8.150 44.398 11.180 1.00 83.75 643 GLY A N 1
ATOM 4821 C CA . GLY A 1 643 ? 9.011 45.246 10.356 1.00 83.75 643 GLY A CA 1
ATOM 4822 C C . GLY A 1 643 ? 8.341 45.685 9.051 1.00 83.75 643 GLY A C 1
ATOM 4823 O O . GLY A 1 643 ? 7.233 45.257 8.725 1.00 83.75 643 GLY A O 1
ATOM 4824 N N . GLU A 1 644 ? 9.038 46.515 8.271 1.00 81.12 644 GLU A N 1
ATOM 4825 C CA . GLU A 1 644 ? 8.588 46.941 6.931 1.00 81.12 644 GLU A CA 1
ATOM 4826 C C . GLU A 1 644 ? 8.464 45.763 5.943 1.00 81.12 644 GLU A C 1
ATOM 4828 O O . GLU A 1 644 ? 7.696 45.835 4.988 1.00 81.12 644 GLU A O 1
ATOM 4833 N N . ASP A 1 645 ? 9.165 44.655 6.203 1.00 73.62 645 ASP A N 1
ATOM 4834 C CA . ASP A 1 645 ? 9.072 43.386 5.470 1.00 73.62 645 ASP A CA 1
ATOM 4835 C C . ASP A 1 645 ? 7.869 42.512 5.888 1.00 73.62 645 ASP A C 1
ATOM 4837 O O . ASP A 1 645 ? 7.714 41.387 5.407 1.00 73.62 645 ASP A O 1
ATOM 4841 N N . GLY A 1 646 ? 7.032 43.000 6.810 1.00 71.75 646 GLY A N 1
ATOM 4842 C CA . GLY A 1 646 ? 5.875 42.286 7.342 1.00 71.75 646 GLY A CA 1
ATOM 4843 C C . GLY A 1 646 ? 6.213 41.142 8.303 1.00 71.75 646 GLY A C 1
ATOM 4844 O O . GLY A 1 646 ? 5.306 40.407 8.694 1.00 71.75 646 GLY A O 1
ATOM 4845 N N . ARG A 1 647 ? 7.479 40.966 8.711 1.00 77.75 647 ARG A N 1
ATOM 4846 C CA . ARG A 1 647 ? 7.894 39.901 9.640 1.00 77.75 647 ARG A CA 1
ATOM 4847 C C . ARG A 1 647 ? 7.933 40.396 11.080 1.00 77.75 647 ARG A C 1
ATOM 4849 O O . ARG A 1 647 ? 8.245 41.552 11.350 1.00 77.75 647 ARG A O 1
ATOM 4856 N N . ALA A 1 648 ? 7.628 39.507 12.023 1.00 85.00 648 ALA A N 1
ATOM 4857 C CA . ALA A 1 648 ? 7.715 39.810 13.448 1.00 85.00 648 ALA A CA 1
ATOM 4858 C C . ALA A 1 648 ? 9.174 40.085 13.858 1.00 85.00 648 ALA A C 1
ATOM 4860 O O . ALA A 1 648 ? 10.059 39.266 13.600 1.00 85.00 648 ALA A O 1
ATOM 4861 N N . VAL A 1 649 ? 9.419 41.221 14.514 1.00 90.56 649 VAL A N 1
ATOM 4862 C CA . VAL A 1 649 ? 10.761 41.638 14.941 1.00 90.56 649 VAL A CA 1
ATOM 4863 C C . VAL A 1 649 ? 11.223 40.742 16.089 1.00 90.56 649 VAL A C 1
ATOM 4865 O O . VAL A 1 649 ? 10.590 40.696 17.142 1.00 90.56 649 VAL A O 1
ATOM 4868 N N . THR A 1 650 ? 12.319 40.009 15.897 1.00 90.75 650 THR A N 1
ATOM 4869 C CA . THR A 1 650 ? 12.934 39.186 16.950 1.00 90.75 650 THR A CA 1
ATOM 4870 C C . THR A 1 650 ? 13.519 40.082 18.039 1.00 90.75 650 THR A C 1
ATOM 4872 O O . THR A 1 650 ? 14.308 40.976 17.740 1.00 90.75 650 THR A O 1
ATOM 4875 N N . ALA A 1 651 ? 13.180 39.830 19.303 1.00 91.50 651 ALA A N 1
ATOM 4876 C CA . ALA A 1 651 ? 13.722 40.601 20.416 1.00 91.50 651 ALA A CA 1
ATOM 4877 C C . ALA A 1 651 ? 15.217 40.307 20.613 1.00 91.50 651 ALA A C 1
ATOM 4879 O O . ALA A 1 651 ? 15.628 39.147 20.633 1.00 91.50 651 ALA A O 1
ATOM 4880 N N . GLY A 1 652 ? 16.028 41.341 20.852 1.00 89.06 652 GLY A N 1
ATOM 4881 C CA . GLY A 1 652 ? 17.486 41.200 21.012 1.00 89.06 652 GLY A CA 1
ATOM 4882 C C . GLY A 1 652 ? 17.953 40.326 22.190 1.00 89.06 652 GLY A C 1
ATOM 4883 O O . GLY A 1 652 ? 19.128 39.983 22.259 1.00 89.06 652 GLY A O 1
ATOM 4884 N N . GLY A 1 653 ? 17.052 39.956 23.108 1.00 87.00 653 GLY A N 1
ATOM 4885 C CA . GLY A 1 653 ? 17.308 39.007 24.200 1.00 87.00 653 GLY A CA 1
ATOM 4886 C C . GLY A 1 653 ? 16.943 37.548 23.892 1.00 87.00 653 GLY A C 1
ATOM 4887 O O . GLY A 1 653 ? 17.005 36.716 24.796 1.00 87.00 653 GLY A O 1
ATOM 4888 N N . TYR A 1 654 ? 16.515 37.226 22.667 1.00 89.19 654 TYR A N 1
ATOM 4889 C CA . TYR A 1 654 ? 16.196 35.856 22.263 1.00 89.19 654 TYR A CA 1
ATOM 4890 C C . TYR A 1 654 ? 17.459 35.072 21.885 1.00 89.19 654 TYR A C 1
ATOM 4892 O O . TYR A 1 654 ? 18.126 35.374 20.897 1.00 89.19 654 TYR A O 1
ATOM 4900 N N . ASP A 1 655 ? 17.744 34.024 22.654 1.00 89.00 655 ASP A N 1
ATOM 4901 C CA . ASP A 1 655 ? 18.745 33.013 22.321 1.00 89.00 655 ASP A CA 1
ATOM 4902 C C . ASP A 1 655 ? 18.097 31.899 21.480 1.00 89.00 655 ASP A C 1
ATOM 4904 O O . ASP A 1 655 ? 17.152 31.242 21.924 1.00 89.00 655 ASP A O 1
ATOM 4908 N N . LYS A 1 656 ? 18.602 31.707 20.256 1.00 88.56 656 LYS A N 1
ATOM 4909 C CA . LYS A 1 656 ? 18.117 30.692 19.309 1.00 88.56 656 LYS A CA 1
ATOM 4910 C C . LYS A 1 656 ? 18.652 29.282 19.581 1.00 88.56 656 LYS A C 1
ATOM 4912 O O . LYS A 1 656 ? 18.062 28.327 19.088 1.00 88.56 656 LYS A O 1
ATOM 4917 N N . ASP A 1 657 ? 19.768 29.162 20.301 1.00 91.56 657 ASP A N 1
ATOM 4918 C CA . ASP A 1 657 ? 20.467 27.891 20.536 1.00 91.56 657 ASP A CA 1
ATOM 4919 C C . ASP A 1 657 ? 20.067 27.263 21.882 1.00 91.56 657 ASP A C 1
ATOM 4921 O O . ASP A 1 657 ? 20.352 26.096 22.150 1.00 91.56 657 ASP A O 1
ATOM 4925 N N . ARG A 1 658 ? 19.348 28.021 22.719 1.00 91.00 658 ARG A N 1
ATOM 4926 C CA . ARG A 1 658 ? 18.736 27.534 23.953 1.00 91.00 658 ARG A CA 1
ATOM 4927 C C . ARG A 1 658 ? 17.443 26.765 23.673 1.00 91.00 658 ARG A C 1
ATOM 4929 O O . ARG A 1 658 ? 16.487 27.306 23.120 1.00 91.00 658 ARG A O 1
ATOM 4936 N N . GLU A 1 659 ? 17.378 25.527 24.160 1.00 90.44 659 GLU A N 1
ATOM 4937 C CA . GLU A 1 659 ? 16.161 24.713 24.123 1.00 90.44 659 GLU A CA 1
ATOM 4938 C C . GLU A 1 659 ? 14.996 25.393 24.869 1.00 90.44 659 GLU A C 1
ATOM 4940 O O . GLU A 1 659 ? 15.153 25.917 25.979 1.00 90.44 659 GLU A O 1
ATOM 4945 N N . TYR A 1 660 ? 13.809 25.377 24.255 1.00 91.94 660 TYR A N 1
ATOM 4946 C CA . TYR A 1 660 ? 12.593 25.956 24.820 1.00 91.94 660 TYR A CA 1
ATOM 4947 C C . TYR A 1 660 ? 11.631 24.878 25.328 1.00 91.94 660 TYR A C 1
ATOM 4949 O O . TYR A 1 660 ? 11.127 24.065 24.555 1.00 91.94 660 TYR A O 1
ATOM 4957 N N . ILE A 1 661 ? 11.309 24.938 26.624 1.00 93.00 661 ILE A N 1
ATOM 4958 C CA . ILE A 1 661 ? 10.287 24.096 27.255 1.00 93.00 661 ILE A CA 1
ATOM 4959 C C . ILE A 1 661 ? 8.987 24.921 27.414 1.00 93.00 661 ILE A C 1
ATOM 4961 O O . ILE A 1 661 ? 9.002 25.939 28.119 1.00 93.00 661 ILE A O 1
ATOM 4965 N N . PRO A 1 662 ? 7.861 24.520 26.786 1.00 94.75 662 PRO A N 1
ATOM 4966 C CA . PRO A 1 662 ? 6.585 25.237 26.871 1.00 94.75 662 PRO A CA 1
ATOM 4967 C C . PRO A 1 662 ? 5.970 25.176 28.275 1.00 94.75 662 PRO A C 1
ATOM 4969 O O . PRO A 1 662 ? 6.279 24.276 29.054 1.00 94.75 662 PRO A O 1
ATOM 4972 N N . ARG A 1 663 ? 5.083 26.126 28.617 1.00 96.44 663 ARG A N 1
ATOM 4973 C CA . ARG A 1 663 ? 4.452 26.197 29.958 1.00 96.44 663 ARG A CA 1
ATOM 4974 C C . ARG A 1 663 ? 3.710 24.917 30.335 1.00 96.44 663 ARG A C 1
ATOM 4976 O O . ARG A 1 663 ? 3.828 24.477 31.467 1.00 96.44 663 ARG A O 1
ATOM 4983 N N . SER A 1 664 ? 3.053 24.268 29.378 1.00 93.88 664 SER A N 1
ATOM 4984 C CA . SER A 1 664 ? 2.363 22.985 29.561 1.00 93.88 664 SER A CA 1
ATOM 4985 C C . SER A 1 664 ? 3.263 21.804 29.958 1.00 93.88 664 SER A C 1
ATOM 4987 O O . SER A 1 664 ? 2.746 20.760 30.343 1.00 93.88 664 SER A O 1
ATOM 4989 N N . LYS A 1 665 ? 4.595 21.954 29.905 1.00 94.69 665 LYS A N 1
ATOM 4990 C CA . LYS A 1 665 ? 5.583 20.952 30.345 1.00 94.69 665 LYS A CA 1
ATOM 4991 C C . LYS A 1 665 ? 6.401 21.393 31.568 1.00 94.69 665 LYS A C 1
ATOM 4993 O O . LYS A 1 665 ? 7.440 20.797 31.841 1.00 94.69 665 LYS A O 1
ATOM 4998 N N . ARG A 1 666 ? 5.992 22.458 32.265 1.00 95.75 666 ARG A N 1
ATOM 4999 C CA . ARG A 1 666 ? 6.746 23.047 33.379 1.00 95.75 666 ARG A CA 1
ATOM 5000 C C . ARG A 1 666 ? 5.899 23.066 34.659 1.00 95.75 666 ARG A C 1
ATOM 5002 O O . ARG A 1 666 ? 4.815 23.645 34.617 1.00 95.75 666 ARG A O 1
ATOM 5009 N N . PRO A 1 667 ? 6.355 22.446 35.766 1.00 95.88 667 PRO A N 1
ATOM 5010 C CA . PRO A 1 667 ? 5.540 22.243 36.968 1.00 95.88 667 PRO A CA 1
ATOM 5011 C C . PRO A 1 667 ? 5.104 23.560 37.611 1.00 95.88 667 PRO A C 1
ATOM 5013 O O . PRO A 1 667 ? 4.009 23.640 38.169 1.00 95.88 667 PRO A O 1
ATOM 5016 N N . GLU A 1 668 ? 5.916 24.614 37.474 1.00 97.25 668 GLU A N 1
ATOM 5017 C CA . GLU A 1 668 ? 5.613 25.931 38.019 1.00 97.25 668 GLU A CA 1
ATOM 5018 C C . GLU A 1 668 ? 4.477 26.657 37.279 1.00 97.25 668 GLU A C 1
ATOM 5020 O O . GLU A 1 668 ? 4.069 27.724 37.722 1.00 97.25 668 GLU A O 1
ATOM 5025 N N . TRP A 1 669 ? 3.933 26.095 36.191 1.00 98.00 669 TRP A N 1
ATOM 5026 C CA . TRP A 1 669 ? 2.831 26.666 35.411 1.00 98.00 669 TRP A CA 1
ATOM 5027 C C . TRP A 1 669 ? 1.579 25.783 35.445 1.00 98.00 669 TRP A C 1
ATOM 5029 O O . TRP A 1 669 ? 1.643 24.564 35.305 1.00 98.00 669 TRP A O 1
ATOM 5039 N N . SER A 1 670 ? 0.398 26.388 35.577 1.00 97.88 670 SER A N 1
ATOM 5040 C CA . SER A 1 670 ? -0.878 25.657 35.502 1.00 97.88 670 SER A CA 1
ATOM 5041 C C . SER A 1 670 ? -1.981 26.480 34.829 1.00 97.88 670 SER A C 1
ATOM 5043 O O . SER A 1 670 ? -2.002 27.702 34.995 1.00 97.88 670 SER A O 1
ATOM 5045 N N . PRO A 1 671 ? -2.891 25.845 34.064 1.00 97.81 671 PRO A N 1
ATOM 5046 C CA . PRO A 1 671 ? -4.031 26.527 33.469 1.00 97.81 671 PRO A CA 1
ATOM 5047 C C . PRO A 1 671 ? -5.106 26.758 34.537 1.00 97.81 671 PRO A C 1
ATOM 5049 O O . PRO A 1 671 ? -5.589 25.818 35.166 1.00 97.81 671 PRO A O 1
ATOM 5052 N N . VAL A 1 672 ? -5.500 28.009 34.741 1.00 98.12 672 VAL A N 1
ATOM 5053 C CA . VAL A 1 672 ? -6.556 28.405 35.679 1.00 98.12 672 VAL A CA 1
ATOM 5054 C C . VAL A 1 672 ? -7.823 28.667 34.883 1.00 98.12 672 VAL A C 1
ATOM 5056 O O . VAL A 1 672 ? -7.847 29.588 34.074 1.00 98.12 672 VAL A O 1
ATOM 5059 N N . GLY A 1 673 ? -8.870 27.875 35.107 1.00 97.94 673 GLY A N 1
ATOM 5060 C CA . GLY A 1 673 ? -10.209 28.102 34.574 1.00 97.94 673 GLY A CA 1
ATOM 5061 C C . GLY A 1 673 ? -10.849 29.320 35.236 1.00 97.94 673 GLY A C 1
ATOM 5062 O O . GLY A 1 673 ? -11.221 29.272 36.411 1.00 97.94 673 GLY A O 1
ATOM 5063 N N . LEU A 1 674 ? -10.967 30.402 34.467 1.00 96.75 674 LEU A N 1
ATOM 5064 C CA . LEU A 1 674 ? -11.466 31.711 34.900 1.00 96.75 674 LEU A CA 1
ATOM 5065 C C . LEU A 1 674 ? -12.992 31.823 34.773 1.00 96.75 674 LEU A C 1
ATOM 5067 O O . LEU A 1 674 ? -13.616 32.600 35.493 1.00 96.75 674 LEU A O 1
ATOM 5071 N N . ALA A 1 675 ? -13.597 31.059 33.858 1.00 96.50 675 ALA A N 1
ATOM 5072 C CA . ALA A 1 675 ? -15.043 30.994 33.652 1.00 96.50 675 ALA A CA 1
ATOM 5073 C C . ALA A 1 675 ? -15.448 29.675 32.978 1.00 96.50 675 ALA A C 1
ATOM 5075 O O . ALA A 1 675 ? -14.747 29.197 32.088 1.00 96.50 675 ALA A O 1
ATOM 5076 N N . GLY A 1 676 ? -16.613 29.127 33.335 1.00 96.31 676 GLY A N 1
ATOM 5077 C CA . GLY A 1 676 ? -17.183 27.929 32.704 1.00 96.31 676 GLY A CA 1
ATOM 5078 C C . GLY A 1 676 ? -17.430 26.771 33.669 1.00 96.31 676 GLY A C 1
ATOM 5079 O O . GLY A 1 676 ? -17.474 26.965 34.886 1.00 96.31 676 GLY A O 1
ATOM 5080 N N . ARG A 1 677 ? -17.667 25.569 33.129 1.00 96.38 677 ARG A N 1
ATOM 5081 C CA . ARG A 1 677 ? -17.968 24.367 33.927 1.00 96.38 677 ARG A CA 1
ATOM 5082 C C . ARG A 1 677 ? -16.694 23.578 34.200 1.00 96.38 677 ARG A C 1
ATOM 5084 O O . ARG A 1 677 ? -16.110 23.031 33.273 1.00 96.38 677 ARG A O 1
ATOM 5091 N N . LEU A 1 678 ? -16.314 23.492 35.470 1.00 97.19 678 LEU A N 1
ATOM 5092 C CA . LEU A 1 678 ? -15.107 22.812 35.941 1.00 97.19 678 LEU A CA 1
ATOM 5093 C C . LEU A 1 678 ? -15.448 21.742 36.981 1.00 97.19 678 LEU A C 1
ATOM 5095 O O . LEU A 1 678 ? -16.546 21.720 37.541 1.00 97.19 678 LEU A O 1
ATOM 5099 N N . VAL A 1 679 ? -14.486 20.866 37.257 1.00 97.19 679 VAL A N 1
ATOM 5100 C CA . VAL A 1 679 ? -14.490 20.014 38.451 1.00 97.19 679 VAL A CA 1
ATOM 5101 C C . VAL A 1 679 ? -13.657 20.711 39.519 1.00 97.19 679 VAL A C 1
ATOM 5103 O O . VAL A 1 679 ? -12.575 21.203 39.214 1.00 97.19 679 VAL A O 1
ATOM 5106 N N . MET A 1 680 ? -14.167 20.763 40.745 1.00 97.25 680 MET A N 1
ATOM 5107 C CA . MET A 1 680 ? -13.506 21.346 41.911 1.00 97.25 680 MET A CA 1
ATOM 5108 C C . MET A 1 680 ? -13.399 20.289 43.011 1.00 97.25 680 MET A C 1
ATOM 5110 O O . MET A 1 680 ? -14.354 19.542 43.239 1.00 97.25 680 MET A O 1
ATOM 5114 N N . THR A 1 681 ? -12.261 20.259 43.698 1.00 97.81 681 THR A N 1
ATOM 5115 C CA . THR A 1 681 ? -12.035 19.412 44.875 1.00 97.81 681 THR A CA 1
ATOM 5116 C C . THR A 1 681 ? -12.629 20.083 46.113 1.00 97.81 681 THR A C 1
ATOM 5118 O O . THR A 1 681 ? -12.385 21.269 46.348 1.00 97.81 681 THR A O 1
ATOM 5121 N N . ASP A 1 682 ? -13.414 19.353 46.903 1.00 98.00 682 ASP A N 1
ATOM 5122 C CA . ASP A 1 682 ? -14.126 19.871 48.074 1.00 98.00 682 ASP A CA 1
ATOM 5123 C C . ASP A 1 682 ? -13.996 18.968 49.313 1.00 98.00 682 ASP A C 1
ATOM 5125 O O . ASP A 1 682 ? -13.617 17.802 49.224 1.00 98.00 682 ASP A O 1
ATOM 5129 N N . ASP A 1 683 ? -14.309 19.520 50.487 1.00 96.94 683 ASP A N 1
ATOM 5130 C CA . ASP A 1 683 ? -14.254 18.831 51.786 1.00 96.94 683 ASP A CA 1
ATOM 5131 C C . ASP A 1 683 ? -15.489 17.953 52.095 1.00 96.94 683 ASP A C 1
ATOM 5133 O O . ASP A 1 683 ? -15.661 17.476 53.219 1.00 96.94 683 ASP A O 1
ATOM 5137 N N . GLY A 1 684 ? -16.364 17.754 51.106 1.00 96.12 684 GLY A N 1
ATOM 5138 C CA . GLY A 1 684 ? -17.630 17.033 51.211 1.00 96.12 684 GLY A CA 1
ATOM 5139 C C . GLY A 1 684 ? -18.820 17.910 51.623 1.00 96.12 684 GLY A C 1
ATOM 5140 O O . GLY A 1 684 ? -19.966 17.462 51.525 1.00 96.12 684 GLY A O 1
ATOM 5141 N N . SER A 1 685 ? -18.603 19.160 52.056 1.00 96.50 685 SER A N 1
ATOM 5142 C CA . SER A 1 685 ? -19.692 20.042 52.504 1.00 96.50 685 SER A CA 1
ATOM 5143 C C . SER A 1 685 ? -20.485 20.688 51.362 1.00 96.50 685 SER A C 1
ATOM 5145 O O . SER A 1 685 ? -21.633 21.096 51.571 1.00 96.50 685 SER A O 1
ATOM 5147 N N . CYS A 1 686 ? -19.935 20.778 50.144 1.00 97.06 686 CYS A N 1
ATOM 5148 C CA . CYS A 1 686 ? -20.620 21.431 49.029 1.00 97.06 686 CYS A CA 1
ATOM 5149 C C . CYS A 1 686 ? -21.877 20.658 48.584 1.00 97.06 686 CYS A C 1
ATOM 5151 O O . CYS A 1 686 ? -21.866 19.434 48.421 1.00 97.06 686 CYS A O 1
ATOM 5153 N N . THR A 1 687 ? -22.969 21.385 48.320 1.00 94.75 687 THR A N 1
ATOM 5154 C CA . THR A 1 687 ? -24.258 20.819 47.883 1.00 94.75 687 THR A CA 1
ATOM 5155 C C . THR A 1 687 ? -24.769 21.480 46.603 1.00 94.75 687 THR A C 1
ATOM 5157 O O . THR A 1 687 ? -24.532 22.661 46.345 1.00 94.75 687 THR A O 1
ATOM 5160 N N . ALA A 1 688 ? -25.467 20.702 45.769 1.00 96.69 688 ALA A N 1
ATOM 5161 C CA . ALA A 1 688 ? -25.966 21.148 44.470 1.00 96.69 688 ALA A CA 1
ATOM 5162 C C . ALA A 1 688 ? -26.901 22.365 44.597 1.00 96.69 688 ALA A C 1
ATOM 5164 O O . ALA A 1 688 ? -27.845 22.361 45.383 1.00 96.69 688 ALA A O 1
ATOM 5165 N N . GLY A 1 689 ? -26.646 23.405 43.800 1.00 95.06 689 GLY A N 1
ATOM 5166 C CA . GLY A 1 689 ? -27.370 24.676 43.842 1.00 95.06 689 GLY A CA 1
ATOM 5167 C C . GLY A 1 689 ? -26.779 25.720 44.797 1.00 95.06 689 GLY A C 1
ATOM 5168 O O . GLY A 1 689 ? -27.091 26.902 44.622 1.00 95.06 689 GLY A O 1
ATOM 5169 N N . GLY A 1 690 ? -25.920 25.308 45.737 1.00 96.62 690 GLY A N 1
ATOM 5170 C CA . GLY A 1 690 ? -25.177 26.183 46.645 1.00 96.62 690 GLY A CA 1
ATOM 5171 C C . GLY A 1 690 ? -23.948 26.842 46.008 1.00 96.62 690 GLY A C 1
ATOM 5172 O O . GLY A 1 690 ? -23.750 26.804 44.791 1.00 96.62 690 GLY A O 1
ATOM 5173 N N . TYR A 1 691 ? -23.115 27.444 46.853 1.00 97.62 691 TYR A N 1
ATOM 5174 C CA . TYR A 1 691 ? -21.887 28.151 46.478 1.00 97.62 691 TYR A CA 1
ATOM 5175 C C . TYR A 1 691 ? -20.696 27.609 47.270 1.00 97.62 691 TYR A C 1
ATOM 5177 O O . TYR A 1 691 ? -20.883 27.049 48.353 1.00 97.62 691 TYR A O 1
ATOM 5185 N N . ALA A 1 692 ? -19.490 27.767 46.727 1.00 97.56 692 ALA A N 1
ATOM 5186 C CA . ALA A 1 692 ? -18.254 27.326 47.363 1.00 97.56 692 ALA A CA 1
ATOM 5187 C C . ALA A 1 692 ? -17.337 28.502 47.727 1.00 97.56 692 ALA A C 1
ATOM 5189 O O . ALA A 1 692 ? -17.185 29.445 46.948 1.00 97.56 692 ALA A O 1
ATOM 5190 N N . ALA A 1 693 ? -16.716 28.408 48.898 1.00 97.19 693 ALA A N 1
ATOM 5191 C CA . ALA A 1 693 ? -15.576 29.205 49.337 1.00 97.19 693 ALA A CA 1
ATOM 5192 C C . ALA A 1 693 ? -14.342 28.290 49.444 1.00 97.19 693 ALA A C 1
ATOM 5194 O O . ALA A 1 693 ? -14.469 27.064 49.443 1.00 97.19 693 ALA A O 1
ATOM 5195 N N . ALA A 1 694 ? -13.148 28.864 49.538 1.00 97.38 694 ALA A N 1
ATOM 5196 C CA . ALA A 1 694 ? -11.889 28.134 49.607 1.00 97.38 694 ALA A CA 1
ATOM 5197 C C . ALA A 1 694 ? -11.335 28.058 51.038 1.00 97.38 694 ALA A C 1
ATOM 5199 O O . ALA A 1 694 ? -11.464 28.997 51.824 1.00 97.38 694 ALA A O 1
ATOM 5200 N N . ARG A 1 695 ? -10.675 26.952 51.373 1.00 96.88 695 ARG A N 1
ATOM 5201 C CA . ARG A 1 695 ? -9.777 26.840 52.527 1.00 96.88 695 ARG A CA 1
ATOM 5202 C C . ARG A 1 695 ? -8.517 26.122 52.071 1.00 96.88 695 ARG A C 1
ATOM 5204 O O . ARG A 1 695 ? -8.568 24.933 51.763 1.00 96.88 695 ARG A O 1
ATOM 5211 N N . SER A 1 696 ? -7.409 26.850 51.988 1.00 95.56 696 SER A N 1
ATOM 5212 C CA . SER A 1 696 ? -6.132 26.372 51.448 1.00 95.56 696 SER A CA 1
ATOM 5213 C C . SER A 1 696 ? -6.298 25.680 50.084 1.00 95.56 696 SER A C 1
ATOM 5215 O O . SER A 1 696 ? -5.738 24.618 49.829 1.00 95.56 696 SER A O 1
ATOM 5217 N N . GLY A 1 697 ? -7.124 26.274 49.219 1.00 96.50 697 GLY A N 1
ATOM 5218 C CA . GLY A 1 697 ? -7.452 25.785 47.879 1.00 96.50 697 GLY A CA 1
ATOM 5219 C C . GLY A 1 697 ? -8.482 24.651 47.793 1.00 96.50 697 GLY A C 1
ATOM 5220 O O . GLY A 1 697 ? -8.891 24.309 46.685 1.00 96.50 697 GLY A O 1
ATOM 5221 N N . ILE A 1 698 ? -8.952 24.098 48.915 1.00 98.06 698 ILE A N 1
ATOM 5222 C CA . ILE A 1 698 ? -10.038 23.104 48.940 1.00 98.06 698 ILE A CA 1
ATOM 5223 C C . ILE A 1 698 ? -11.390 23.809 49.080 1.00 98.06 698 ILE A C 1
ATOM 5225 O O . ILE A 1 698 ? -11.549 24.720 49.897 1.00 98.06 698 ILE A O 1
ATOM 5229 N N . GLY A 1 699 ? -12.371 23.398 48.279 1.00 97.50 699 GLY A N 1
ATOM 5230 C CA . GLY A 1 699 ? -13.729 23.927 48.337 1.00 97.50 699 GLY A CA 1
ATOM 5231 C C . GLY A 1 699 ? -14.481 23.511 49.602 1.00 97.50 699 GLY A C 1
ATOM 5232 O O . GLY A 1 699 ? -14.377 22.376 50.056 1.00 97.50 699 GLY A O 1
ATOM 5233 N N . HIS A 1 700 ? -15.278 24.423 50.148 1.00 97.06 700 HIS A N 1
ATOM 5234 C CA . HIS A 1 700 ? -16.262 24.147 51.193 1.00 97.06 700 HIS A CA 1
ATOM 5235 C C . HIS A 1 700 ? -17.519 24.999 50.974 1.00 97.06 700 HIS A C 1
ATOM 5237 O O . HIS A 1 700 ? -17.487 25.995 50.248 1.00 97.06 700 HIS A O 1
ATOM 5243 N N . ALA A 1 701 ? -18.647 24.619 51.572 1.00 97.12 701 ALA A N 1
ATOM 5244 C CA . ALA A 1 701 ? -19.907 25.343 51.429 1.00 97.12 701 ALA A CA 1
ATOM 5245 C C . ALA A 1 701 ? -19.809 26.787 51.957 1.00 97.12 701 ALA A C 1
ATOM 5247 O O . ALA A 1 701 ? -19.473 27.013 53.119 1.00 97.12 701 ALA A O 1
ATOM 5248 N N . ALA A 1 702 ? -20.151 27.757 51.107 1.00 95.81 702 ALA A N 1
ATOM 5249 C CA . ALA A 1 702 ? -20.216 29.168 51.473 1.00 95.81 702 ALA A CA 1
ATOM 5250 C C . ALA A 1 702 ? -21.588 29.542 52.063 1.00 95.81 702 ALA A C 1
ATOM 5252 O O . ALA A 1 702 ? -22.630 29.106 51.571 1.00 95.81 702 ALA A O 1
ATOM 5253 N N . GLU A 1 703 ? -21.592 30.414 53.076 1.00 90.44 703 GLU A N 1
ATOM 5254 C CA . GLU A 1 703 ? -22.820 30.980 53.664 1.00 90.44 703 GLU A CA 1
ATOM 5255 C C . GLU A 1 703 ? -23.481 32.040 52.759 1.00 90.44 703 GLU A C 1
ATOM 5257 O O . GLU A 1 703 ? -24.673 32.327 52.881 1.00 90.44 703 GLU A O 1
ATOM 5262 N N . CYS A 1 704 ? -22.711 32.620 51.836 1.00 90.19 704 CYS A N 1
ATOM 5263 C CA . CYS A 1 704 ? -23.127 33.654 50.895 1.00 90.19 704 CYS A CA 1
ATOM 5264 C C . CYS A 1 704 ? -22.872 33.229 49.436 1.00 90.19 704 CYS A C 1
ATOM 5266 O O . CYS A 1 704 ? -22.233 32.216 49.153 1.00 90.19 704 CYS A O 1
ATOM 5268 N N . ALA A 1 705 ? -23.397 34.003 48.483 1.00 93.44 705 ALA A N 1
ATOM 5269 C CA . ALA A 1 705 ? -23.168 33.746 47.065 1.00 93.44 705 ALA A CA 1
ATOM 5270 C C . ALA A 1 705 ? -21.755 34.183 46.648 1.00 93.44 705 ALA A C 1
ATOM 5272 O O . ALA A 1 705 ? -21.461 35.376 46.631 1.00 93.44 705 ALA A O 1
ATOM 5273 N N . THR A 1 706 ? -20.919 33.222 46.256 1.00 95.19 706 THR A N 1
ATOM 5274 C CA . THR A 1 706 ? -19.594 33.457 45.658 1.00 95.19 706 THR A CA 1
ATOM 5275 C C . THR A 1 706 ? -19.660 33.343 44.128 1.00 95.19 706 THR A C 1
ATOM 5277 O O . THR A 1 706 ? -20.712 33.055 43.543 1.00 95.19 706 THR A O 1
ATOM 5280 N N . ARG A 1 707 ? -18.525 33.526 43.440 1.00 94.00 707 ARG A N 1
ATOM 5281 C CA . ARG A 1 707 ? -18.433 33.284 41.989 1.00 94.00 707 ARG A CA 1
ATOM 5282 C C . ARG A 1 707 ? -18.455 31.800 41.593 1.00 94.00 707 ARG A C 1
ATOM 5284 O O . ARG A 1 707 ? -18.683 31.493 40.426 1.00 94.00 707 ARG A O 1
ATOM 5291 N N . VAL A 1 708 ? -18.229 30.888 42.544 1.00 97.38 708 VAL A N 1
ATOM 5292 C CA . VAL A 1 708 ? -18.158 29.438 42.311 1.00 97.38 708 VAL A CA 1
ATOM 5293 C C . VAL A 1 708 ? -19.483 28.801 42.716 1.00 97.38 708 VAL A C 1
ATOM 5295 O O . VAL A 1 708 ? -19.748 28.562 43.895 1.00 97.38 708 VAL A O 1
ATOM 5298 N N . LYS A 1 709 ? -20.346 28.530 41.732 1.00 97.50 709 LYS A N 1
ATOM 5299 C CA . LYS A 1 709 ? -21.653 27.905 41.974 1.00 97.50 709 LYS A CA 1
ATOM 5300 C C . LYS A 1 709 ? -21.582 26.390 41.799 1.00 97.50 709 LYS A C 1
ATOM 5302 O O . LYS A 1 709 ? -21.205 25.915 40.733 1.00 97.50 709 LYS A O 1
ATOM 5307 N N . VAL A 1 710 ? -22.036 25.630 42.791 1.00 98.06 710 VAL A N 1
ATOM 5308 C CA . VAL A 1 710 ? -22.058 24.161 42.754 1.00 98.06 710 VAL A CA 1
ATOM 5309 C C . VAL A 1 710 ? -23.228 23.675 41.892 1.00 98.06 710 VAL A C 1
ATOM 5311 O O . VAL A 1 710 ? -24.383 24.035 42.134 1.00 98.06 710 VAL A O 1
ATOM 5314 N N . LEU A 1 711 ? -22.948 22.851 40.880 1.00 97.75 711 LEU A N 1
ATOM 5315 C CA . LEU A 1 711 ? -23.950 22.298 39.961 1.00 97.75 711 LEU A CA 1
ATOM 5316 C C . LEU A 1 711 ? -24.443 20.921 40.415 1.00 97.75 711 LEU A C 1
ATOM 5318 O O . LEU A 1 711 ? -25.649 20.705 40.516 1.00 97.75 711 LEU A O 1
ATOM 5322 N N . LYS A 1 712 ? -23.519 20.000 40.703 1.00 97.56 712 LYS A N 1
ATOM 5323 C CA . LYS A 1 712 ? -23.796 18.638 41.193 1.00 97.56 712 LYS A CA 1
ATOM 5324 C C . LYS A 1 712 ? -22.567 18.063 41.897 1.00 97.56 712 LYS A C 1
ATOM 5326 O O . LYS A 1 712 ? -21.444 18.452 41.589 1.00 97.56 712 LYS A O 1
ATOM 5331 N N . ARG A 1 713 ? -22.780 17.095 42.787 1.00 97.44 713 ARG A N 1
ATOM 5332 C CA . ARG A 1 713 ? -21.705 16.240 43.304 1.00 97.44 713 ARG A CA 1
ATOM 5333 C C . ARG A 1 713 ? -21.343 15.165 42.278 1.00 97.44 713 ARG A C 1
ATOM 5335 O O . ARG A 1 713 ? -22.221 14.713 41.542 1.00 97.44 713 ARG A O 1
ATOM 5342 N N . LEU A 1 714 ? -20.060 14.819 42.202 1.00 97.06 714 LEU A N 1
ATOM 5343 C CA . LEU A 1 714 ? -19.535 13.760 41.336 1.00 97.06 714 LEU A CA 1
ATOM 5344 C C . LEU A 1 714 ? -19.139 12.538 42.170 1.00 97.06 714 LEU A C 1
ATOM 5346 O O . LEU A 1 714 ? -19.560 11.431 41.846 1.00 97.06 714 LEU A O 1
ATOM 5350 N N . ASP A 1 715 ? -18.415 12.763 43.266 1.00 96.75 715 ASP A N 1
ATOM 5351 C CA . ASP A 1 715 ? -18.026 11.754 44.254 1.00 96.75 715 ASP A CA 1
ATOM 5352 C C . ASP A 1 715 ? -17.847 12.396 45.652 1.00 96.75 715 ASP A C 1
ATOM 5354 O O . ASP A 1 715 ? -18.309 13.517 45.897 1.00 96.75 715 ASP A O 1
ATOM 5358 N N . ASP A 1 716 ? -17.220 11.678 46.583 1.00 95.06 716 ASP A N 1
ATOM 5359 C CA . ASP A 1 716 ? -17.024 12.102 47.975 1.00 95.06 716 ASP A CA 1
ATOM 5360 C C . ASP A 1 716 ? -16.126 13.347 48.130 1.00 95.06 716 ASP A C 1
ATOM 5362 O O . ASP A 1 716 ? -16.258 14.056 49.126 1.00 95.06 716 ASP A O 1
ATOM 5366 N N . THR A 1 717 ? -15.253 13.641 47.157 1.00 96.12 717 THR A N 1
ATOM 5367 C CA . THR A 1 717 ? -14.268 14.743 47.209 1.00 96.12 717 THR A CA 1
ATOM 5368 C C . THR A 1 717 ? -14.338 15.705 46.021 1.00 96.12 717 THR A C 1
ATOM 5370 O O . THR A 1 717 ? -13.585 16.675 45.984 1.00 96.12 717 THR A O 1
ATOM 5373 N N . HIS A 1 718 ? -15.197 15.452 45.029 1.00 98.00 718 HIS A N 1
ATOM 5374 C CA . HIS A 1 718 ? -15.312 16.279 43.828 1.00 98.00 718 HIS A CA 1
ATOM 5375 C C . HIS A 1 718 ? -16.750 16.706 43.525 1.00 98.00 718 HIS A C 1
ATOM 5377 O O . HIS A 1 718 ? -17.706 15.916 43.529 1.00 98.00 718 HIS A O 1
ATOM 5383 N N . VAL A 1 719 ? -16.886 17.969 43.127 1.00 98.06 719 VAL A N 1
ATOM 5384 C CA . VAL A 1 719 ? -18.135 18.567 42.648 1.00 98.06 719 VAL A CA 1
ATOM 5385 C C . VAL A 1 719 ? -17.931 19.240 41.290 1.00 98.06 719 VAL A C 1
ATOM 5387 O O . VAL A 1 719 ? -16.877 19.799 40.995 1.00 98.06 719 VAL A O 1
ATOM 5390 N N . GLU A 1 720 ? -18.960 19.211 40.445 1.00 97.69 720 GLU A N 1
ATOM 5391 C CA . GLU A 1 720 ? -19.000 20.026 39.231 1.00 97.69 720 GLU A CA 1
ATOM 5392 C C . GLU A 1 720 ? -19.471 21.435 39.607 1.00 97.69 720 GLU A C 1
ATOM 5394 O O . GLU A 1 720 ? -20.526 21.598 40.230 1.00 97.69 720 GLU A O 1
ATOM 5399 N N . VAL A 1 721 ? -18.707 22.450 39.215 1.00 97.81 721 VAL A N 1
ATOM 5400 C CA . VAL A 1 721 ? -18.968 23.863 39.506 1.00 97.81 721 VAL A CA 1
ATOM 5401 C C . VAL A 1 721 ? -19.092 24.681 38.227 1.00 97.81 721 VAL A C 1
ATOM 5403 O O . VAL A 1 721 ? -18.559 24.327 37.179 1.00 97.81 721 VAL A O 1
ATOM 5406 N N . LEU A 1 722 ? -19.789 25.808 38.327 1.00 97.69 722 LEU A N 1
ATOM 5407 C CA . LEU A 1 722 ? -19.781 26.887 37.352 1.00 97.69 722 LEU A CA 1
ATOM 5408 C C . LEU A 1 722 ? -19.013 28.065 37.958 1.00 97.69 722 LEU A C 1
ATOM 5410 O O . LEU A 1 722 ? -19.522 28.704 38.883 1.00 97.69 722 LEU A O 1
ATOM 5414 N N . VAL A 1 723 ? -17.827 28.347 37.422 1.00 96.62 723 VAL A N 1
ATOM 5415 C CA . VAL A 1 723 ? -17.074 29.577 37.705 1.00 96.62 723 VAL A CA 1
ATOM 5416 C C . VAL A 1 723 ? -17.617 30.691 36.810 1.00 96.62 723 VAL A C 1
ATOM 5418 O O . VAL A 1 723 ? -17.960 30.449 35.646 1.00 96.62 723 VAL A O 1
ATOM 5421 N N . ARG A 1 724 ? -17.755 31.889 37.376 1.00 86.94 724 ARG A N 1
ATOM 5422 C CA . ARG A 1 724 ? -18.385 33.069 36.768 1.00 86.94 724 ARG A CA 1
ATOM 5423 C C . ARG A 1 724 ? -17.499 34.301 36.868 1.00 86.94 724 ARG A C 1
ATOM 5425 O O . ARG A 1 724 ? -16.661 34.335 37.799 1.00 86.94 724 ARG A O 1
#

Secondary structure (DSSP, 8-state):
-----HHHHHHHTSSS--EEEEEEEE-TTS-EEEEETTTBPTT--EEEEESS-SS--SS--PPPEEEEEEE-TTTTT---TT-EEEEEEEE--TTS--EEEEEEEEEE-TTT--EETTEEEEEEE-GGGGG-SBPPHHHHT-EE-HHHHHHHHHHHHT-------TTGGGSTTTT--EETT-TT--BHHHHHHHHHHHTTEEEEE-TTS-EEEEESSPPEESSSSPEE--SEEEESSSEEEEEEEEEEEEEEEEEEEETTEEEEEE-------TTEEEEEEE----GGGTTS-HHHHHHHHHHHHHHHTT--EEEEEEEEE--TT--TT-EEEEE-STT-SSS-EEEE--EEEEETTSEEEEEE--PPBP-S--TT--------PPPGGGGGSGGG-PPPP---------SS--------SS---------SS----S-EEE-STT-B--S-SSEEEESSS-EEEEEES-EEEEES-EEEEES-EEEEES-EEESSS-EEEEES-EE-SSS-EEEEES-EE-SSS-EEEEE-S-B--TTEEEEEE-STT-EEEEEETT--EEES----S--EEEEEEEESS--TT----TT-EEEEETTEEEE-BBTB--EEE-SS-SEEES--TTS-TTSB-B-TTSPBPB-TTSPBPBPTT--SSS----GGG-TTEEEEEEEEEEEEEB-S---TTSBEEEETTEEEE-SS--SEEEEEE-SSSEEEEEE-

Nearest PDB structures (foldseek):
  3suc-assembly1_A  TM=6.701E-01  e=1.569E-14  Salasvirus phi29
  3gqh-assembly1_B  TM=8.140E-01  e=1.617E-10  Salasvirus phi29
  8v3w-assembly1_b  TM=5.700E-01  e=1.146E-10  Clostridioides difficile
  3wp8-assembly1_A-3  TM=3.513E-01  e=9.600E-02  Acinetobacter sp. Tol 5

Sequence (724 aa):
MYNVGQDYIDALAGKTRNDRIAGTLALANGGSIAITDENLVRDSLSLSKELCGEQYRVGTFNTACLKLSFFIDDALGIDLTDASVTMSYFLTPENAAEQQVPLGTFFVDPILSIRRKNILNIVAFDAGVKFDREVSDNFRTITGTPAQIISAACSYCGVTSAVLPASLDEMPNSDITVSAADKQIQTYRDAVMWCAALVCGYAVIGRDSALYLIPAIYSVSGGVRPSIITSRTVTAAERQSVYVTDTRAYIKYLTAYAGDDVISYVSSFTAQDAQASPASYVLEKNPLLADKTEAECEAANEEWLDYIDTFMQRGVQTAIMGDPALDMGDALMFTGGDVDQRTGIIGVVTSYEWRYRNYHDIRCTAAECCGSIAPGSLSGGAASVRPQSAKRIDAIKAPEPSAGGVGEDLGNRNENFNTYTGHQWANRIIDEQFDCSDCCHLEGELNTLRNCDYTSVGGANNAGTNDSYSIVHGNYNTFSGGRHIIAGSHNNVSGDGNTVAGYGNTITGDSNVVAGSNHTVGSVGALVCGCGVDATRAAASYVFYAGNYSISVAMTSNGYVFATAYNTNGADYAEYFEWADGNPENEDRRGMLVSLSGDRIKPADGDDIDGVISANPSVCGNEYGLHWQGKYEKDIFGAVRYGEDGRAVTAGGYDKDREYIPRSKRPEWSPVGLAGRLVMTDDGSCTAGGYAAARSGIGHAAECATRVKVLKRLDDTHVEVLVR

Radius of gyration: 36.07 Å; Cα contacts (8 Å, |Δi|>4): 1712; chains: 1; bounding box: 62×86×97 Å

Solvent-accessible surface area (backbone atoms only — not comparable to full-atom values): 39063 Å² total; per-residue (Å²): 89,59,93,72,59,70,60,55,58,56,33,67,73,39,99,67,71,58,64,52,48,43,34,34,43,39,31,68,89,74,48,73,42,82,42,36,71,88,38,42,42,82,87,39,43,34,42,36,44,48,60,31,68,91,58,56,61,70,15,35,64,51,62,37,39,41,36,36,31,31,57,39,84,65,46,82,80,59,74,41,66,81,12,32,38,38,40,30,42,35,41,41,29,99,91,54,74,72,46,79,39,68,71,21,47,23,42,40,39,63,84,74,30,49,74,58,76,47,30,40,35,45,34,22,29,31,58,50,66,52,27,81,39,74,59,50,75,76,53,32,71,43,65,38,27,43,67,52,51,42,43,49,38,24,60,78,42,76,38,51,65,48,66,62,43,95,54,44,86,74,34,33,59,41,81,47,77,34,39,51,56,41,79,85,52,49,27,37,45,46,52,41,18,54,34,20,41,56,30,51,12,33,39,42,65,44,57,84,36,21,48,31,56,44,65,72,61,78,58,67,41,72,70,104,69,62,44,74,57,56,70,44,80,43,49,47,89,48,39,83,47,76,48,69,52,90,45,25,17,22,49,36,34,39,36,35,50,29,70,92,46,81,45,78,49,70,58,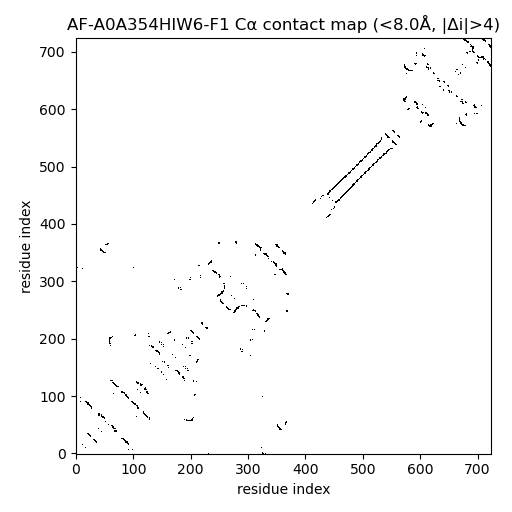88,74,73,80,89,48,93,48,54,39,52,9,58,46,75,53,73,76,56,55,49,53,71,88,48,53,44,70,59,33,46,52,48,51,50,45,41,44,74,69,43,36,86,42,68,30,24,32,36,42,33,32,27,66,53,65,76,44,62,48,83,62,28,27,36,31,42,37,53,60,98,87,36,94,84,81,61,51,57,27,46,31,25,28,37,38,41,26,63,100,39,56,20,38,39,31,12,54,28,50,62,56,57,68,104,66,74,98,82,77,89,68,93,72,84,71,87,84,74,70,85,82,59,72,86,63,64,92,76,66,78,89,78,85,85,83,83,85,88,87,83,92,77,94,64,71,66,60,83,61,80,90,82,86,86,79,94,82,86,66,63,88,82,78,92,68,99,71,90,53,56,30,48,40,52,35,63,80,60,33,43,62,54,68,40,46,45,29,41,36,39,45,31,40,29,38,44,36,62,28,28,54,25,40,38,39,38,34,45,32,37,38,30,40,28,42,31,39,38,38,40,30,46,28,36,42,32,44,38,43,32,35,38,36,39,38,44,31,38,34,61,25,29,45,23,38,37,45,34,29,37,33,28,39,54,29,64,54,21,42,37,38,40,38,30,64,74,47,72,58,73,54,44,32,36,40,38,30,63,67,95,50,37,79,38,36,37,32,30,77,87,71,51,77,48,61,77,74,87,86,72,92,32,51,20,42,21,34,46,40,37,41,71,82,35,42,84,85,58,69,89,55,62,15,30,29,24,22,72,64,84,87,21,36,42,65,7,54,48,73,57,64,58,31,30,26,46,88,56,56,54,44,70,42,77,42,46,78,88,51,64,87,62,42,49,34,54,50,99,86,65,51,74,39,61,47,98,87,70,44,72,37,66,25,93,84,50,66,87,87,58,85,81,80,34,40,93,79,35,62,32,37,47,40,31,24,45,30,33,53,46,59,34,34,33,78,57,62,58,48,61,74,41,21,40,23,27,54,79,10,35,30,32,56,38,99,57,89,46,55,35,32,29,63,37,74,75,57,79,46,34,31,37,28,37,36,94

Foldseek 3Di:
DFDDDPLQVVLLLDPDWPKWKWKWKAAPVRDIDIDIPVFWDPQFWKKKDFQDDQADDWLAEDKIKTKTKTFADPPVPDDLVQIKMWMWMWTDGPPDHIDIDTLAMWRWDPVPFDDDHRMTITITIALSVLQPDFDDPVLQADKFFLLVNLCVLCVNSVFDQPDQDPCCVVFFRRGPIFGSNDPLRTTSSLSSSLSRRLRQWGWYQDRHRHIYTDHPAFDWDDPPDTDGDAPEEDEPSFFPDKDWDQAWEFEAWEWEDQANDIDIDGDPDDDPDPRYFYFYYYDDHRRRCNVPHSVVRVVSVVRNNVSGRPGTAIKMKTWGSADSSDDAQGKYWYDDDPVDDDDTHIAGFRIWMGIVRGIIITTRHHGDGDDPDDPDPDDDDDDDDDDPVPVVPVPDDDDDDDDDDDDDDDDAEEDEDEDDDDDDDADDDDDPDDDQADYEYDDDEYEDEPHEHDEYAEEYCEYEYCEYCEYAYYEDEYEYYYQEYHEEHLEYYYEYQEYYAYENAYEHYYNEYEHEYQHDHDEYQAYYYYYANDPVPHFWRYFYDDPDHDTAWTAGPVGDIDGPDDDDPAWFEWEKFFAPVQQPVLDDQAQFFWADDDRHIFGFAWLRTQFGFADGHSHYHHFCVPDDLQQFDADPVRHFDADPVRHGHGDPPDDPVDDDDTLVRGSRMTIGGRFTKGKHWAPQQDAAQFAWTGDRRHTHTDPDHGQWHFHHADDSTITITTGD

Mean predicted aligned error: 19.31 Å